Protein AF-0000000073272628 (afdb_homodimer)

Sequence (626 aa):
MAPLRPHILISNDDGVTAPGLVSLATLLHQENFCDFSVCGPSGERSAQSHSINIHHPLHAFPISVPGAEEAWAVSGTPADSVMLALYGPLLKNNKFDLVVSGINRGDNCGLHIIYSGTVGAAREAACKGVPSIALSLDNHSARSIEGFAQAARHGVVLIKAVLGLLPGSASLLEPLSGHLLNINVPEGEARGYCLAHQGRQCLLPLFTEAGPREDVDLAEALAVAGPGVVLRAFNNVGGDFRRDEEEGTDSWAVSRRWISVTPLGLLSDLPGSAAAAAARCDPRLLGELRAALTGAARAAGVECLVPDGRALMMAPLRPHILISNDDGVTAPGLVSLATLLHQENFCDFSVCGPSGERSAQSHSINIHHPLHAFPISVPGAEEAWAVSGTPADSVMLALYGPLLKNNKFDLVVSGINRGDNCGLHIIYSGTVGAAREAACKGVPSIALSLDNHSARSIEGFAQAARHGVVLIKAVLGLLPGSASLLEPLSGHLLNINVPEGEARGYCLAHQGRQCLLPLFTEAGPREDVDLAEALAVAGPGVVLRAFNNVGGDFRRDEEEGTDSWAVSRRWISVTPLGLLSDLPGSAAAAAARCDPRLLGELRAALTGAARAAGVECLVPDGRALM

Structure (mmCIF, N/CA/C/O backbone):
data_AF-0000000073272628-model_v1
#
loop_
_entity.id
_entity.type
_entity.pdbx_description
1 polymer "5'-nucleotidase SurE"
#
loop_
_atom_site.group_PDB
_atom_site.id
_atom_site.type_symbol
_atom_site.label_atom_id
_atom_site.label_alt_id
_atom_site.label_comp_id
_atom_site.label_asym_id
_atom_site.label_entity_id
_atom_site.label_seq_id
_atom_site.pdbx_PDB_ins_code
_atom_site.Cartn_x
_atom_site.Cartn_y
_atom_site.Cartn_z
_atom_site.occupancy
_atom_site.B_iso_or_equiv
_atom_site.auth_seq_id
_atom_site.auth_comp_id
_atom_site.auth_asym_id
_atom_site.auth_atom_id
_atom_site.pdbx_PDB_model_num
ATOM 1 N N . MET A 1 1 ? -10.734 -25.531 -31.719 1 35.34 1 MET A N 1
ATOM 2 C CA . MET A 1 1 ? -9.445 -25 -31.297 1 35.34 1 MET A CA 1
ATOM 3 C C . MET A 1 1 ? -9.125 -25.422 -29.859 1 35.34 1 MET A C 1
ATOM 5 O O . MET A 1 1 ? -10.008 -25.453 -29.016 1 35.34 1 MET A O 1
ATOM 9 N N . ALA A 1 2 ? -8.211 -26.203 -29.688 1 45 2 ALA A N 1
ATOM 10 C CA . ALA A 1 2 ? -7.91 -26.703 -28.344 1 45 2 ALA A CA 1
ATOM 11 C C . ALA A 1 2 ? -8.008 -25.594 -27.312 1 45 2 ALA A C 1
ATOM 13 O O . ALA A 1 2 ? -7.656 -24.438 -27.578 1 45 2 ALA A O 1
ATOM 14 N N . PRO A 1 3 ? -8.82 -25.844 -26.328 1 57.53 3 PRO A N 1
ATOM 15 C CA . PRO A 1 3 ? -8.953 -24.75 -25.359 1 57.53 3 PRO A CA 1
ATOM 16 C C . PRO A 1 3 ? -7.609 -24.172 -24.938 1 57.53 3 PRO A C 1
ATOM 18 O O . PRO A 1 3 ? -6.621 -24.906 -24.844 1 57.53 3 PRO A O 1
ATOM 21 N N . LEU A 1 4 ? -7.332 -22.891 -25.219 1 76.5 4 LEU A N 1
ATOM 22 C CA . LEU A 1 4 ? -6.051 -22.234 -24.953 1 76.5 4 LEU A CA 1
ATOM 23 C C . LEU A 1 4 ? -5.586 -22.5 -23.531 1 76.5 4 LEU A C 1
ATOM 25 O O . LEU A 1 4 ? -6.375 -22.406 -22.594 1 76.5 4 LEU A O 1
ATOM 29 N N . ARG A 1 5 ? -4.484 -23.281 -23.375 1 93.69 5 ARG A N 1
ATOM 30 C CA . ARG A 1 5 ? -3.812 -23.531 -22.094 1 93.69 5 ARG A CA 1
ATOM 31 C C . ARG A 1 5 ? -3.625 -22.25 -21.312 1 93.69 5 ARG A C 1
ATOM 33 O O . ARG A 1 5 ? -3.178 -21.234 -21.859 1 93.69 5 ARG A O 1
ATOM 40 N N . PRO A 1 6 ? -4.145 -22.234 -20.078 1 97.44 6 PRO A N 1
ATOM 41 C CA . PRO A 1 6 ? -3.939 -21.016 -19.281 1 97.44 6 PRO A CA 1
ATOM 42 C C . PRO A 1 6 ? -2.471 -20.609 -19.188 1 97.44 6 PRO A C 1
ATOM 44 O O . PRO A 1 6 ? -1.587 -21.469 -19.219 1 97.44 6 PRO A O 1
ATOM 47 N N . HIS A 1 7 ? -2.203 -19.406 -19.156 1 98.44 7 HIS A N 1
ATOM 48 C CA . HIS A 1 7 ? -0.871 -18.844 -18.969 1 98.44 7 HIS A CA 1
ATOM 49 C C . HIS A 1 7 ? -0.79 -18.031 -17.688 1 98.44 7 HIS A C 1
ATOM 51 O O . HIS A 1 7 ? -1.534 -17.078 -17.516 1 98.44 7 HIS A O 1
ATOM 57 N N . ILE A 1 8 ? 0.117 -18.391 -16.797 1 98.62 8 ILE A N 1
ATOM 58 C CA . ILE A 1 8 ? 0.222 -17.781 -15.469 1 98.62 8 ILE A CA 1
ATOM 59 C C . ILE A 1 8 ? 1.567 -17.078 -15.336 1 98.62 8 ILE A C 1
ATOM 61 O O . ILE A 1 8 ? 2.58 -17.547 -15.859 1 98.62 8 ILE A O 1
ATOM 65 N N . LEU A 1 9 ? 1.584 -15.93 -14.688 1 98.94 9 LEU A N 1
ATOM 66 C CA . LEU A 1 9 ? 2.82 -15.281 -14.273 1 98.94 9 LEU A CA 1
ATOM 67 C C . LEU A 1 9 ? 3.104 -15.539 -12.797 1 98.94 9 LEU A C 1
ATOM 69 O O . LEU A 1 9 ? 2.234 -15.336 -11.945 1 98.94 9 LEU A O 1
ATOM 73 N N . ILE A 1 10 ? 4.293 -16.016 -12.531 1 98.88 10 ILE A N 1
ATOM 74 C CA . ILE A 1 10 ? 4.719 -16.266 -11.156 1 98.88 10 ILE A CA 1
ATOM 75 C C . ILE A 1 10 ? 5.727 -15.211 -10.727 1 98.88 10 ILE A C 1
ATOM 77 O O . ILE A 1 10 ? 6.629 -14.852 -11.492 1 98.88 10 ILE A O 1
ATOM 81 N N . SER A 1 11 ? 5.57 -14.648 -9.578 1 98.69 11 SER A N 1
ATOM 82 C CA . SER A 1 11 ? 6.469 -13.695 -8.938 1 98.69 11 SER A CA 1
ATOM 83 C C . SER A 1 11 ? 6.566 -13.953 -7.438 1 98.69 11 SER A C 1
ATOM 85 O O . SER A 1 11 ? 6.184 -15.016 -6.957 1 98.69 11 SER A O 1
ATOM 87 N N . ASN A 1 12 ? 7.25 -13.148 -6.715 1 97.44 12 ASN A N 1
ATOM 88 C CA . ASN A 1 12 ? 7.406 -13.172 -5.266 1 97.44 12 ASN A CA 1
ATOM 89 C C . ASN A 1 12 ? 8.258 -12.008 -4.773 1 97.44 12 ASN A C 1
ATOM 91 O O . ASN A 1 12 ? 8.93 -11.344 -5.562 1 97.44 12 ASN A O 1
ATOM 95 N N . ASP A 1 13 ? 8.172 -11.766 -3.432 1 98.06 13 ASP A N 1
ATOM 96 C CA . ASP A 1 13 ? 9.047 -10.703 -2.939 1 98.06 13 ASP A CA 1
ATOM 97 C C . ASP A 1 13 ? 10.328 -11.281 -2.338 1 98.06 13 ASP A C 1
ATOM 99 O O . ASP A 1 13 ? 11.297 -10.555 -2.109 1 98.06 13 ASP A O 1
ATOM 103 N N . ASP A 1 14 ? 10.438 -12.625 -2.221 1 97.19 14 ASP A N 1
ATOM 104 C CA . ASP A 1 14 ? 11.633 -13.25 -1.65 1 97.19 14 ASP A CA 1
ATOM 105 C C . ASP A 1 14 ? 12.727 -13.398 -2.699 1 97.19 14 ASP A C 1
ATOM 107 O O . ASP A 1 14 ? 13.867 -13.734 -2.369 1 97.19 14 ASP A O 1
ATOM 111 N N . GLY A 1 15 ? 12.375 -13.133 -3.928 1 96.38 15 GLY A N 1
ATOM 112 C CA . GLY A 1 15 ? 13.328 -13.289 -5.02 1 96.38 15 GLY A CA 1
ATOM 113 C C . GLY A 1 15 ? 13.047 -14.492 -5.895 1 96.38 15 GLY A C 1
ATOM 114 O O . GLY A 1 15 ? 12.359 -15.43 -5.469 1 96.38 15 GLY A O 1
ATOM 115 N N . VAL A 1 16 ? 13.594 -14.555 -7.102 1 96.56 16 VAL A N 1
ATOM 116 C CA . VAL A 1 16 ? 13.266 -15.555 -8.109 1 96.56 16 VAL A CA 1
ATOM 117 C C . VAL A 1 16 ? 13.922 -16.891 -7.746 1 96.56 16 VAL A C 1
ATOM 119 O O . VAL A 1 16 ? 13.523 -17.938 -8.25 1 96.56 16 VAL A O 1
ATOM 122 N N . THR A 1 17 ? 14.938 -16.844 -6.875 1 94.94 17 THR A N 1
ATOM 123 C CA . THR A 1 17 ? 15.617 -18.078 -6.504 1 94.94 17 THR A CA 1
ATOM 124 C C . THR A 1 17 ? 15.133 -18.562 -5.145 1 94.94 17 THR A C 1
ATOM 126 O O . THR A 1 17 ? 15.656 -19.547 -4.609 1 94.94 17 THR A O 1
ATOM 129 N N . ALA A 1 18 ? 14.234 -17.875 -4.543 1 96.81 18 ALA A N 1
ATOM 130 C CA . ALA A 1 18 ? 13.75 -18.25 -3.213 1 96.81 18 ALA A CA 1
ATOM 131 C C . ALA A 1 18 ? 13.07 -19.609 -3.234 1 96.81 18 ALA A C 1
ATOM 133 O O . ALA A 1 18 ? 12.359 -19.938 -4.188 1 96.81 18 ALA A O 1
ATOM 134 N N . PRO A 1 19 ? 13.203 -20.406 -2.168 1 97.75 19 PRO A N 1
ATOM 135 C CA . PRO A 1 19 ? 12.656 -21.766 -2.141 1 97.75 19 PRO A CA 1
ATOM 136 C C . PRO A 1 19 ? 11.141 -21.797 -2.346 1 97.75 19 PRO A C 1
ATOM 138 O O . PRO A 1 19 ? 10.609 -22.75 -2.918 1 97.75 19 PRO A O 1
ATOM 141 N N . GLY A 1 20 ? 10.414 -20.781 -1.873 1 98.25 20 GLY A N 1
ATOM 142 C CA . GLY A 1 20 ? 8.977 -20.734 -2.076 1 98.25 20 GLY A CA 1
ATOM 143 C C . GLY A 1 20 ? 8.578 -20.672 -3.539 1 98.25 20 GLY A C 1
ATOM 144 O O . GLY A 1 20 ? 7.723 -21.438 -3.992 1 98.25 20 GLY A O 1
ATOM 145 N N . LEU A 1 21 ? 9.188 -19.734 -4.309 1 98.31 21 LEU A N 1
ATOM 146 C CA . LEU A 1 21 ? 8.906 -19.609 -5.734 1 98.31 21 LEU A CA 1
ATOM 147 C C . LEU A 1 21 ? 9.328 -20.859 -6.484 1 98.31 21 LEU A C 1
ATOM 149 O O . LEU A 1 21 ? 8.586 -21.359 -7.348 1 98.31 21 LEU A O 1
ATOM 153 N N . VAL A 1 22 ? 10.445 -21.422 -6.156 1 97.75 22 VAL A N 1
ATOM 154 C CA . VAL A 1 22 ? 10.961 -22.625 -6.812 1 97.75 22 VAL A CA 1
ATOM 155 C C . VAL A 1 22 ? 10.016 -23.797 -6.578 1 97.75 22 VAL A C 1
ATOM 157 O O . VAL A 1 22 ? 9.734 -24.562 -7.496 1 97.75 22 VAL A O 1
ATOM 160 N N . SER A 1 23 ? 9.547 -23.922 -5.352 1 98.31 23 SER A N 1
ATOM 161 C CA . SER A 1 23 ? 8.609 -25 -5.027 1 98.31 23 SER A CA 1
ATOM 162 C C . SER A 1 23 ? 7.344 -24.906 -5.871 1 98.31 23 SER A C 1
ATOM 164 O O . SER A 1 23 ? 6.879 -25.906 -6.41 1 98.31 23 SER A O 1
ATOM 166 N N . LEU A 1 24 ? 6.785 -23.734 -5.98 1 98.62 24 LEU A N 1
ATOM 167 C CA . LEU A 1 24 ? 5.578 -23.516 -6.773 1 98.62 24 LEU A CA 1
ATOM 168 C C . LEU A 1 24 ? 5.836 -23.828 -8.242 1 98.62 24 LEU A C 1
ATOM 170 O O . LEU A 1 24 ? 5.062 -24.531 -8.883 1 98.62 24 LEU A O 1
ATOM 174 N N . ALA A 1 25 ? 6.938 -23.297 -8.805 1 98.56 25 ALA A N 1
ATOM 175 C CA . ALA A 1 25 ? 7.293 -23.5 -10.203 1 98.56 25 ALA A CA 1
ATOM 176 C C . ALA A 1 25 ? 7.484 -24.984 -10.5 1 98.56 25 ALA A C 1
ATOM 178 O O . ALA A 1 25 ? 7.023 -25.484 -11.531 1 98.56 25 ALA A O 1
ATOM 179 N N . THR A 1 26 ? 8.188 -25.641 -9.578 1 98.31 26 THR A N 1
ATOM 180 C CA . THR A 1 26 ? 8.445 -27.062 -9.742 1 98.31 26 THR A CA 1
ATOM 181 C C . THR A 1 26 ? 7.137 -27.844 -9.82 1 98.31 26 THR A C 1
ATOM 183 O O . THR A 1 26 ? 6.961 -28.672 -10.711 1 98.31 26 THR A O 1
ATOM 186 N N . LEU A 1 27 ? 6.277 -27.547 -8.938 1 98.62 27 LEU A N 1
ATOM 187 C CA . LEU A 1 27 ? 5.023 -28.297 -8.914 1 98.62 27 LEU A CA 1
ATOM 188 C C . LEU A 1 27 ? 4.164 -27.969 -10.125 1 98.62 27 LEU A C 1
ATOM 190 O O . LEU A 1 27 ? 3.49 -28.844 -10.68 1 98.62 27 LEU A O 1
ATOM 194 N N . LEU A 1 28 ? 4.125 -26.688 -10.562 1 98.5 28 LEU A N 1
ATOM 195 C CA . LEU A 1 28 ? 3.4 -26.312 -11.773 1 98.5 28 LEU A CA 1
ATOM 196 C C . LEU A 1 28 ? 3.928 -27.078 -12.984 1 98.5 28 LEU A C 1
ATOM 198 O O . LEU A 1 28 ? 3.148 -27.547 -13.82 1 98.5 28 LEU A O 1
ATOM 202 N N . HIS A 1 29 ? 5.215 -27.172 -13.039 1 98.38 29 HIS A N 1
ATOM 203 C CA . HIS A 1 29 ? 5.848 -27.906 -14.133 1 98.38 29 HIS A CA 1
ATOM 204 C C . HIS A 1 29 ? 5.438 -29.375 -14.117 1 98.38 29 HIS A C 1
ATOM 206 O O . HIS A 1 29 ? 5.098 -29.938 -15.164 1 98.38 29 HIS A O 1
ATOM 212 N N . GLN A 1 30 ? 5.465 -29.938 -12.969 1 98.25 30 GLN A N 1
ATOM 213 C CA . GLN A 1 30 ? 5.133 -31.359 -12.812 1 98.25 30 GLN A CA 1
ATOM 214 C C . GLN A 1 30 ? 3.676 -31.625 -13.172 1 98.25 30 GLN A C 1
ATOM 216 O O . GLN A 1 30 ? 3.363 -32.625 -13.828 1 98.25 30 GLN A O 1
ATOM 221 N N . GLU A 1 31 ? 2.828 -30.781 -12.711 1 97.56 31 GLU A N 1
ATOM 222 C CA . GLU A 1 31 ? 1.397 -30.969 -12.93 1 97.56 31 GLU A CA 1
ATOM 223 C C . GLU A 1 31 ? 1.024 -30.688 -14.383 1 97.56 31 GLU A C 1
ATOM 225 O O . GLU A 1 31 ? 0.05 -31.234 -14.898 1 97.56 31 GLU A O 1
ATOM 230 N N . ASN A 1 32 ? 1.631 -29.75 -15.086 1 97.88 32 ASN A N 1
ATOM 231 C CA . ASN A 1 32 ? 1.616 -29.5 -16.531 1 97.88 32 ASN A CA 1
A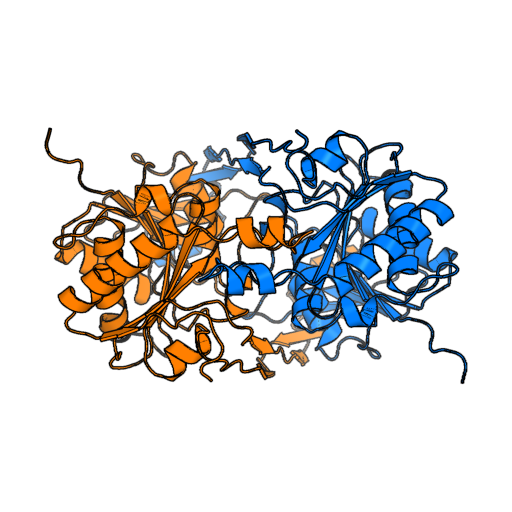TOM 232 C C . ASN A 1 32 ? 0.209 -29.203 -17.031 1 97.88 32 ASN A C 1
ATOM 234 O O . ASN A 1 32 ? -0.225 -29.734 -18.047 1 97.88 32 ASN A O 1
ATOM 238 N N . PHE A 1 33 ? -0.56 -28.422 -16.234 1 97.62 33 PHE A N 1
ATOM 239 C CA . PHE A 1 33 ? -1.917 -28.078 -16.656 1 97.62 33 PHE A CA 1
ATOM 240 C C . PHE A 1 33 ? -1.98 -26.656 -17.203 1 97.62 33 PHE A C 1
ATOM 242 O O . PHE A 1 33 ? -3.01 -26.234 -17.734 1 97.62 33 PHE A O 1
ATOM 249 N N . CYS A 1 34 ? -0.883 -25.938 -17.125 1 98.12 34 CYS A N 1
ATOM 250 C CA . CYS A 1 34 ? -0.8 -24.562 -17.594 1 98.12 34 CYS A CA 1
ATOM 251 C C . CYS A 1 34 ? 0.609 -24.234 -18.078 1 98.12 34 CYS A C 1
ATOM 253 O O . CYS A 1 34 ? 1.556 -24.969 -17.781 1 98.12 34 CYS A O 1
ATOM 255 N N . ASP A 1 35 ? 0.727 -23.219 -18.891 1 98.19 35 ASP A N 1
ATOM 256 C CA . ASP A 1 35 ? 2.016 -22.562 -19.109 1 98.19 35 ASP A CA 1
ATOM 257 C C . ASP A 1 35 ? 2.295 -21.516 -18.047 1 98.19 35 ASP A C 1
ATOM 259 O O . ASP A 1 35 ? 1.364 -20.969 -17.453 1 98.19 35 ASP A O 1
ATOM 263 N N . PHE A 1 36 ? 3.561 -21.328 -17.828 1 98.5 36 PHE A N 1
ATOM 264 C CA . PHE A 1 36 ? 3.842 -20.266 -16.875 1 98.5 36 PHE A CA 1
ATOM 265 C C . PHE A 1 36 ? 5.156 -19.578 -17.203 1 98.5 36 PHE A C 1
ATOM 267 O O . PHE A 1 36 ? 6.02 -20.156 -17.875 1 98.5 36 PHE A O 1
ATOM 274 N N . SER A 1 37 ? 5.234 -18.328 -16.891 1 98.81 37 SER A N 1
ATOM 275 C CA . SER A 1 37 ? 6.438 -17.5 -16.922 1 98.81 37 SER A CA 1
ATOM 276 C C . SER A 1 37 ? 6.785 -16.969 -15.531 1 98.81 37 SER A C 1
ATOM 278 O O . SER A 1 37 ? 5.941 -16.984 -14.633 1 98.81 37 SER A O 1
ATOM 280 N N . VAL A 1 38 ? 8.062 -16.672 -15.336 1 98.81 38 VAL A N 1
ATOM 281 C CA . VAL A 1 38 ? 8.539 -16.156 -14.055 1 98.81 38 VAL A CA 1
ATOM 282 C C . VAL A 1 38 ? 9.125 -14.758 -14.25 1 98.81 38 VAL A C 1
ATOM 284 O O . VAL A 1 38 ? 9.891 -14.523 -15.188 1 98.81 38 VAL A O 1
ATOM 287 N N . CYS A 1 39 ? 8.719 -13.828 -13.492 1 98.81 39 CYS A N 1
ATOM 288 C CA . CYS A 1 39 ? 9.305 -12.492 -13.406 1 98.81 39 CYS A CA 1
ATOM 289 C C . CYS A 1 39 ? 9.242 -11.961 -11.984 1 98.81 39 CYS A C 1
ATOM 291 O O . CYS A 1 39 ? 8.156 -11.711 -11.453 1 98.81 39 CYS A O 1
ATOM 293 N N . GLY A 1 40 ? 10.297 -11.797 -11.312 1 98.44 40 GLY A N 1
ATOM 294 C CA . GLY A 1 40 ? 10.359 -11.352 -9.93 1 98.44 40 GLY A CA 1
ATOM 295 C C . GLY A 1 40 ? 11.68 -10.688 -9.578 1 98.44 40 GLY A C 1
ATOM 296 O O . GLY A 1 40 ? 12.594 -10.641 -10.398 1 98.44 40 GLY A O 1
ATOM 297 N N . PRO A 1 41 ? 11.727 -10.172 -8.414 1 97.62 41 PRO A N 1
ATOM 298 C CA . PRO A 1 41 ? 12.969 -9.523 -8 1 97.62 41 PRO A CA 1
ATOM 299 C C . PRO A 1 41 ? 14.164 -10.469 -8.016 1 97.62 41 PRO A C 1
ATOM 301 O O . PRO A 1 41 ? 14.023 -11.656 -7.699 1 97.62 41 PRO A O 1
ATOM 304 N N . SER A 1 42 ? 15.328 -9.906 -8.297 1 95.44 42 SER A N 1
ATOM 305 C CA . SER A 1 42 ? 16.547 -10.703 -8.367 1 95.44 42 SER A CA 1
ATOM 306 C C . SER A 1 42 ? 16.984 -11.18 -6.988 1 95.44 42 SER A C 1
ATOM 308 O O . SER A 1 42 ? 17.734 -12.148 -6.871 1 95.44 42 SER A O 1
ATOM 310 N N . GLY A 1 43 ? 16.547 -10.5 -5.965 1 93.25 43 GLY A N 1
ATOM 311 C CA . GLY A 1 43 ? 16.828 -10.852 -4.578 1 93.25 43 GLY A CA 1
ATOM 312 C C . GLY A 1 43 ? 15.672 -10.555 -3.645 1 93.25 43 GLY A C 1
ATOM 313 O O . GLY A 1 43 ? 14.586 -10.18 -4.09 1 93.25 43 GLY A O 1
ATOM 314 N N . GLU A 1 44 ? 15.891 -10.812 -2.385 1 93.56 44 GLU A N 1
ATOM 315 C CA . GLU A 1 44 ? 14.852 -10.609 -1.382 1 93.56 44 GLU A CA 1
ATOM 316 C C . GLU A 1 44 ? 14.453 -9.133 -1.288 1 93.56 44 GLU A C 1
ATOM 318 O O . GLU A 1 44 ? 15.32 -8.258 -1.224 1 93.56 44 GLU A O 1
ATOM 323 N N . ARG A 1 45 ? 13.18 -8.875 -1.334 1 94.94 45 ARG A N 1
ATOM 324 C CA . ARG A 1 45 ? 12.602 -7.539 -1.224 1 94.94 45 ARG A CA 1
ATOM 325 C C . ARG A 1 45 ? 11.445 -7.523 -0.236 1 94.94 45 ARG A C 1
ATOM 327 O O . ARG A 1 45 ? 10.367 -7.004 -0.542 1 94.94 45 ARG A O 1
ATOM 334 N N . SER A 1 46 ? 11.609 -8.016 0.904 1 94.69 46 SER A N 1
ATOM 335 C CA . SER A 1 46 ? 10.539 -8.055 1.9 1 94.69 46 SER A CA 1
ATOM 336 C C . SER A 1 46 ? 10.125 -6.652 2.32 1 94.69 46 SER A C 1
ATOM 338 O O . SER A 1 46 ? 10.93 -5.719 2.262 1 94.69 46 SER A O 1
ATOM 340 N N . ALA A 1 47 ? 8.852 -6.453 2.689 1 96.62 47 ALA A N 1
ATOM 341 C CA . ALA A 1 47 ? 8.297 -5.23 3.266 1 96.62 47 ALA A CA 1
ATOM 342 C C . ALA A 1 47 ? 8.344 -4.078 2.266 1 96.62 47 ALA A C 1
ATOM 344 O O . ALA A 1 47 ? 8.484 -2.918 2.652 1 96.62 47 ALA A O 1
ATOM 345 N N . GLN A 1 48 ? 8.227 -4.43 0.938 1 98 48 GLN A N 1
ATOM 346 C CA . GLN A 1 48 ? 8.273 -3.408 -0.1 1 98 48 GLN A CA 1
ATOM 347 C C . GLN A 1 48 ? 6.879 -2.896 -0.44 1 98 48 GLN A C 1
ATOM 349 O O . GLN A 1 48 ? 6.73 -1.962 -1.229 1 98 48 GLN A O 1
ATOM 354 N N . SER A 1 49 ? 5.895 -3.473 0.177 1 98.62 49 SER A N 1
ATOM 355 C CA . SER A 1 49 ? 4.523 -3.07 -0.113 1 98.62 49 SER A CA 1
ATOM 356 C C . SER A 1 49 ? 4.281 -2.979 -1.615 1 98.62 49 SER A C 1
ATOM 358 O O . SER A 1 49 ? 4.562 -3.924 -2.354 1 98.62 49 SER A O 1
ATOM 360 N N . HIS A 1 50 ? 3.703 -1.905 -2.09 1 98.81 50 HIS A N 1
ATOM 361 C CA . HIS A 1 50 ? 3.391 -1.698 -3.498 1 98.81 50 HIS A CA 1
ATOM 362 C C . HIS A 1 50 ? 4.32 -0.661 -4.121 1 98.81 50 HIS A C 1
ATOM 364 O O . HIS A 1 50 ? 3.934 0.038 -5.062 1 98.81 50 HIS A O 1
ATOM 370 N N . SER A 1 51 ? 5.547 -0.468 -3.574 1 98.5 51 SER A N 1
ATOM 371 C CA . SER A 1 51 ? 6.473 0.538 -4.082 1 98.5 51 SER A CA 1
ATOM 372 C C . SER A 1 51 ? 6.949 0.191 -5.488 1 98.5 51 SER A C 1
ATOM 374 O O . SER A 1 51 ? 7.062 -0.985 -5.84 1 98.5 51 SER A O 1
ATOM 376 N N . ILE A 1 52 ? 7.191 1.19 -6.293 1 97.62 52 ILE A N 1
ATOM 377 C CA . ILE A 1 52 ? 7.695 1.026 -7.652 1 97.62 52 ILE A CA 1
ATOM 378 C C . ILE A 1 52 ? 8.797 2.049 -7.922 1 97.62 52 ILE A C 1
ATOM 380 O O . ILE A 1 52 ? 8.906 3.057 -7.219 1 97.62 52 ILE A O 1
ATOM 384 N N . ASN A 1 53 ? 9.602 1.73 -8.852 1 93.19 53 ASN A N 1
ATOM 385 C CA . ASN A 1 53 ? 10.664 2.631 -9.289 1 93.19 53 ASN A CA 1
ATOM 386 C C . ASN A 1 53 ? 10.219 3.49 -10.469 1 93.19 53 ASN A C 1
ATOM 388 O O . ASN A 1 53 ? 9.852 2.963 -11.523 1 93.19 53 ASN A O 1
ATOM 392 N N . ILE A 1 54 ? 10.297 4.781 -10.266 1 89.94 54 ILE A N 1
ATOM 393 C CA . ILE A 1 54 ? 9.922 5.656 -11.367 1 89.94 54 ILE A CA 1
ATOM 394 C C . ILE A 1 54 ? 11.094 6.555 -11.734 1 89.94 54 ILE A C 1
ATOM 396 O O . ILE A 1 54 ? 10.984 7.398 -12.633 1 89.94 54 ILE A O 1
ATOM 400 N N . HIS A 1 55 ? 12.297 6.371 -11.102 1 86.69 55 HIS A N 1
ATOM 401 C CA . HIS A 1 55 ? 13.391 7.32 -11.297 1 86.69 55 HIS A CA 1
ATOM 402 C C . HIS A 1 55 ? 14.547 6.68 -12.055 1 86.69 55 HIS A C 1
ATOM 404 O O . HIS A 1 55 ? 15.305 7.371 -12.742 1 86.69 55 HIS A O 1
ATOM 410 N N . HIS A 1 56 ? 14.68 5.426 -11.852 1 87.25 56 HIS A N 1
ATOM 411 C CA . HIS A 1 56 ? 15.82 4.738 -12.453 1 87.25 56 HIS A CA 1
ATOM 412 C C . HIS A 1 56 ? 15.367 3.576 -13.328 1 87.25 56 HIS A C 1
ATOM 414 O O . HIS A 1 56 ? 14.305 2.998 -13.094 1 87.25 56 HIS A O 1
ATOM 420 N N . PRO A 1 57 ? 16.156 3.27 -14.344 1 91.19 57 PRO A N 1
ATOM 421 C CA . PRO A 1 57 ? 15.812 2.107 -15.164 1 91.19 57 PRO A CA 1
ATOM 422 C C . PRO A 1 57 ? 15.773 0.81 -14.359 1 91.19 57 PRO A C 1
ATOM 424 O O . PRO A 1 57 ? 16.578 0.625 -13.438 1 91.19 57 PRO A O 1
ATOM 427 N N . LEU A 1 58 ? 14.898 -0.051 -14.695 1 92.81 58 LEU A N 1
ATOM 428 C CA . LEU A 1 58 ? 14.883 -1.413 -14.172 1 92.81 58 LEU A CA 1
ATOM 429 C C . LEU A 1 58 ? 15.766 -2.328 -15.016 1 92.81 58 LEU A C 1
ATOM 431 O O . LEU A 1 58 ? 15.617 -2.385 -16.234 1 92.81 58 LEU A O 1
ATOM 435 N N . HIS A 1 59 ? 16.625 -2.992 -14.391 1 93.19 59 HIS A N 1
ATOM 436 C CA . HIS A 1 59 ? 17.422 -3.98 -15.102 1 93.19 59 HIS A CA 1
ATOM 437 C C . HIS A 1 59 ? 16.828 -5.375 -14.969 1 93.19 59 HIS A C 1
ATOM 439 O O . HIS A 1 59 ? 16.281 -5.727 -13.922 1 93.19 59 HIS A O 1
ATOM 445 N N . ALA A 1 60 ? 16.875 -6.102 -15.992 1 94.69 60 ALA A N 1
ATOM 446 C CA . ALA A 1 60 ? 16.359 -7.469 -16.016 1 94.69 60 ALA A CA 1
ATOM 447 C C . ALA A 1 60 ? 17.312 -8.406 -16.75 1 94.69 60 ALA A C 1
ATOM 449 O O . ALA A 1 60 ? 18.016 -7.984 -17.672 1 94.69 60 ALA A O 1
ATOM 450 N N . PHE A 1 61 ? 17.391 -9.633 -16.328 1 94 61 PHE A N 1
ATOM 451 C CA . PHE A 1 61 ? 18.203 -10.641 -16.984 1 94 61 PHE A CA 1
ATOM 452 C C . PHE A 1 61 ? 17.531 -12.008 -16.922 1 94 61 PHE A C 1
ATOM 454 O O . PHE A 1 61 ? 16.781 -12.297 -15.992 1 94 61 PHE A O 1
ATOM 461 N N . PRO A 1 62 ? 17.766 -12.789 -17.922 1 94.69 62 PRO A N 1
ATOM 462 C CA . PRO A 1 62 ? 17.125 -14.109 -17.953 1 94.69 62 PRO A CA 1
ATOM 463 C C . PRO A 1 62 ? 17.719 -15.078 -16.938 1 94.69 62 PRO A C 1
ATOM 465 O O . PRO A 1 62 ? 18.906 -15.008 -16.625 1 94.69 62 PRO A O 1
ATOM 468 N N . ILE A 1 63 ? 16.844 -15.883 -16.406 1 95.06 63 ILE A N 1
ATOM 469 C CA . ILE A 1 63 ? 17.25 -16.969 -15.539 1 95.06 63 ILE A CA 1
ATOM 470 C C . ILE A 1 63 ? 16.688 -18.297 -16.062 1 95.06 63 ILE A C 1
ATOM 472 O O . ILE A 1 63 ? 15.852 -18.297 -16.969 1 95.06 63 ILE A O 1
ATOM 476 N N . SER A 1 64 ? 17.188 -19.391 -15.492 1 93.38 64 SER A N 1
ATOM 477 C CA . SER A 1 64 ? 16.703 -20.703 -15.875 1 93.38 64 SER A CA 1
ATOM 478 C C . SER A 1 64 ? 15.773 -21.281 -14.812 1 93.38 64 SER A C 1
ATOM 480 O O . SER A 1 64 ? 16.188 -21.516 -13.68 1 93.38 64 SER A O 1
ATOM 482 N N . VAL A 1 65 ? 14.547 -21.422 -15.164 1 95.44 65 VAL A N 1
ATOM 483 C CA . VAL A 1 65 ? 13.555 -22.094 -14.32 1 95.44 65 VAL A CA 1
ATOM 484 C C . VAL A 1 65 ? 12.914 -23.25 -15.102 1 95.44 65 VAL A C 1
ATOM 486 O O . VAL A 1 65 ? 12.188 -23.016 -16.062 1 95.44 65 VAL A O 1
ATOM 489 N N . PRO A 1 66 ? 13.18 -24.453 -14.641 1 95.94 66 PRO A N 1
ATOM 490 C CA . PRO A 1 66 ? 12.625 -25.594 -15.375 1 95.94 66 PRO A CA 1
ATOM 491 C C . PRO A 1 66 ? 11.109 -25.484 -15.562 1 95.94 66 PRO A C 1
ATOM 493 O O . PRO A 1 66 ? 10.383 -25.219 -14.602 1 95.94 66 PRO A O 1
ATOM 496 N N . GLY A 1 67 ? 10.695 -25.625 -16.797 1 96.88 67 GLY A N 1
ATOM 497 C CA . GLY A 1 67 ? 9.273 -25.672 -17.109 1 96.88 67 GLY A CA 1
ATOM 498 C C . GLY A 1 67 ? 8.695 -24.312 -17.469 1 96.88 67 GLY A C 1
ATOM 499 O O . GLY A 1 67 ? 7.602 -24.219 -18.016 1 96.88 67 GLY A O 1
ATOM 500 N N . ALA A 1 68 ? 9.367 -23.266 -17.156 1 98.19 68 ALA A N 1
ATOM 501 C CA . ALA A 1 68 ? 8.875 -21.922 -17.453 1 98.19 68 ALA A CA 1
ATOM 502 C C . ALA A 1 68 ? 9.023 -21.594 -18.938 1 98.19 68 ALA A C 1
ATOM 504 O O . ALA A 1 68 ? 10.039 -21.922 -19.562 1 98.19 68 ALA A O 1
ATOM 505 N N . GLU A 1 69 ? 8.039 -20.906 -19.5 1 97.81 69 GLU A N 1
ATOM 506 C CA . GLU A 1 69 ? 8.164 -20.406 -20.859 1 97.81 69 GLU A CA 1
ATOM 507 C C . GLU A 1 69 ? 9.258 -19.344 -20.969 1 97.81 69 GLU A C 1
ATOM 509 O O . GLU A 1 69 ? 10.047 -19.359 -21.922 1 97.81 69 GLU A O 1
ATOM 514 N N . GLU A 1 70 ? 9.242 -18.453 -20.078 1 97.69 70 GLU A N 1
ATOM 515 C CA . GLU A 1 70 ? 10.227 -17.391 -19.891 1 97.69 70 GLU A CA 1
ATOM 516 C C . GLU A 1 70 ? 10.422 -17.078 -18.406 1 97.69 70 GLU A C 1
ATOM 518 O O . GLU A 1 70 ? 9.469 -17.172 -17.625 1 97.69 70 GLU A O 1
ATOM 523 N N . ALA A 1 71 ? 11.625 -16.844 -18.062 1 97.88 71 ALA A N 1
ATOM 524 C CA . ALA A 1 71 ? 11.914 -16.5 -16.672 1 97.88 71 ALA A CA 1
ATOM 525 C C . ALA A 1 71 ? 12.938 -15.367 -16.594 1 97.88 71 ALA A C 1
ATOM 527 O O . ALA A 1 71 ? 14 -15.438 -17.203 1 97.88 71 ALA A O 1
ATOM 528 N N . TRP A 1 72 ? 12.578 -14.367 -15.859 1 97.62 72 TRP A N 1
ATOM 529 C CA . TRP A 1 72 ? 13.414 -13.18 -15.766 1 97.62 72 TRP A CA 1
ATOM 530 C C . TRP A 1 72 ? 13.555 -12.719 -14.312 1 97.62 72 TRP A C 1
ATOM 532 O O . TRP A 1 72 ? 12.586 -12.766 -13.555 1 97.62 72 TRP A O 1
ATOM 542 N N . ALA A 1 73 ? 14.727 -12.281 -13.953 1 97.44 73 ALA A N 1
ATOM 543 C CA . ALA A 1 73 ? 14.984 -11.562 -12.711 1 97.44 73 ALA A CA 1
ATOM 544 C C . ALA A 1 73 ? 15.055 -10.055 -12.961 1 97.44 73 ALA A C 1
ATOM 546 O O . ALA A 1 73 ? 15.602 -9.609 -13.969 1 97.44 73 ALA A O 1
ATOM 547 N N . VAL A 1 74 ? 14.477 -9.328 -12.102 1 96.31 74 VAL A N 1
ATOM 548 C CA . VAL A 1 74 ? 14.414 -7.875 -12.227 1 96.31 74 VAL A CA 1
ATOM 549 C C . VAL A 1 74 ? 15.078 -7.219 -11.016 1 96.31 74 VAL A C 1
ATOM 551 O O . VAL A 1 74 ? 14.844 -7.633 -9.883 1 96.31 74 VAL A O 1
ATOM 554 N N . SER A 1 75 ? 15.961 -6.23 -11.273 1 92.44 75 SER A N 1
ATOM 555 C CA . SER A 1 75 ? 16.469 -5.391 -10.203 1 92.44 75 SER A CA 1
ATOM 556 C C . SER A 1 75 ? 15.477 -4.309 -9.812 1 92.44 75 SER A C 1
ATOM 558 O O . SER A 1 75 ? 15.633 -3.145 -10.188 1 92.44 75 SER A O 1
ATOM 560 N N . GLY A 1 76 ? 14.453 -4.609 -9.164 1 94.94 76 GLY A N 1
ATOM 561 C CA . GLY A 1 76 ? 13.367 -3.746 -8.75 1 94.94 76 GLY A CA 1
ATOM 562 C C . GLY A 1 76 ? 12.477 -4.371 -7.688 1 94.94 76 GLY A C 1
ATOM 563 O O . GLY A 1 76 ? 12.82 -5.414 -7.121 1 94.94 76 GLY A O 1
ATOM 564 N N . THR A 1 77 ? 11.438 -3.721 -7.336 1 97.69 77 THR A N 1
ATOM 565 C CA . THR A 1 77 ? 10.492 -4.215 -6.336 1 97.69 77 THR A CA 1
ATOM 566 C C . THR A 1 77 ? 9.609 -5.309 -6.922 1 97.69 77 THR A C 1
ATOM 568 O O . THR A 1 77 ? 9.609 -5.531 -8.133 1 97.69 77 THR A O 1
ATOM 571 N N . PRO A 1 78 ? 8.906 -6.031 -6.043 1 98.69 78 PRO A N 1
ATOM 572 C CA . PRO A 1 78 ? 7.977 -7.031 -6.57 1 98.69 78 PRO A CA 1
ATOM 573 C C . PRO A 1 78 ? 6.934 -6.43 -7.512 1 98.69 78 PRO A C 1
ATOM 575 O O . PRO A 1 78 ? 6.637 -7.004 -8.562 1 98.69 78 PRO A O 1
ATOM 578 N N . ALA A 1 79 ? 6.406 -5.25 -7.18 1 98.81 79 ALA A N 1
ATOM 579 C CA . ALA A 1 79 ? 5.441 -4.578 -8.047 1 98.81 79 ALA A CA 1
ATOM 580 C C . ALA A 1 79 ? 6.082 -4.172 -9.375 1 98.81 79 ALA A C 1
ATOM 582 O O . ALA A 1 79 ? 5.461 -4.277 -10.43 1 98.81 79 ALA A O 1
ATOM 583 N N . ASP A 1 80 ? 7.348 -3.746 -9.383 1 98.19 80 ASP A N 1
ATOM 584 C CA . ASP A 1 80 ? 8.086 -3.432 -10.602 1 98.19 80 ASP A CA 1
ATOM 585 C C . ASP A 1 80 ? 8.141 -4.637 -11.531 1 98.19 80 ASP A C 1
ATOM 587 O O . ASP A 1 80 ? 7.961 -4.5 -12.742 1 98.19 80 ASP A O 1
ATOM 591 N N . SER A 1 81 ? 8.477 -5.766 -10.914 1 98.56 81 SER A N 1
ATOM 592 C CA . SER A 1 81 ? 8.656 -6.984 -11.695 1 98.56 81 SER A CA 1
ATOM 593 C C . SER A 1 81 ? 7.379 -7.355 -12.438 1 98.56 81 SER A C 1
ATOM 595 O O . SER A 1 81 ? 7.418 -7.668 -13.633 1 98.56 81 SER A O 1
ATOM 597 N N . VAL A 1 82 ? 6.254 -7.297 -11.734 1 98.88 82 VAL A N 1
ATOM 598 C CA . VAL A 1 82 ? 4.973 -7.641 -12.344 1 98.88 82 VAL A CA 1
ATOM 599 C C . VAL A 1 82 ? 4.586 -6.574 -13.367 1 98.88 82 VAL A C 1
ATOM 601 O O . VAL A 1 82 ? 4.117 -6.898 -14.461 1 98.88 82 VAL A O 1
ATOM 604 N N . MET A 1 83 ? 4.809 -5.336 -13.016 1 98.38 83 MET A N 1
ATOM 605 C CA . MET A 1 83 ? 4.5 -4.238 -13.922 1 98.38 83 MET A CA 1
ATOM 606 C C . MET A 1 83 ? 5.277 -4.375 -15.227 1 98.38 83 MET A C 1
ATOM 608 O O . MET A 1 83 ? 4.707 -4.223 -16.312 1 98.38 83 MET A O 1
ATOM 612 N N . LEU A 1 84 ? 6.539 -4.664 -15.133 1 98.06 84 LEU A N 1
ATOM 613 C CA . LEU A 1 84 ? 7.395 -4.812 -16.297 1 98.06 84 LEU A CA 1
ATOM 614 C C . LEU A 1 84 ? 6.977 -6.027 -17.125 1 98.06 84 LEU A C 1
ATOM 616 O O . LEU A 1 84 ? 6.973 -5.973 -18.359 1 98.06 84 LEU A O 1
ATOM 620 N N . ALA A 1 85 ? 6.629 -7.105 -16.453 1 98.62 85 ALA A N 1
ATOM 621 C CA . ALA A 1 85 ? 6.188 -8.312 -17.141 1 98.62 85 ALA A CA 1
ATOM 622 C C . ALA A 1 85 ? 4.918 -8.055 -17.953 1 98.62 85 ALA A C 1
ATOM 624 O O . ALA A 1 85 ? 4.785 -8.531 -19.078 1 98.62 85 ALA A O 1
ATOM 625 N N . LEU A 1 86 ? 4 -7.289 -17.391 1 97.81 86 LEU A N 1
ATOM 626 C CA . LEU A 1 86 ? 2.684 -7.09 -17.984 1 97.81 86 LEU A CA 1
ATOM 627 C C . LEU A 1 86 ? 2.738 -6.02 -19.078 1 97.81 86 LEU A C 1
ATOM 629 O O . LEU A 1 86 ? 2.006 -6.098 -20.062 1 97.81 86 LEU A O 1
ATOM 633 N N . TYR A 1 87 ? 3.629 -5.004 -18.859 1 96 87 TYR A N 1
ATOM 634 C CA . TYR A 1 87 ? 3.494 -3.822 -19.703 1 96 87 TYR A CA 1
ATOM 635 C C . TYR A 1 87 ? 4.805 -3.504 -20.406 1 96 87 TYR A C 1
ATOM 637 O O . TYR A 1 87 ? 4.867 -2.584 -21.234 1 96 87 TYR A O 1
ATOM 645 N N . GLY A 1 88 ? 5.844 -4.199 -20.109 1 95.62 88 GLY A N 1
ATOM 646 C CA . GLY A 1 88 ? 7.129 -3.971 -20.75 1 95.62 88 GLY A CA 1
ATOM 647 C C . GLY A 1 88 ? 7.398 -4.926 -21.891 1 95.62 88 GLY A C 1
ATOM 648 O O . GLY A 1 88 ? 6.73 -5.953 -22.031 1 95.62 88 GLY A O 1
ATOM 649 N N . PRO A 1 89 ? 8.344 -4.5 -22.75 1 95.88 89 PRO A N 1
ATOM 650 C CA . PRO A 1 89 ? 8.758 -5.398 -23.828 1 95.88 89 PRO A CA 1
ATOM 651 C C . PRO A 1 89 ? 9.758 -6.453 -23.375 1 95.88 89 PRO A C 1
ATOM 653 O O . PRO A 1 89 ? 10.727 -6.746 -24.094 1 95.88 89 PRO A O 1
ATOM 656 N N . LEU A 1 90 ? 9.555 -6.918 -22.203 1 96.31 90 LEU A N 1
ATOM 657 C CA . LEU A 1 90 ? 10.477 -7.902 -21.641 1 96.31 90 LEU A CA 1
ATOM 658 C C . LEU A 1 90 ? 10.141 -9.305 -22.141 1 96.31 90 LEU A C 1
ATOM 660 O O . LEU A 1 90 ? 11.016 -10.016 -22.641 1 96.31 90 LEU A O 1
ATOM 664 N N . LEU A 1 91 ? 8.922 -9.703 -21.969 1 97 91 LEU A N 1
ATOM 665 C CA . LEU A 1 91 ? 8.469 -11.031 -22.359 1 97 91 LEU A CA 1
ATOM 666 C C . LEU A 1 91 ? 7.895 -11.016 -23.766 1 97 91 LEU A C 1
ATOM 668 O O . LEU A 1 91 ? 7.246 -10.039 -24.172 1 97 91 LEU A O 1
ATOM 672 N N . LYS A 1 92 ? 8.086 -12.062 -24.5 1 95.94 92 LYS A N 1
ATOM 673 C CA . LYS A 1 92 ? 7.473 -12.211 -25.812 1 95.94 92 LYS A CA 1
ATOM 674 C C . LYS A 1 92 ? 5.957 -12.344 -25.703 1 95.94 92 LYS A C 1
ATOM 676 O O . LYS A 1 92 ? 5.219 -11.75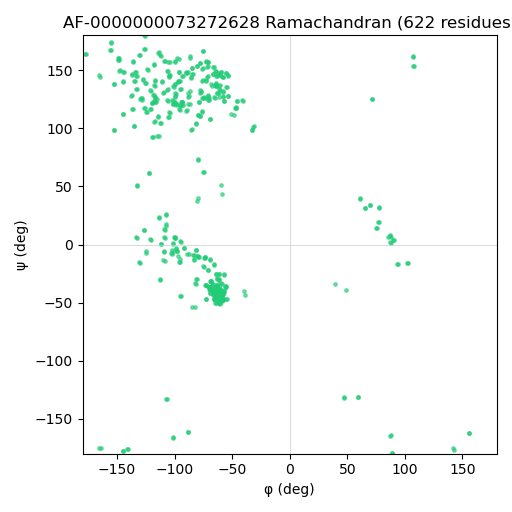8 -26.5 1 95.94 92 LYS A O 1
ATOM 681 N N . ASN A 1 93 ? 5.535 -13.086 -24.797 1 94.81 93 ASN A N 1
ATOM 682 C CA . ASN A 1 93 ? 4.129 -13.234 -24.453 1 94.81 93 ASN A CA 1
ATOM 683 C C . ASN A 1 93 ? 3.83 -12.664 -23.062 1 94.81 93 ASN A C 1
ATOM 685 O O . ASN A 1 93 ? 4.098 -13.305 -22.047 1 94.81 93 ASN A O 1
ATOM 689 N N . ASN A 1 94 ? 3.201 -11.469 -23.109 1 96 94 ASN A N 1
ATOM 690 C CA . ASN A 1 94 ? 2.969 -10.812 -21.828 1 96 94 ASN A CA 1
ATOM 691 C C . ASN A 1 94 ? 1.494 -10.852 -21.438 1 96 94 ASN A C 1
ATOM 693 O O . ASN A 1 94 ? 1.038 -10.031 -20.625 1 96 94 ASN A O 1
ATOM 697 N N . LYS A 1 95 ? 0.72 -11.742 -22.078 1 96.75 95 LYS A N 1
ATOM 698 C CA . LYS A 1 95 ? -0.68 -11.938 -21.719 1 96.75 95 LYS A CA 1
ATOM 699 C C . LYS A 1 95 ? -0.833 -13.078 -20.719 1 96.75 95 LYS A C 1
ATOM 701 O O . LYS A 1 95 ? -0.389 -14.195 -20.969 1 96.75 95 LYS A O 1
ATOM 706 N N . PHE A 1 96 ? -1.403 -12.797 -19.625 1 98.38 96 PHE A N 1
ATOM 707 C CA . PHE A 1 96 ? -1.55 -13.789 -18.562 1 98.38 96 PHE A CA 1
ATOM 708 C C . PHE A 1 96 ? -3 -13.883 -18.109 1 98.38 96 PHE A C 1
ATOM 710 O O . PHE A 1 96 ? -3.691 -12.867 -18.016 1 98.38 96 PHE A O 1
ATOM 717 N N . ASP A 1 97 ? -3.461 -15.078 -17.828 1 98.5 97 ASP A N 1
ATOM 718 C CA . ASP A 1 97 ? -4.793 -15.312 -17.266 1 98.5 97 ASP A CA 1
ATOM 719 C C . ASP A 1 97 ? -4.812 -15.062 -15.766 1 98.5 97 ASP A C 1
ATOM 721 O O . ASP A 1 97 ? -5.848 -14.695 -15.203 1 98.5 97 ASP A O 1
ATOM 725 N N . LEU A 1 98 ? -3.684 -15.297 -15.18 1 98.81 98 LEU A N 1
ATOM 726 C CA . LEU A 1 98 ? -3.564 -15.242 -13.727 1 98.81 98 LEU A CA 1
ATOM 727 C C . LEU A 1 98 ? -2.139 -14.891 -13.312 1 98.81 98 LEU A C 1
ATOM 729 O O . LEU A 1 98 ? -1.176 -15.344 -13.93 1 98.81 98 LEU A O 1
ATOM 733 N N . VAL A 1 99 ? -1.992 -14.047 -12.336 1 98.94 99 VAL A N 1
ATOM 734 C CA . VAL A 1 99 ? -0.696 -13.781 -11.719 1 98.94 99 VAL A CA 1
ATOM 735 C C . VAL A 1 99 ? -0.661 -14.367 -10.312 1 98.94 99 VAL A C 1
ATOM 737 O O . VAL A 1 99 ? -1.605 -14.195 -9.539 1 98.94 99 VAL A O 1
ATOM 740 N N . VAL A 1 100 ? 0.384 -15.102 -9.992 1 98.94 100 VAL A N 1
ATOM 741 C CA . VAL A 1 100 ? 0.56 -15.688 -8.664 1 98.94 100 VAL A CA 1
ATOM 742 C C . VAL A 1 100 ? 1.865 -15.195 -8.047 1 98.94 100 VAL A C 1
ATOM 744 O O . VAL A 1 100 ? 2.947 -15.438 -8.586 1 98.94 100 VAL A O 1
ATOM 747 N N . SER A 1 101 ? 1.764 -14.484 -6.961 1 98.94 101 SER A N 1
ATOM 748 C CA . SER A 1 101 ? 2.916 -14.023 -6.195 1 98.94 101 SER A CA 1
ATOM 749 C C . SER A 1 101 ? 3.141 -14.891 -4.961 1 98.94 101 SER A C 1
ATOM 751 O O . SER A 1 101 ? 2.285 -14.961 -4.074 1 98.94 101 SER A O 1
ATOM 753 N N . GLY A 1 102 ? 4.266 -15.523 -4.797 1 98.38 102 GLY A N 1
ATOM 754 C CA . GLY A 1 102 ? 4.582 -16.406 -3.686 1 98.38 102 GLY A CA 1
ATOM 755 C C . GLY A 1 102 ? 5.395 -17.609 -4.098 1 98.38 102 GLY A C 1
ATOM 756 O O . GLY A 1 102 ? 5.934 -17.656 -5.207 1 98.38 102 GLY A O 1
ATOM 757 N N . ILE A 1 103 ? 5.66 -18.5 -3.24 1 98.69 103 ILE A N 1
ATOM 758 C CA . ILE A 1 103 ? 5.152 -18.625 -1.878 1 98.69 103 ILE A CA 1
ATOM 759 C C . ILE A 1 103 ? 6.02 -17.812 -0.926 1 98.69 103 ILE A C 1
ATOM 761 O O . ILE A 1 103 ? 7.227 -18.031 -0.823 1 98.69 103 ILE A O 1
ATOM 765 N N . ASN A 1 104 ? 5.445 -16.859 -0.24 1 98.56 104 ASN A N 1
ATOM 766 C CA . ASN A 1 104 ? 6.152 -16.016 0.714 1 98.56 104 ASN A CA 1
ATOM 767 C C . ASN A 1 104 ? 6.508 -16.781 1.986 1 98.56 104 ASN A C 1
ATOM 769 O O . ASN A 1 104 ? 5.699 -17.547 2.5 1 98.56 104 ASN A O 1
ATOM 773 N N . ARG A 1 105 ? 7.703 -16.484 2.498 1 97.88 105 ARG A N 1
ATOM 774 C CA . ARG A 1 105 ? 8.133 -16.969 3.805 1 97.88 105 ARG A CA 1
ATOM 775 C C . ARG A 1 105 ? 7.57 -16.109 4.926 1 97.88 105 ARG A C 1
ATOM 777 O O . ARG A 1 105 ? 8.094 -15.023 5.195 1 97.88 105 ARG A O 1
ATOM 784 N N . GLY A 1 106 ? 6.539 -16.594 5.66 1 96.94 106 GLY A N 1
ATOM 785 C CA . GLY A 1 106 ? 5.82 -15.812 6.66 1 96.94 106 GLY A CA 1
ATOM 786 C C . GLY A 1 106 ? 4.434 -15.406 6.211 1 96.94 106 GLY A C 1
ATOM 787 O O . GLY A 1 106 ? 4.191 -15.211 5.016 1 96.94 106 GLY A O 1
ATOM 788 N N . ASP A 1 107 ? 3.551 -15.195 7.113 1 96.44 107 ASP A N 1
ATOM 789 C CA . ASP A 1 107 ? 2.162 -14.906 6.773 1 96.44 107 ASP A CA 1
ATOM 790 C C . ASP A 1 107 ? 1.995 -13.453 6.32 1 96.44 107 ASP A C 1
ATOM 792 O O . ASP A 1 107 ? 2.836 -12.609 6.621 1 96.44 107 ASP A O 1
ATOM 796 N N . ASN A 1 108 ? 1.004 -13.195 5.59 1 98.12 108 ASN A N 1
ATOM 797 C CA . ASN A 1 108 ? 0.509 -11.867 5.254 1 98.12 108 ASN A CA 1
ATOM 798 C C . ASN A 1 108 ? -0.946 -11.688 5.676 1 98.12 108 ASN A C 1
ATOM 800 O O . ASN A 1 108 ? -1.808 -11.398 4.844 1 98.12 108 ASN A O 1
ATOM 804 N N . CYS A 1 109 ? -1.195 -11.797 6.984 1 98.38 109 CYS A N 1
ATOM 805 C CA . CYS A 1 109 ? -2.521 -11.625 7.566 1 98.38 109 CYS A CA 1
ATOM 806 C C . CYS A 1 109 ? -2.674 -10.227 8.164 1 98.38 109 CYS A C 1
ATOM 808 O O . CYS A 1 109 ? -1.681 -9.586 8.508 1 98.38 109 CYS A O 1
ATOM 810 N N . GLY A 1 110 ? -3.912 -9.82 8.281 1 98.25 110 GLY A N 1
ATOM 811 C CA . GLY A 1 110 ? -4.207 -8.562 8.945 1 98.25 110 GLY A CA 1
ATOM 812 C C . GLY A 1 110 ? -3.547 -7.367 8.281 1 98.25 110 GLY A C 1
ATOM 813 O O . GLY A 1 110 ? -3.652 -7.195 7.062 1 98.25 110 GLY A O 1
ATOM 814 N N . LEU A 1 111 ? -2.918 -6.578 9.094 1 98.44 111 LEU A N 1
ATOM 815 C CA . LEU A 1 111 ? -2.342 -5.355 8.547 1 98.44 111 LEU A CA 1
ATOM 816 C C . LEU A 1 111 ? -0.997 -5.633 7.887 1 98.44 111 LEU A C 1
ATOM 818 O O . LEU A 1 111 ? -0.438 -4.762 7.215 1 98.44 111 LEU A O 1
ATOM 822 N N . HIS A 1 112 ? -0.465 -6.898 7.961 1 98.19 112 HIS A N 1
ATOM 823 C CA . HIS A 1 112 ? 0.732 -7.266 7.211 1 98.19 112 HIS A CA 1
ATOM 824 C C . HIS A 1 112 ? 0.509 -7.125 5.711 1 98.19 112 HIS A C 1
ATOM 826 O O . HIS A 1 112 ? 1.455 -6.883 4.957 1 98.19 112 HIS A O 1
ATOM 832 N N . ILE A 1 113 ? -0.742 -7.23 5.316 1 98.75 113 ILE A N 1
ATOM 833 C CA . ILE A 1 113 ? -1.133 -7.098 3.918 1 98.75 113 ILE A CA 1
ATOM 834 C C . ILE A 1 113 ? -0.638 -5.762 3.369 1 98.75 113 ILE A C 1
ATOM 836 O O . ILE A 1 113 ? -0.2 -5.68 2.221 1 98.75 113 ILE A O 1
ATOM 840 N N . ILE A 1 114 ? -0.656 -4.707 4.207 1 98.75 114 ILE A N 1
ATOM 841 C CA . ILE A 1 114 ? -0.296 -3.352 3.812 1 98.75 114 ILE A CA 1
ATOM 842 C C . ILE A 1 114 ? 1.199 -3.283 3.506 1 98.75 114 ILE A C 1
ATOM 844 O O . ILE A 1 114 ? 1.619 -2.578 2.586 1 98.75 114 ILE A O 1
ATOM 848 N N . TYR A 1 115 ? 2.039 -4.07 4.164 1 98.44 115 TYR A N 1
ATOM 849 C CA . TYR A 1 115 ? 3.494 -4.004 4.094 1 98.44 115 TYR A CA 1
ATOM 850 C C . TYR A 1 115 ? 4.035 -4.992 3.07 1 98.44 115 TYR A C 1
ATOM 852 O O . TYR A 1 115 ? 5.199 -4.906 2.67 1 98.44 115 TYR A O 1
ATOM 860 N N . SER A 1 116 ? 3.289 -5.922 2.629 1 98.62 116 SER A N 1
ATOM 861 C CA . SER A 1 116 ? 3.742 -7.137 1.963 1 98.62 116 SER A CA 1
ATOM 862 C C . SER A 1 116 ? 4.094 -6.871 0.502 1 98.62 116 SER A C 1
ATOM 864 O O . SER A 1 116 ? 3.234 -6.465 -0.283 1 98.62 116 SER A O 1
ATOM 866 N N . GLY A 1 117 ? 5.34 -7.184 0.161 1 98.81 117 GLY A N 1
ATOM 867 C CA . GLY A 1 117 ? 5.711 -7.172 -1.245 1 98.81 117 GLY A CA 1
ATOM 868 C C . GLY A 1 117 ? 5.02 -8.258 -2.053 1 98.81 117 GLY A C 1
ATOM 869 O O . GLY A 1 117 ? 4.719 -8.062 -3.232 1 98.81 117 GLY A O 1
ATOM 870 N N . THR A 1 118 ? 4.75 -9.461 -1.455 1 98.88 118 THR A N 1
ATOM 871 C CA . THR A 1 118 ? 4.008 -10.547 -2.092 1 98.88 118 THR A CA 1
ATOM 872 C C . THR A 1 118 ? 2.611 -10.086 -2.492 1 98.88 118 THR A C 1
ATOM 874 O O . THR A 1 118 ? 2.199 -10.258 -3.641 1 98.88 118 THR A O 1
ATOM 877 N N . VAL A 1 119 ? 1.925 -9.438 -1.564 1 98.94 119 VAL A N 1
ATOM 878 C CA . VAL A 1 119 ? 0.592 -8.914 -1.843 1 98.94 119 VAL A CA 1
ATOM 879 C C . VAL A 1 119 ? 0.688 -7.762 -2.84 1 98.94 119 VAL A C 1
ATOM 881 O O . VAL A 1 119 ? -0.172 -7.613 -3.711 1 98.94 119 VAL A O 1
ATOM 884 N N . GLY A 1 120 ? 1.755 -6.949 -2.691 1 98.88 120 GLY A N 1
ATOM 885 C CA . GLY A 1 120 ? 1.964 -5.848 -3.617 1 98.88 120 GLY A CA 1
ATOM 886 C C . GLY A 1 120 ? 2.092 -6.301 -5.059 1 98.88 120 GLY A C 1
ATOM 887 O O . GLY A 1 120 ? 1.546 -5.664 -5.965 1 98.88 120 GLY A O 1
ATOM 888 N N . ALA A 1 121 ? 2.824 -7.383 -5.301 1 98.94 121 ALA A N 1
ATOM 889 C CA . ALA A 1 121 ? 2.984 -7.926 -6.648 1 98.94 121 ALA A CA 1
ATOM 890 C C . ALA A 1 121 ? 1.645 -8.383 -7.219 1 98.94 121 ALA A C 1
ATOM 892 O O . ALA A 1 121 ? 1.3 -8.047 -8.352 1 98.94 121 ALA A O 1
ATOM 893 N N . ALA A 1 122 ? 0.907 -9.125 -6.422 1 98.94 122 ALA A N 1
ATOM 894 C CA . ALA A 1 122 ? -0.414 -9.586 -6.848 1 98.94 122 ALA A CA 1
ATOM 895 C C . ALA A 1 122 ? -1.357 -8.398 -7.062 1 98.94 122 ALA A C 1
ATOM 897 O O . ALA A 1 122 ? -2.141 -8.391 -8.016 1 98.94 122 ALA A O 1
ATOM 898 N N . ARG A 1 123 ? -1.273 -7.414 -6.188 1 98.88 123 ARG A N 1
ATOM 899 C CA . ARG A 1 123 ? -2.125 -6.234 -6.281 1 98.88 123 ARG A CA 1
ATOM 900 C C . ARG A 1 123 ? -1.834 -5.449 -7.555 1 98.88 123 ARG A C 1
ATOM 902 O O . ARG A 1 123 ? -2.744 -4.879 -8.164 1 98.88 123 ARG A O 1
ATOM 909 N N . GLU A 1 124 ? -0.551 -5.414 -7.93 1 98.81 124 GLU A N 1
ATOM 910 C CA . GLU A 1 124 ? -0.21 -4.723 -9.172 1 98.81 124 GLU A CA 1
ATOM 911 C C . GLU A 1 124 ? -0.931 -5.344 -10.359 1 98.81 124 GLU A C 1
ATOM 913 O O . GLU A 1 124 ? -1.434 -4.625 -11.234 1 98.81 124 GLU A O 1
ATOM 918 N N . ALA A 1 125 ? -0.998 -6.656 -10.398 1 98.81 125 ALA A N 1
ATOM 919 C CA . ALA A 1 125 ? -1.734 -7.34 -11.461 1 98.81 125 ALA A CA 1
ATOM 920 C C . ALA A 1 125 ? -3.219 -6.992 -11.406 1 98.81 125 ALA A C 1
ATOM 922 O O . ALA A 1 125 ? -3.822 -6.676 -12.438 1 98.81 125 ALA A O 1
ATOM 923 N N . ALA A 1 126 ? -3.779 -6.992 -10.242 1 98.62 126 ALA A N 1
ATOM 924 C CA . ALA A 1 126 ? -5.191 -6.664 -10.078 1 98.62 126 ALA A CA 1
ATOM 925 C C . ALA A 1 126 ? -5.484 -5.242 -10.555 1 98.62 126 ALA A C 1
ATOM 927 O O . ALA A 1 126 ? -6.523 -4.988 -11.164 1 98.62 126 ALA A O 1
ATOM 928 N N . CYS A 1 127 ? -4.578 -4.324 -10.242 1 98.25 127 CYS A N 1
ATOM 929 C CA . CYS A 1 127 ? -4.719 -2.941 -10.688 1 98.25 127 CYS A CA 1
ATOM 930 C C . CYS A 1 127 ? -4.824 -2.865 -12.203 1 98.25 127 CYS A C 1
ATOM 932 O O . CYS A 1 127 ? -5.383 -1.91 -12.742 1 98.25 127 CYS A O 1
ATOM 934 N N . LYS A 1 128 ? -4.254 -3.883 -12.859 1 97.44 128 LYS A N 1
ATOM 935 C CA . LYS A 1 128 ? -4.246 -3.896 -14.32 1 97.44 128 LYS A CA 1
ATOM 936 C C . LYS A 1 128 ? -5.34 -4.809 -14.867 1 97.44 128 LYS A C 1
ATOM 938 O O . LYS A 1 128 ? -5.367 -5.105 -16.062 1 97.44 128 LYS A O 1
ATOM 943 N N . GLY A 1 129 ? -6.172 -5.32 -14.008 1 97 129 GLY A N 1
ATOM 944 C CA . GLY A 1 129 ? -7.324 -6.105 -14.422 1 97 129 GLY A CA 1
ATOM 945 C C . GLY A 1 129 ? -7.027 -7.586 -14.539 1 97 129 GLY A C 1
ATOM 946 O O . GLY A 1 129 ? -7.867 -8.359 -15.008 1 97 129 GLY A O 1
ATOM 947 N N . VAL A 1 130 ? -5.848 -8.008 -14.203 1 98.44 130 VAL A N 1
ATOM 948 C CA . VAL A 1 130 ? -5.508 -9.43 -14.219 1 98.44 130 VAL A CA 1
ATOM 949 C C . VAL A 1 130 ? -5.754 -10.039 -12.844 1 98.44 130 VAL A C 1
ATOM 951 O O . VAL A 1 130 ? -5.168 -9.602 -11.852 1 98.44 130 VAL A O 1
ATOM 954 N N . PRO A 1 131 ? -6.656 -11.062 -12.758 1 98.62 131 PRO A N 1
ATOM 955 C CA . PRO A 1 131 ? -6.824 -11.727 -11.453 1 98.62 131 PRO A CA 1
ATOM 956 C C . PRO A 1 131 ? -5.512 -12.258 -10.891 1 98.62 131 PRO A C 1
ATOM 958 O O . PRO A 1 131 ? -4.637 -12.68 -11.648 1 98.62 131 PRO A O 1
ATOM 961 N N . SER A 1 132 ? -5.426 -12.234 -9.57 1 98.88 132 SER A N 1
ATOM 962 C CA . SER A 1 132 ? -4.129 -12.602 -9.016 1 98.88 132 SER A CA 1
ATOM 963 C C . SER A 1 132 ? -4.281 -13.273 -7.652 1 98.88 132 SER A C 1
ATOM 965 O O . SER A 1 132 ? -5.359 -13.242 -7.059 1 98.88 132 SER A O 1
ATOM 967 N N . ILE A 1 133 ? -3.246 -14.008 -7.234 1 98.94 133 ILE A N 1
ATOM 968 C CA . ILE A 1 133 ? -3.156 -14.711 -5.961 1 98.94 133 ILE A CA 1
ATOM 969 C C . ILE A 1 133 ? -1.858 -14.336 -5.25 1 98.94 133 ILE A C 1
ATOM 971 O O . ILE A 1 133 ? -0.792 -14.305 -5.871 1 98.94 133 ILE A O 1
ATOM 975 N N . ALA A 1 134 ? -1.949 -13.906 -4.074 1 98.94 134 ALA A N 1
ATOM 976 C CA . ALA A 1 134 ? -0.806 -13.852 -3.168 1 98.94 134 ALA A CA 1
ATOM 977 C C . ALA A 1 134 ? -0.787 -15.055 -2.229 1 98.94 134 ALA A C 1
ATOM 979 O O . ALA A 1 134 ? -1.745 -15.281 -1.488 1 98.94 134 ALA A O 1
ATOM 980 N N . LEU A 1 135 ? 0.253 -15.82 -2.271 1 98.94 135 LEU A N 1
ATOM 981 C CA . LEU A 1 135 ? 0.359 -17.078 -1.545 1 98.94 135 LEU A CA 1
ATOM 982 C C . LEU A 1 135 ? 1.485 -17.031 -0.519 1 98.94 135 LEU A C 1
ATOM 984 O O . LEU A 1 135 ? 2.629 -16.719 -0.861 1 98.94 135 LEU A O 1
ATOM 988 N N . SER A 1 136 ? 1.174 -17.328 0.776 1 98.88 136 SER A N 1
ATOM 989 C CA . SER A 1 136 ? 2.145 -17.25 1.862 1 98.88 136 SER A CA 1
ATOM 990 C C . SER A 1 136 ? 2.094 -18.5 2.74 1 98.88 136 SER A C 1
ATOM 992 O O . SER A 1 136 ? 1.029 -19.094 2.92 1 98.88 136 SER A O 1
ATOM 994 N N . LEU A 1 137 ? 3.244 -18.891 3.232 1 98.75 137 LEU A N 1
ATOM 995 C CA . LEU A 1 137 ? 3.377 -19.922 4.258 1 98.75 137 LEU A CA 1
ATOM 996 C C . LEU A 1 137 ? 3.633 -19.297 5.625 1 98.75 137 LEU A C 1
ATOM 998 O O . LEU A 1 137 ? 4.574 -18.516 5.793 1 98.75 137 LEU A O 1
ATOM 1002 N N . ASP A 1 138 ? 2.781 -19.625 6.598 1 97.62 138 ASP A N 1
ATOM 1003 C CA . ASP A 1 138 ? 2.945 -19.094 7.953 1 97.62 138 ASP A CA 1
ATOM 1004 C C . ASP A 1 138 ? 4.09 -19.812 8.68 1 97.62 138 ASP A C 1
ATOM 1006 O O . ASP A 1 138 ? 3.865 -20.484 9.68 1 97.62 138 ASP A O 1
ATOM 1010 N N . ASN A 1 139 ? 5.238 -19.656 8.141 1 94.88 139 ASN A N 1
ATOM 1011 C CA . ASN A 1 139 ? 6.48 -20.188 8.703 1 94.88 139 ASN A CA 1
ATOM 1012 C C . ASN A 1 139 ? 7.684 -19.344 8.289 1 94.88 139 ASN A C 1
ATOM 1014 O O . ASN A 1 139 ? 8.305 -19.594 7.258 1 94.88 139 ASN A O 1
ATOM 1018 N N . HIS A 1 140 ? 8.164 -18.438 9.117 1 92 140 HIS A N 1
ATOM 1019 C CA . HIS A 1 140 ? 9.25 -17.516 8.82 1 92 140 HIS A CA 1
ATOM 1020 C C . HIS A 1 140 ? 10.602 -18.234 8.82 1 92 140 HIS A C 1
ATOM 1022 O O . HIS A 1 140 ? 11.594 -17.688 8.328 1 92 140 HIS A O 1
ATOM 1028 N N . SER A 1 141 ? 10.625 -19.453 9.305 1 91.81 141 SER A N 1
ATOM 1029 C CA . SER A 1 141 ? 11.898 -20.156 9.438 1 91.81 141 SER A CA 1
ATOM 1030 C C . SER A 1 141 ? 12.117 -21.125 8.266 1 91.81 141 SER A C 1
ATOM 1032 O O . SER A 1 141 ? 13.172 -21.75 8.164 1 91.81 141 SER A O 1
ATOM 1034 N N . ALA A 1 142 ? 11.164 -21.219 7.395 1 91.19 142 ALA A N 1
ATOM 1035 C CA . ALA A 1 142 ? 11.297 -22.125 6.262 1 91.19 142 ALA A CA 1
ATOM 1036 C C . ALA A 1 142 ? 12.422 -21.688 5.332 1 91.19 142 ALA A C 1
ATOM 1038 O O . ALA A 1 142 ? 12.445 -20.547 4.863 1 91.19 142 ALA A O 1
ATOM 1039 N N . ARG A 1 143 ? 13.359 -22.641 5.055 1 91 143 ARG A N 1
ATOM 1040 C CA . ARG A 1 143 ? 14.523 -22.25 4.254 1 91 143 ARG A CA 1
ATOM 1041 C C . ARG A 1 143 ? 14.734 -23.234 3.104 1 91 143 ARG A C 1
ATOM 1043 O O . ARG A 1 143 ? 15.477 -22.938 2.162 1 91 143 ARG A O 1
ATOM 1050 N N . SER A 1 144 ? 14.102 -24.391 3.188 1 93 144 SER A N 1
ATOM 1051 C CA . SER A 1 144 ? 14.273 -25.406 2.158 1 93 144 SER A CA 1
ATOM 1052 C C . SER A 1 144 ? 13.016 -25.547 1.308 1 93 144 SER A C 1
ATOM 1054 O O . SER A 1 144 ? 11.922 -25.188 1.745 1 93 144 SER A O 1
ATOM 1056 N N . ILE A 1 145 ? 13.227 -26.047 0.195 1 93.56 145 ILE A N 1
ATOM 1057 C CA . ILE A 1 145 ? 12.117 -26.297 -0.723 1 93.56 145 ILE A CA 1
ATOM 1058 C C . ILE A 1 145 ? 11.078 -27.188 -0.049 1 93.56 145 ILE A C 1
ATOM 1060 O O . ILE A 1 145 ? 9.875 -26.984 -0.227 1 93.56 145 ILE A O 1
ATOM 1064 N N . GLU A 1 146 ? 11.508 -28.141 0.774 1 93.25 146 GLU A N 1
ATOM 1065 C CA . GLU A 1 146 ? 10.633 -29.078 1.455 1 93.25 146 GLU A CA 1
ATOM 1066 C C . GLU A 1 146 ? 9.688 -28.359 2.42 1 93.25 146 GLU A C 1
ATOM 1068 O O . GLU A 1 146 ? 8.547 -28.781 2.609 1 93.25 146 GLU A O 1
ATOM 1073 N N . GLY A 1 147 ? 10.203 -27.297 2.885 1 94 147 GLY A N 1
ATOM 1074 C CA . GLY A 1 147 ? 9.406 -26.531 3.834 1 94 147 GLY A CA 1
ATOM 1075 C C . GLY A 1 147 ? 8.195 -25.875 3.197 1 94 147 GLY A C 1
ATOM 1076 O O . GLY A 1 147 ? 7.27 -25.453 3.896 1 94 147 GLY A O 1
ATOM 1077 N N . PHE A 1 148 ? 8.188 -25.859 1.831 1 97.75 148 PHE A N 1
ATOM 1078 C CA . PHE A 1 148 ? 7.125 -25.141 1.125 1 97.75 148 PHE A CA 1
ATOM 1079 C C . PHE A 1 148 ? 6.219 -26.125 0.391 1 97.75 148 PHE A C 1
ATOM 1081 O O . PHE A 1 148 ? 5.266 -25.719 -0.276 1 97.75 148 PHE A O 1
ATOM 1088 N N . ALA A 1 149 ? 6.461 -27.406 0.471 1 96.25 149 ALA A N 1
ATOM 1089 C CA . ALA A 1 149 ? 5.777 -28.422 -0.329 1 96.25 149 ALA A CA 1
ATOM 1090 C C . ALA A 1 149 ? 4.273 -28.391 -0.091 1 96.25 149 ALA A C 1
ATOM 1092 O O . ALA A 1 149 ? 3.484 -28.422 -1.04 1 96.25 149 ALA A O 1
ATOM 1093 N N . GLN A 1 150 ? 3.91 -28.328 1.148 1 96.44 150 GLN A N 1
ATOM 1094 C CA . GLN A 1 150 ? 2.49 -28.328 1.485 1 96.44 150 GLN A CA 1
ATOM 1095 C C . GLN A 1 150 ? 1.805 -27.078 0.937 1 96.44 150 GLN A C 1
ATOM 1097 O O . GLN A 1 150 ? 0.711 -27.156 0.374 1 96.44 150 GLN A O 1
ATOM 1102 N N . ALA A 1 151 ? 2.441 -25.938 1.156 1 98.31 151 ALA A N 1
ATOM 1103 C CA . ALA A 1 151 ? 1.888 -24.688 0.648 1 98.31 151 ALA A CA 1
ATOM 1104 C C . ALA A 1 151 ? 1.774 -24.719 -0.873 1 98.31 151 ALA A C 1
ATOM 1106 O O . ALA A 1 151 ? 0.793 -24.219 -1.438 1 98.31 151 ALA A O 1
ATOM 1107 N N . ALA A 1 152 ? 2.756 -25.312 -1.563 1 98.62 152 ALA A N 1
ATOM 1108 C CA . ALA A 1 152 ? 2.723 -25.422 -3.02 1 98.62 152 ALA A CA 1
ATOM 1109 C C . ALA A 1 152 ? 1.556 -26.297 -3.469 1 98.62 152 ALA A C 1
ATOM 1111 O O . ALA A 1 152 ? 0.844 -25.969 -4.418 1 98.62 152 ALA A O 1
ATOM 1112 N N . ARG A 1 153 ? 1.348 -27.375 -2.791 1 98.31 153 ARG A N 1
ATOM 1113 C CA . ARG A 1 153 ? 0.271 -28.297 -3.141 1 98.31 153 ARG A CA 1
ATOM 1114 C C . ARG A 1 153 ? -1.088 -27.609 -3.049 1 98.31 153 ARG A C 1
ATOM 1116 O O . ARG A 1 153 ? -1.892 -27.688 -3.98 1 98.31 153 ARG A O 1
ATOM 1123 N N . HIS A 1 154 ? -1.338 -26.984 -1.937 1 98.62 154 HIS A N 1
ATOM 1124 C CA . HIS A 1 154 ? -2.611 -26.297 -1.773 1 98.62 154 HIS A CA 1
ATOM 1125 C C . HIS A 1 154 ? -2.721 -25.109 -2.725 1 98.62 154 HIS A C 1
ATOM 1127 O O . HIS A 1 154 ? -3.809 -24.797 -3.217 1 98.62 154 HIS A O 1
ATOM 1133 N N . GLY A 1 155 ? -1.596 -24.391 -2.932 1 98.75 155 GLY A N 1
ATOM 1134 C CA . GLY A 1 155 ? -1.583 -23.328 -3.914 1 98.75 155 GLY A CA 1
ATOM 1135 C C . GLY A 1 155 ? -2.02 -23.781 -5.297 1 98.75 155 GLY A C 1
ATOM 1136 O O . GLY A 1 155 ? -2.844 -23.125 -5.938 1 98.75 155 GLY A O 1
ATOM 1137 N N . VAL A 1 156 ? -1.479 -24.875 -5.723 1 98.81 156 VAL A N 1
ATOM 1138 C CA . VAL A 1 156 ? -1.78 -25.391 -7.055 1 98.81 156 VAL A CA 1
ATOM 1139 C C . VAL A 1 156 ? -3.252 -25.797 -7.133 1 98.81 156 VAL A C 1
ATOM 1141 O O . VAL A 1 156 ? -3.914 -25.547 -8.141 1 98.81 156 VAL A O 1
ATOM 1144 N N . VAL A 1 157 ? -3.799 -26.406 -6.082 1 98.69 157 VAL A N 1
ATOM 1145 C CA . VAL A 1 157 ? -5.215 -26.75 -6.047 1 98.69 157 VAL A CA 1
ATOM 1146 C C . VAL A 1 157 ? -6.066 -25.5 -6.203 1 98.69 157 VAL A C 1
ATOM 1148 O O . VAL A 1 157 ? -7.027 -25.484 -6.977 1 98.69 157 VAL A O 1
ATOM 1151 N N . LEU A 1 158 ? -5.73 -24.469 -5.527 1 98.75 158 LEU A N 1
ATOM 1152 C CA . LEU A 1 158 ? -6.496 -23.234 -5.574 1 98.75 158 LEU A CA 1
ATOM 1153 C C . LEU A 1 158 ? -6.34 -22.547 -6.926 1 98.75 158 LEU A C 1
ATOM 1155 O O . LEU A 1 158 ? -7.289 -21.938 -7.43 1 98.75 158 LEU A O 1
ATOM 1159 N N . ILE A 1 159 ? -5.121 -22.625 -7.52 1 98.88 159 ILE A N 1
ATOM 1160 C CA . ILE A 1 159 ? -4.91 -22.109 -8.867 1 98.88 159 ILE A CA 1
ATOM 1161 C C . ILE A 1 159 ? -5.836 -22.812 -9.844 1 98.88 159 ILE A C 1
ATOM 1163 O O . ILE A 1 159 ? -6.508 -22.172 -10.656 1 98.88 159 ILE A O 1
ATOM 1167 N N . LYS A 1 160 ? -5.902 -24.125 -9.742 1 98.69 160 LYS A N 1
ATOM 1168 C CA . LYS A 1 160 ? -6.797 -24.891 -10.602 1 98.69 160 LYS A CA 1
ATOM 1169 C C . LYS A 1 160 ? -8.25 -24.484 -10.383 1 98.69 160 LYS A C 1
ATOM 1171 O O . LYS A 1 160 ? -9.023 -24.391 -11.344 1 98.69 160 LYS A O 1
ATOM 1176 N N . ALA A 1 161 ? -8.594 -24.25 -9.148 1 98.5 161 ALA A N 1
ATOM 1177 C CA . ALA A 1 161 ? -9.953 -23.812 -8.844 1 98.5 161 ALA A CA 1
ATOM 1178 C C . ALA A 1 161 ? -10.258 -22.469 -9.508 1 98.5 161 ALA A C 1
ATOM 1180 O O . ALA A 1 161 ? -11.32 -22.297 -10.125 1 98.5 161 ALA A O 1
ATOM 1181 N N . VAL A 1 162 ? -9.375 -21.516 -9.43 1 98.56 162 VAL A N 1
ATOM 1182 C CA . VAL A 1 162 ? -9.555 -20.188 -10 1 98.56 162 VAL A CA 1
ATOM 1183 C C . VAL A 1 162 ? -9.648 -20.281 -11.516 1 98.56 162 VAL A C 1
ATOM 1185 O O . VAL A 1 162 ? -10.453 -19.578 -12.141 1 98.56 162 VAL A O 1
ATOM 1188 N N . LEU A 1 163 ? -8.883 -21.219 -12.055 1 98.25 163 LEU A N 1
ATOM 1189 C CA . LEU A 1 163 ? -8.844 -21.375 -13.5 1 98.25 163 LEU A CA 1
ATOM 1190 C C . LEU A 1 163 ? -10.055 -22.172 -14 1 98.25 163 LEU A C 1
ATOM 1192 O O . LEU A 1 163 ? -10.305 -22.219 -15.203 1 98.25 163 LEU A O 1
ATOM 1196 N N . GLY A 1 164 ? -10.82 -22.75 -13.109 1 97.31 164 GLY A N 1
ATOM 1197 C CA . GLY A 1 164 ? -11.969 -23.547 -13.492 1 97.31 164 GLY A CA 1
ATOM 1198 C C . GLY A 1 164 ? -11.586 -24.938 -13.992 1 97.31 164 GLY A C 1
ATOM 1199 O O . GLY A 1 164 ? -12.242 -25.484 -14.883 1 97.31 164 GLY A O 1
ATOM 1200 N N . LEU A 1 165 ? -10.5 -25.469 -13.438 1 97.19 165 LEU A N 1
ATOM 1201 C CA . LEU A 1 165 ? -9.984 -26.734 -13.969 1 97.19 165 LEU A CA 1
ATOM 1202 C C . LEU A 1 165 ? -10.359 -27.891 -13.062 1 97.19 165 LEU A C 1
ATOM 1204 O O . LEU A 1 165 ? -10.062 -29.047 -13.375 1 97.19 165 LEU A O 1
ATOM 1208 N N . LEU A 1 166 ? -10.922 -27.641 -11.914 1 96.62 166 LEU A N 1
ATOM 1209 C CA . LEU A 1 166 ? -11.406 -28.719 -11.055 1 96.62 166 LEU A CA 1
ATOM 1210 C C . LEU A 1 166 ? -12.766 -29.219 -11.523 1 96.62 166 LEU A C 1
ATOM 1212 O O . LEU A 1 166 ? -13.539 -28.469 -12.133 1 96.62 166 LEU A O 1
ATOM 1216 N N . PRO A 1 167 ? -13.102 -30.391 -11.266 1 92.5 167 PRO A N 1
ATOM 1217 C CA . PRO A 1 167 ? -14.391 -30.922 -11.719 1 92.5 167 PRO A CA 1
ATOM 1218 C C . PRO A 1 167 ? -15.578 -30.109 -11.195 1 92.5 167 PRO A C 1
ATOM 1220 O O . PRO A 1 167 ? -15.648 -29.812 -10.008 1 92.5 167 PRO A O 1
ATOM 1223 N N . GLY A 1 168 ? -16.469 -29.688 -12.109 1 88.88 168 GLY A N 1
ATOM 1224 C CA . GLY A 1 168 ? -17.688 -29 -11.758 1 88.88 168 GLY A CA 1
ATOM 1225 C C . GLY A 1 168 ? -17.469 -27.547 -11.344 1 88.88 168 GLY A C 1
ATOM 1226 O O . GLY A 1 168 ? -18.359 -26.922 -10.766 1 88.88 168 GLY A O 1
ATOM 1227 N N . SER A 1 169 ? -16.297 -27.109 -11.664 1 89.12 169 SER A N 1
ATOM 1228 C CA . SER A 1 169 ? -15.984 -25.75 -11.227 1 89.12 169 SER A CA 1
ATOM 1229 C C . SER A 1 169 ? -16.047 -24.766 -12.383 1 89.12 169 SER A C 1
ATOM 1231 O O . SER A 1 169 ? -15.773 -25.141 -13.531 1 89.12 169 SER A O 1
ATOM 1233 N N . ALA A 1 170 ? -16.484 -23.578 -12.125 1 94.19 170 ALA A N 1
ATOM 1234 C CA . ALA A 1 170 ? -16.453 -22.484 -13.078 1 94.19 170 ALA A CA 1
ATOM 1235 C C . ALA A 1 170 ? -15.211 -21.609 -12.859 1 94.19 170 ALA A C 1
ATOM 1237 O O . ALA A 1 170 ? -14.727 -21.484 -11.734 1 94.19 170 ALA A O 1
ATOM 1238 N N . SER A 1 171 ? -14.734 -21.047 -14 1 97.12 171 SER A N 1
ATOM 1239 C CA . SER A 1 171 ? -13.586 -20.141 -13.906 1 97.12 171 SER A CA 1
ATOM 1240 C C . SER A 1 171 ? -13.922 -18.891 -13.102 1 97.12 171 SER A C 1
ATOM 1242 O O . SER A 1 171 ? -15.008 -18.328 -13.258 1 97.12 171 SER A O 1
ATOM 1244 N N . LEU A 1 172 ? -13.031 -18.5 -12.305 1 97.69 172 LEU A N 1
ATOM 1245 C CA . LEU A 1 172 ? -13.203 -17.297 -11.516 1 97.69 172 LEU A CA 1
ATOM 1246 C C . LEU A 1 172 ? -12.461 -16.125 -12.148 1 97.69 172 LEU A C 1
ATOM 1248 O O . LEU A 1 172 ? -12.414 -15.031 -11.578 1 97.69 172 LEU A O 1
ATOM 1252 N N . LEU A 1 173 ? -11.883 -16.266 -13.297 1 97.69 173 LEU A N 1
ATOM 1253 C CA . LEU A 1 173 ? -11.023 -15.25 -13.891 1 97.69 173 LEU A CA 1
ATOM 1254 C C . LEU A 1 173 ? -11.797 -13.961 -14.125 1 97.69 173 LEU A C 1
ATOM 1256 O O . LEU A 1 173 ? -11.312 -12.875 -13.789 1 97.69 173 LEU A O 1
ATOM 1260 N N . GLU A 1 174 ? -13.008 -14.055 -14.625 1 96.38 174 GLU A N 1
ATOM 1261 C CA . GLU A 1 174 ? -13.797 -12.852 -14.891 1 96.38 174 GLU A CA 1
ATOM 1262 C C . GLU A 1 174 ? -14.289 -12.227 -13.594 1 96.38 174 GLU A C 1
ATOM 1264 O O . GLU A 1 174 ? -14.08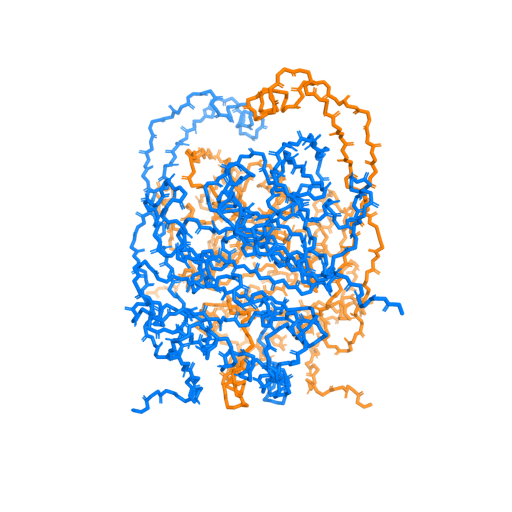6 -11.031 -13.352 1 96.38 174 GLU A O 1
ATOM 1269 N N . PRO A 1 175 ? -14.828 -13 -12.68 1 96.06 175 PRO A N 1
ATOM 1270 C CA . PRO A 1 175 ? -15.32 -12.422 -11.422 1 96.06 175 PRO A CA 1
ATOM 1271 C C . PRO A 1 175 ? -14.195 -11.812 -10.586 1 96.06 175 PRO A C 1
ATOM 1273 O O . PRO A 1 175 ? -14.438 -10.875 -9.82 1 96.06 175 PRO A O 1
ATOM 1276 N N . LEU A 1 176 ? -13 -12.273 -10.758 1 97.44 176 LEU A N 1
ATOM 1277 C CA . LEU A 1 176 ? -11.898 -11.828 -9.906 1 97.44 176 LEU A CA 1
ATOM 1278 C C . LEU A 1 176 ? -11.133 -10.688 -10.562 1 97.44 176 LEU A C 1
ATOM 1280 O O . LEU A 1 176 ? -10.133 -10.211 -10.016 1 97.44 176 LEU A O 1
ATOM 1284 N N . SER A 1 177 ? -11.633 -10.258 -11.758 1 96.44 177 SER A N 1
ATOM 1285 C CA . SER A 1 177 ? -10.977 -9.109 -12.375 1 96.44 177 SER A CA 1
ATOM 1286 C C . SER A 1 177 ? -10.969 -7.902 -11.453 1 96.44 177 SER A C 1
ATOM 1288 O O . SER A 1 177 ? -12.016 -7.508 -10.93 1 96.44 177 SER A O 1
ATOM 1290 N N . GLY A 1 178 ? -9.766 -7.363 -11.156 1 95.44 178 GLY A N 1
ATOM 1291 C CA . GLY A 1 178 ? -9.641 -6.215 -10.273 1 95.44 178 GLY A CA 1
ATOM 1292 C C . GLY A 1 178 ? -9.539 -6.602 -8.805 1 95.44 178 GLY A C 1
ATOM 1293 O O . GLY A 1 178 ? -9.594 -5.738 -7.93 1 95.44 178 GLY A O 1
ATOM 1294 N N . HIS A 1 179 ? -9.422 -7.934 -8.555 1 97.62 179 HIS A N 1
ATOM 1295 C CA . HIS A 1 179 ? -9.289 -8.453 -7.195 1 97.62 179 HIS A CA 1
ATOM 1296 C C . HIS A 1 179 ? -8.109 -9.414 -7.09 1 97.62 179 HIS A C 1
ATOM 1298 O O . HIS A 1 179 ? -7.555 -9.844 -8.102 1 97.62 179 HIS A O 1
ATOM 1304 N N . LEU A 1 180 ? -7.703 -9.648 -5.926 1 98.62 180 LEU A N 1
ATOM 1305 C CA . LEU A 1 180 ? -6.723 -10.688 -5.648 1 98.62 180 LEU A CA 1
ATOM 1306 C C . LEU A 1 180 ? -7.156 -11.547 -4.465 1 98.62 180 LEU A C 1
ATOM 1308 O O . LEU A 1 180 ? -7.898 -11.078 -3.598 1 98.62 180 LEU A O 1
ATOM 1312 N N . LEU A 1 181 ? -6.773 -12.805 -4.5 1 98.88 181 LEU A N 1
ATOM 1313 C CA . LEU A 1 181 ? -6.938 -13.695 -3.354 1 98.88 181 LEU A CA 1
ATOM 1314 C C . LEU A 1 181 ? -5.66 -13.758 -2.525 1 98.88 181 LEU A C 1
ATOM 1316 O O . LEU A 1 181 ? -4.598 -14.125 -3.039 1 98.88 181 LEU A O 1
ATOM 1320 N N . ASN A 1 182 ? -5.742 -13.312 -1.329 1 98.94 182 ASN A N 1
ATOM 1321 C CA . ASN A 1 182 ? -4.648 -13.469 -0.376 1 98.94 182 ASN A CA 1
ATOM 1322 C C . ASN A 1 182 ? -4.77 -14.766 0.41 1 98.94 182 ASN A C 1
ATOM 1324 O O . ASN A 1 182 ? -5.711 -14.945 1.187 1 98.94 182 ASN A O 1
ATOM 1328 N N . ILE A 1 183 ? -3.809 -15.648 0.207 1 98.94 183 ILE A N 1
ATOM 1329 C CA . ILE A 1 183 ? -3.885 -17 0.758 1 98.94 183 ILE A CA 1
ATOM 1330 C C . ILE A 1 183 ? -2.738 -17.219 1.743 1 98.94 183 ILE A C 1
ATOM 1332 O O . ILE A 1 183 ? -1.575 -16.969 1.416 1 98.94 183 ILE A O 1
ATOM 1336 N N . ASN A 1 184 ? -3.049 -17.641 2.93 1 98.88 184 ASN A N 1
ATOM 1337 C CA . ASN A 1 184 ? -2.064 -18.016 3.939 1 98.88 184 ASN A CA 1
ATOM 1338 C C . ASN A 1 184 ? -2.215 -19.469 4.363 1 98.88 184 ASN A C 1
ATOM 1340 O O . ASN A 1 184 ? -3.287 -19.891 4.809 1 98.88 184 ASN A O 1
ATOM 1344 N N . VAL A 1 185 ? -1.183 -20.219 4.199 1 98.88 185 VAL A N 1
ATOM 1345 C CA . VAL A 1 185 ? -1.139 -21.641 4.559 1 98.88 185 VAL A CA 1
ATOM 1346 C C . VAL A 1 185 ? -0.434 -21.812 5.902 1 98.88 185 VAL A C 1
ATOM 1348 O O . VAL A 1 185 ? 0.701 -21.359 6.074 1 98.88 185 VAL A O 1
ATOM 1351 N N . PRO A 1 186 ? -1.119 -22.406 6.871 1 98.19 186 PRO A N 1
ATOM 1352 C CA . PRO A 1 186 ? -0.443 -22.641 8.148 1 98.19 186 PRO A CA 1
ATOM 1353 C C . PRO A 1 186 ? 0.7 -23.641 8.039 1 98.19 186 PRO A C 1
ATOM 1355 O O . PRO A 1 186 ? 0.699 -24.484 7.133 1 98.19 186 PRO A O 1
ATOM 1358 N N . GLU A 1 187 ? 1.636 -23.469 8.922 1 94.38 187 GLU A N 1
ATOM 1359 C CA . GLU A 1 187 ? 2.684 -24.469 9.008 1 94.38 187 GLU A CA 1
ATOM 1360 C C . GLU A 1 187 ? 2.115 -25.828 9.445 1 94.38 187 GLU A C 1
ATOM 1362 O O . GLU A 1 187 ? 1.251 -25.875 10.328 1 94.38 187 GLU A O 1
ATOM 1367 N N . GLY A 1 188 ? 2.504 -26.859 8.852 1 92 188 GLY A N 1
ATOM 1368 C CA . GLY A 1 188 ? 2.023 -28.188 9.195 1 92 188 GLY A CA 1
ATOM 1369 C C . GLY A 1 188 ? 0.759 -28.578 8.445 1 92 188 GLY A C 1
ATOM 1370 O O . GLY A 1 188 ? 0.424 -27.969 7.426 1 92 188 GLY A O 1
ATOM 1371 N N . GLU A 1 189 ? 0.084 -29.578 8.891 1 94.44 189 GLU A N 1
ATOM 1372 C CA . GLU A 1 189 ? -1.111 -30.078 8.219 1 94.44 189 GLU A CA 1
ATOM 1373 C C . GLU A 1 189 ? -2.279 -29.109 8.375 1 94.44 189 GLU A C 1
ATOM 1375 O O . GLU A 1 189 ? -2.611 -28.703 9.492 1 94.44 189 GLU A O 1
ATOM 1380 N N . ALA A 1 190 ? -2.873 -28.75 7.301 1 97.12 190 ALA A N 1
ATOM 1381 C CA . ALA A 1 190 ? -4.008 -27.828 7.312 1 97.12 190 ALA A CA 1
ATOM 1382 C C . ALA A 1 190 ? -5.324 -28.594 7.48 1 97.12 190 ALA A C 1
ATOM 1384 O O . ALA A 1 190 ? -5.48 -29.688 6.957 1 97.12 190 ALA A O 1
ATOM 1385 N N . ARG A 1 191 ? -6.305 -28 8.117 1 97.25 191 ARG A N 1
ATOM 1386 C CA . ARG A 1 191 ? -7.652 -28.547 8.273 1 97.25 191 ARG A CA 1
ATOM 1387 C C . ARG A 1 191 ? -8.422 -28.469 6.957 1 97.25 191 ARG A C 1
ATOM 1389 O O . ARG A 1 191 ? -9.242 -29.344 6.66 1 97.25 191 ARG A O 1
ATOM 1396 N N . GLY A 1 192 ? -8.172 -27.453 6.25 1 98.38 192 GLY A N 1
ATOM 1397 C CA . GLY A 1 192 ? -8.891 -27.141 5.031 1 98.38 192 GLY A CA 1
ATOM 1398 C C . GLY A 1 192 ? -8.852 -25.672 4.68 1 98.38 192 GLY A C 1
ATOM 1399 O O . GLY A 1 192 ? -7.934 -24.953 5.086 1 98.38 192 GLY A O 1
ATOM 1400 N N . TYR A 1 193 ? -9.789 -25.328 3.803 1 98.5 193 TYR A N 1
ATOM 1401 C CA . TYR A 1 193 ? -9.844 -23.938 3.328 1 98.5 193 TYR A CA 1
ATOM 1402 C C . TYR A 1 193 ? -10.883 -23.141 4.109 1 98.5 193 TYR A C 1
ATOM 1404 O O . TYR A 1 193 ? -11.938 -23.672 4.473 1 98.5 193 TYR A O 1
ATOM 1412 N N . CYS A 1 194 ? -10.547 -21.938 4.398 1 97.88 194 CYS A N 1
ATOM 1413 C CA . CYS A 1 194 ? -11.461 -21 5.055 1 97.88 194 CYS A CA 1
ATOM 1414 C C . CYS A 1 194 ? -11.578 -19.703 4.262 1 97.88 194 CYS A C 1
ATOM 1416 O O . CYS A 1 194 ? -10.578 -19.031 4.016 1 97.88 194 CYS A O 1
ATOM 1418 N N . LEU A 1 195 ? -12.828 -19.422 3.773 1 97.44 195 LEU A N 1
ATOM 1419 C CA . LEU A 1 195 ? -13.07 -18.094 3.238 1 97.44 195 LEU A CA 1
ATOM 1420 C C . LEU A 1 195 ? -13.07 -17.047 4.355 1 97.44 195 LEU A C 1
ATOM 1422 O O . LEU A 1 195 ? -14.008 -16.984 5.152 1 97.44 195 LEU A O 1
ATOM 1426 N N . ALA A 1 196 ? -12.008 -16.234 4.391 1 96.94 196 ALA A N 1
ATOM 1427 C CA . ALA A 1 196 ? -11.773 -15.352 5.527 1 96.94 196 ALA A CA 1
ATOM 1428 C C . ALA A 1 196 ? -11.906 -13.891 5.121 1 96.94 196 ALA A C 1
ATOM 1430 O O . ALA A 1 196 ? -12.094 -13.578 3.943 1 96.94 196 ALA A O 1
ATOM 1431 N N . HIS A 1 197 ? -12 -13.031 6.133 1 96.38 197 HIS A N 1
ATOM 1432 C CA . HIS A 1 197 ? -11.875 -11.594 5.918 1 96.38 197 HIS A CA 1
ATOM 1433 C C . HIS A 1 197 ? -10.602 -11.055 6.566 1 96.38 197 HIS A C 1
ATOM 1435 O O . HIS A 1 197 ? -9.969 -11.734 7.375 1 96.38 197 HIS A O 1
ATOM 1441 N N . GLN A 1 198 ? -10.195 -9.93 6.195 1 97.56 198 GLN A N 1
ATOM 1442 C CA . GLN A 1 198 ? -8.953 -9.328 6.68 1 97.56 198 GLN A CA 1
ATOM 1443 C C . GLN A 1 198 ? -9.086 -8.898 8.141 1 97.56 198 GLN A C 1
ATOM 1445 O O . GLN A 1 198 ? -10.023 -8.18 8.5 1 97.56 198 GLN A O 1
ATOM 1450 N N . GLY A 1 199 ? -8.172 -9.359 8.992 1 96.94 199 GLY A N 1
ATOM 1451 C CA . GLY A 1 199 ? -8.094 -8.891 10.367 1 96.94 199 GLY A CA 1
ATOM 1452 C C . GLY A 1 199 ? -7.215 -7.664 10.531 1 96.94 199 GLY A C 1
ATOM 1453 O O . GLY A 1 199 ? -6.977 -6.934 9.57 1 96.94 199 GLY A O 1
ATOM 1454 N N . ARG A 1 200 ? -6.789 -7.434 11.852 1 96.62 200 ARG A N 1
ATOM 1455 C CA . ARG A 1 200 ? -5.996 -6.246 12.148 1 96.62 200 ARG A CA 1
ATOM 1456 C C . ARG A 1 200 ? -4.707 -6.617 12.867 1 96.62 200 ARG A C 1
ATOM 1458 O O . ARG A 1 200 ? -4.047 -5.754 13.453 1 96.62 200 ARG A O 1
ATOM 1465 N N . GLN A 1 201 ? -4.422 -7.906 12.852 1 96.62 201 GLN A N 1
ATOM 1466 C CA . GLN A 1 201 ? -3.16 -8.312 13.469 1 96.62 201 GLN A CA 1
ATOM 1467 C C . GLN A 1 201 ? -1.977 -7.609 12.805 1 96.62 201 GLN A C 1
ATOM 1469 O O . GLN A 1 201 ? -2.004 -7.336 11.602 1 96.62 201 GLN A O 1
ATOM 1474 N N . CYS A 1 202 ? -1.002 -7.285 13.625 1 95.75 202 CYS A N 1
ATOM 1475 C CA . CYS A 1 202 ? 0.174 -6.625 13.07 1 95.75 202 CYS A CA 1
ATOM 1476 C C . CYS A 1 202 ? 1.332 -6.645 14.062 1 95.75 202 CYS A C 1
ATOM 1478 O O . CYS A 1 202 ? 1.119 -6.562 15.273 1 95.75 202 CYS A O 1
ATOM 1480 N N . LEU A 1 203 ? 2.516 -6.758 13.539 1 94.56 203 LEU A N 1
ATOM 1481 C CA . LEU A 1 203 ? 3.721 -6.551 14.336 1 94.56 203 LEU A CA 1
ATOM 1482 C C . LEU A 1 203 ? 3.965 -5.062 14.578 1 94.56 203 LEU A C 1
ATOM 1484 O O . LEU A 1 203 ? 3.949 -4.27 13.633 1 94.56 203 LEU A O 1
ATOM 1488 N N . LEU A 1 204 ? 4.117 -4.68 15.805 1 95.06 204 LEU A N 1
ATOM 1489 C CA . LEU A 1 204 ? 4.473 -3.305 16.141 1 95.06 204 LEU A CA 1
ATOM 1490 C C . LEU A 1 204 ? 5.984 -3.115 16.109 1 95.06 204 LEU A C 1
ATOM 1492 O O . LEU A 1 204 ? 6.734 -4 16.531 1 95.06 204 LEU A O 1
ATOM 1496 N N . PRO A 1 205 ? 6.434 -1.949 15.656 1 95.06 205 PRO A N 1
ATOM 1497 C CA . PRO A 1 205 ? 7.883 -1.738 15.578 1 95.06 205 PRO A CA 1
ATOM 1498 C C . PRO A 1 205 ? 8.516 -1.481 16.953 1 95.06 205 PRO A C 1
ATOM 1500 O O . PRO A 1 205 ? 7.832 -1.049 17.875 1 95.06 205 PRO A O 1
ATOM 1503 N N . LEU A 1 206 ? 9.719 -1.837 17.047 1 95.38 206 LEU A N 1
ATOM 1504 C CA . LEU A 1 206 ? 10.625 -1.461 18.125 1 95.38 206 LEU A CA 1
ATOM 1505 C C . LEU A 1 206 ? 11.992 -1.08 17.594 1 95.38 206 LEU A C 1
ATOM 1507 O O . LEU A 1 206 ? 12.664 -1.896 16.953 1 95.38 206 LEU A O 1
ATOM 1511 N N . PHE A 1 207 ? 12.32 0.154 17.812 1 96.06 207 PHE A N 1
ATOM 1512 C CA . PHE A 1 207 ? 13.609 0.625 17.328 1 96.06 207 PHE A CA 1
ATOM 1513 C C . PHE A 1 207 ? 14.633 0.684 18.453 1 96.06 207 PHE A C 1
ATOM 1515 O O . PHE A 1 207 ? 14.312 1.114 19.562 1 96.06 207 PHE A O 1
ATOM 1522 N N . THR A 1 208 ? 15.812 0.222 18.141 1 95 208 THR A N 1
ATOM 1523 C CA . THR A 1 208 ? 16.953 0.384 19.031 1 95 208 THR A CA 1
ATOM 1524 C C . THR A 1 208 ? 18.047 1.209 18.375 1 95 208 THR A C 1
ATOM 1526 O O . THR A 1 208 ? 18.297 1.077 17.172 1 95 208 THR A O 1
ATOM 1529 N N . GLU A 1 209 ? 18.609 2.092 19.125 1 93.75 209 GLU A N 1
ATOM 1530 C CA . GLU A 1 209 ? 19.688 2.904 18.562 1 93.75 209 GLU A CA 1
ATOM 1531 C C . GLU A 1 209 ? 20.969 2.096 18.422 1 93.75 209 GLU A C 1
ATOM 1533 O O . GLU A 1 209 ? 21.344 1.352 19.328 1 93.75 209 GL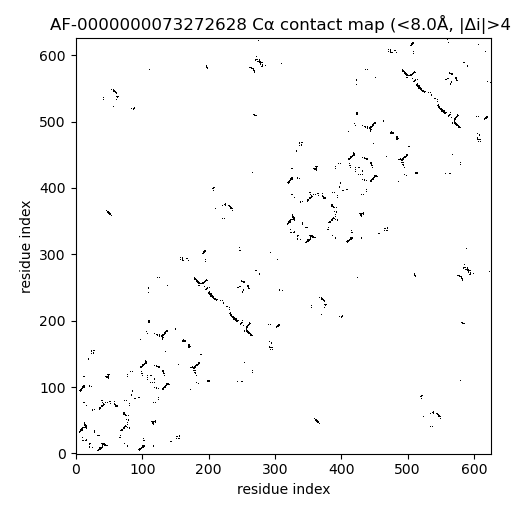U A O 1
ATOM 1538 N N . ALA A 1 210 ? 21.391 2.186 17.234 1 86.19 210 ALA A N 1
ATOM 1539 C CA . ALA A 1 210 ? 22.656 1.531 16.953 1 86.19 210 ALA A CA 1
ATOM 1540 C C . ALA A 1 210 ? 23.781 2.555 16.797 1 86.19 210 ALA A C 1
ATOM 1542 O O . ALA A 1 210 ? 23.531 3.762 16.766 1 86.19 210 ALA A O 1
ATOM 1543 N N . GLY A 1 211 ? 25.109 2.217 16.984 1 73 211 GLY A N 1
ATOM 1544 C CA . GLY A 1 211 ? 26.219 3.135 16.75 1 73 211 GLY A CA 1
ATOM 1545 C C . GLY A 1 211 ? 26.297 3.609 15.305 1 73 211 GLY A C 1
ATOM 1546 O O . GLY A 1 211 ? 25.844 2.916 14.398 1 73 211 GLY A O 1
ATOM 1547 N N . PRO A 1 212 ? 26.484 4.984 15.203 1 61.91 212 PRO A N 1
ATOM 1548 C CA . PRO A 1 212 ? 26.531 5.508 13.836 1 61.91 212 PRO A CA 1
ATOM 1549 C C . PRO A 1 212 ? 27.438 4.695 12.922 1 61.91 212 PRO A C 1
ATOM 1551 O O . PRO A 1 212 ? 28.469 4.176 13.375 1 61.91 212 PRO A O 1
ATOM 1554 N N . ARG A 1 213 ? 26.891 4.176 11.969 1 61.47 213 ARG A N 1
ATOM 1555 C CA . ARG A 1 213 ? 27.797 3.654 10.945 1 61.47 213 ARG A CA 1
ATOM 1556 C C . ARG A 1 213 ? 28.188 4.742 9.945 1 61.47 213 ARG A C 1
ATOM 1558 O O . ARG A 1 213 ? 27.312 5.402 9.375 1 61.47 213 ARG A O 1
ATOM 1565 N N . GLU A 1 214 ? 29.359 5.363 10.109 1 57.38 214 GLU A N 1
ATOM 1566 C CA . GLU A 1 214 ? 29.922 6.57 9.5 1 57.38 214 GLU A CA 1
ATOM 1567 C C . GLU A 1 214 ? 29.578 6.648 8.023 1 57.38 214 GLU A C 1
ATOM 1569 O O . GLU A 1 214 ? 29.344 7.738 7.488 1 57.38 214 GLU A O 1
ATOM 1574 N N . ASP A 1 215 ? 29.594 5.613 7.289 1 58.19 215 ASP A N 1
ATOM 1575 C CA . ASP A 1 215 ? 29.734 5.844 5.852 1 58.19 215 ASP A CA 1
ATOM 1576 C C . ASP A 1 215 ? 28.375 5.82 5.156 1 58.19 215 ASP A C 1
ATOM 1578 O O . ASP A 1 215 ? 28.234 6.344 4.047 1 58.19 215 ASP A O 1
ATOM 1582 N N . VAL A 1 216 ? 27.406 5.41 5.879 1 64.06 216 VAL A N 1
ATOM 1583 C CA . VAL A 1 216 ? 26.203 5.262 5.062 1 64.06 216 VAL A CA 1
ATOM 1584 C C . VAL A 1 216 ? 25.344 6.523 5.172 1 64.06 216 VAL A C 1
ATOM 1586 O O . VAL A 1 216 ? 25.141 7.047 6.266 1 64.06 216 VAL A O 1
ATOM 1589 N N . ASP A 1 217 ? 25.047 7.25 4.156 1 72.88 217 ASP A N 1
ATOM 1590 C CA . ASP A 1 217 ? 24.109 8.344 3.979 1 72.88 217 ASP A CA 1
ATOM 1591 C C . ASP A 1 217 ? 24.719 9.68 4.395 1 72.88 217 ASP A C 1
ATOM 1593 O O . ASP A 1 217 ? 24.016 10.68 4.535 1 72.88 217 ASP A O 1
ATOM 1597 N N . LEU A 1 218 ? 26.094 9.703 4.734 1 75.56 218 LEU A N 1
ATOM 1598 C CA . LEU A 1 218 ? 26.766 10.93 5.145 1 75.56 218 LEU A CA 1
ATOM 1599 C C . LEU A 1 218 ? 26.641 12.008 4.07 1 75.56 218 LEU A C 1
ATOM 1601 O O . LEU A 1 218 ? 26.422 13.18 4.379 1 75.56 218 LEU A O 1
ATOM 1605 N N . ALA A 1 219 ? 26.781 11.57 2.838 1 78.88 219 ALA A N 1
ATOM 1606 C CA . ALA A 1 219 ? 26.703 12.531 1.742 1 78.88 219 ALA A CA 1
ATOM 1607 C C . ALA A 1 219 ? 25.344 13.219 1.72 1 78.88 219 ALA A C 1
ATOM 1609 O O . ALA A 1 219 ? 25.25 14.438 1.55 1 78.88 219 ALA A O 1
ATOM 1610 N N . GLU A 1 220 ? 24.391 12.469 1.876 1 80.25 220 GLU A N 1
ATOM 1611 C CA . GLU A 1 220 ? 23.031 13.016 1.904 1 80.25 220 GLU A CA 1
ATOM 1612 C C . GLU A 1 220 ? 22.828 13.93 3.113 1 80.25 220 GLU A C 1
ATOM 1614 O O . GLU A 1 220 ? 22.25 15 2.998 1 80.25 220 GLU A O 1
ATOM 1619 N N . ALA A 1 221 ? 23.328 13.523 4.195 1 83.44 221 ALA A N 1
ATOM 1620 C CA . ALA A 1 221 ? 23.219 14.312 5.418 1 83.44 221 ALA A CA 1
ATOM 1621 C C . ALA A 1 221 ? 23.938 15.648 5.277 1 83.44 221 ALA A C 1
ATOM 1623 O O . ALA A 1 221 ? 23.422 16.688 5.695 1 83.44 221 ALA A O 1
ATOM 1624 N N . LEU A 1 222 ? 25.094 15.562 4.688 1 82.31 222 LEU A N 1
ATOM 1625 C CA . LEU A 1 222 ? 25.875 16.781 4.48 1 82.31 222 LEU A CA 1
ATOM 1626 C C . LEU A 1 222 ? 25.156 17.734 3.545 1 82.31 222 LEU A C 1
ATOM 1628 O O . LEU A 1 222 ? 25.188 18.953 3.754 1 82.31 222 LEU A O 1
ATOM 1632 N N . ALA A 1 223 ? 24.531 17.141 2.592 1 84.31 223 ALA A N 1
ATOM 1633 C CA . ALA A 1 223 ? 23.828 17.953 1.605 1 84.31 223 ALA A CA 1
ATOM 1634 C C . ALA A 1 223 ? 22.625 18.656 2.229 1 84.31 223 ALA A C 1
ATOM 1636 O O . ALA A 1 223 ? 22.297 19.797 1.877 1 84.31 223 ALA A O 1
ATOM 1637 N N . VAL A 1 224 ? 22.047 18.047 3.162 1 85 224 VAL A N 1
ATOM 1638 C CA . VAL A 1 224 ? 20.797 18.547 3.711 1 85 224 VAL A CA 1
ATOM 1639 C C . VAL A 1 224 ? 21.062 19.406 4.941 1 85 224 VAL A C 1
ATOM 1641 O O . VAL A 1 224 ? 20.484 20.484 5.082 1 85 224 VAL A O 1
ATOM 1644 N N . ALA A 1 225 ? 21.938 18.953 5.82 1 86.38 225 ALA A N 1
ATOM 1645 C CA . ALA A 1 225 ? 22.094 19.578 7.129 1 86.38 225 ALA A CA 1
ATOM 1646 C C . ALA A 1 225 ? 23.406 20.344 7.215 1 86.38 225 ALA A C 1
ATOM 1648 O O . ALA A 1 225 ? 23.594 21.172 8.109 1 86.38 225 ALA A O 1
ATOM 1649 N N . GLY A 1 226 ? 24.266 20.125 6.316 1 84.69 226 GLY A N 1
ATOM 1650 C CA . GLY A 1 226 ? 25.531 20.844 6.309 1 84.69 226 GLY A CA 1
ATOM 1651 C C . GLY A 1 226 ? 26.609 20.156 7.125 1 84.69 226 GLY A C 1
ATOM 1652 O O . GLY A 1 226 ? 26.406 19.062 7.652 1 84.69 226 GLY A O 1
ATOM 1653 N N . PRO A 1 227 ? 27.781 20.797 7.152 1 84.94 227 PRO A N 1
ATOM 1654 C CA . PRO A 1 227 ? 28.922 20.234 7.879 1 84.94 227 PRO A CA 1
ATOM 1655 C C . PRO A 1 227 ? 28.656 20.109 9.383 1 84.94 227 PRO A C 1
ATOM 1657 O O . PRO A 1 227 ? 27.938 20.938 9.953 1 84.94 227 PRO A O 1
ATOM 1660 N N . GLY A 1 228 ? 29.219 19.125 10.023 1 85 228 GLY A N 1
ATOM 1661 C CA . GLY A 1 228 ? 29.078 18.938 11.461 1 85 228 GLY A CA 1
ATOM 1662 C C . GLY A 1 228 ? 27.844 18.141 11.836 1 85 228 GLY A C 1
ATOM 1663 O O . GLY A 1 228 ? 27.562 17.953 13.023 1 85 228 GLY A O 1
ATOM 1664 N N . VAL A 1 229 ? 27.156 17.734 10.805 1 86.25 229 VAL A N 1
ATOM 1665 C CA . VAL A 1 229 ? 25.938 16.969 11.062 1 86.25 229 VAL A CA 1
ATOM 1666 C C . VAL A 1 229 ? 26.297 15.688 11.812 1 86.25 229 VAL A C 1
ATOM 1668 O O . VAL A 1 229 ? 27.312 15.062 11.539 1 86.25 229 VAL A O 1
ATOM 1671 N N . VAL A 1 230 ? 25.516 15.375 12.805 1 85.62 230 VAL A N 1
ATOM 1672 C CA . VAL A 1 230 ? 25.672 14.133 13.562 1 85.62 230 VAL A CA 1
ATOM 1673 C C . VAL A 1 230 ? 24.562 13.148 13.172 1 85.62 230 VAL A C 1
ATOM 1675 O O . VAL A 1 230 ? 23.375 13.469 13.273 1 85.62 230 VAL A O 1
ATOM 1678 N N . LEU A 1 231 ? 25.031 12.031 12.758 1 90.5 231 LEU A N 1
ATOM 1679 C CA . LEU A 1 231 ? 24.094 10.992 12.344 1 90.5 231 LEU A CA 1
ATOM 1680 C C . LEU A 1 231 ? 23.812 10.031 13.492 1 90.5 231 LEU A C 1
ATOM 1682 O O . LEU A 1 231 ? 24.719 9.664 14.242 1 90.5 231 LEU A O 1
ATOM 1686 N N . ARG A 1 232 ? 22.578 9.758 13.648 1 92.5 232 ARG A N 1
ATOM 1687 C CA . ARG A 1 232 ? 22.141 8.664 14.508 1 92.5 232 ARG A CA 1
ATOM 1688 C C . ARG A 1 232 ? 21.641 7.48 13.68 1 92.5 232 ARG A C 1
ATOM 1690 O O . ARG A 1 232 ? 21.188 7.656 12.547 1 92.5 232 ARG A O 1
ATOM 1697 N N . ALA A 1 233 ? 21.781 6.234 14.148 1 93.88 233 ALA A N 1
ATOM 1698 C CA . ALA A 1 233 ? 21.344 5.035 13.445 1 93.88 233 ALA A CA 1
ATOM 1699 C C . ALA A 1 233 ? 20.406 4.191 14.32 1 93.88 233 ALA A C 1
ATOM 1701 O O . ALA A 1 233 ? 20.656 4.043 15.523 1 93.88 233 ALA A O 1
ATOM 1702 N N . PHE A 1 234 ? 19.359 3.66 13.703 1 94.94 234 PHE A N 1
ATOM 1703 C CA . PHE A 1 234 ? 18.359 2.9 14.438 1 94.94 234 PHE A CA 1
ATOM 1704 C C . PHE A 1 234 ? 18.031 1.595 13.719 1 94.94 234 PHE A C 1
ATOM 1706 O O . PHE A 1 234 ? 17.844 1.581 12.5 1 94.94 234 PHE A O 1
ATOM 1713 N N . ASN A 1 235 ? 17.984 0.466 14.469 1 93.75 235 ASN A N 1
ATOM 1714 C CA . ASN A 1 235 ? 17.531 -0.825 13.953 1 93.75 235 ASN A CA 1
ATOM 1715 C C . ASN A 1 235 ? 16.078 -1.105 14.32 1 93.75 235 ASN A C 1
ATOM 1717 O O . ASN A 1 235 ? 15.672 -0.89 15.469 1 93.75 235 ASN A O 1
ATOM 1721 N N . ASN A 1 236 ? 15.328 -1.465 13.344 1 93.88 236 ASN A N 1
ATOM 1722 C CA . ASN A 1 236 ? 14.008 -2.021 13.641 1 93.88 236 ASN A CA 1
ATOM 1723 C C . ASN A 1 236 ? 14.102 -3.49 14.047 1 93.88 236 ASN A C 1
ATOM 1725 O O . ASN A 1 236 ? 14.32 -4.359 13.203 1 93.88 236 ASN A O 1
ATOM 1729 N N . VAL A 1 237 ? 13.836 -3.803 15.266 1 92.06 237 VAL A N 1
ATOM 1730 C CA . VAL A 1 237 ? 14.055 -5.156 15.758 1 92.06 237 VAL A CA 1
ATOM 1731 C C . VAL A 1 237 ? 12.719 -5.855 15.977 1 92.06 237 VAL A C 1
ATOM 1733 O O . VAL A 1 237 ? 12.672 -7.004 16.422 1 92.06 237 VAL A O 1
ATOM 1736 N N . GLY A 1 238 ? 11.625 -5.246 15.609 1 91.31 238 GLY A N 1
ATOM 1737 C CA . GLY A 1 238 ? 10.312 -5.844 15.82 1 91.31 238 GLY A CA 1
ATOM 1738 C C . GLY A 1 238 ? 9.891 -5.859 17.281 1 91.31 238 GLY A C 1
ATOM 1739 O O . GLY A 1 238 ? 10.648 -6.301 18.141 1 91.31 238 GLY A O 1
ATOM 1740 N N . GLY A 1 239 ? 8.719 -5.289 17.516 1 93.69 239 GLY A N 1
ATOM 1741 C CA . GLY A 1 239 ? 8.227 -5.211 18.875 1 93.69 239 GLY A CA 1
ATOM 1742 C C . GLY A 1 239 ? 7.09 -6.172 19.156 1 93.69 239 GLY A C 1
ATOM 1743 O O . GLY A 1 239 ? 7.168 -7.355 18.828 1 93.69 239 GLY A O 1
ATOM 1744 N N . ASP A 1 240 ? 6.098 -5.598 19.781 1 93.75 240 ASP A N 1
ATOM 1745 C CA . ASP A 1 240 ? 4.949 -6.398 20.203 1 93.75 240 ASP A CA 1
ATOM 1746 C C . ASP A 1 240 ? 4.098 -6.805 19 1 93.75 240 ASP A C 1
ATOM 1748 O O . ASP A 1 240 ? 4.148 -6.16 17.953 1 93.75 240 ASP A O 1
ATOM 1752 N N . PHE A 1 241 ? 3.441 -7.922 19.219 1 94.62 241 PHE A N 1
ATOM 1753 C CA . PHE A 1 241 ? 2.518 -8.43 18.219 1 94.62 241 PHE A CA 1
ATOM 1754 C C . PHE A 1 241 ? 1.072 -8.188 18.641 1 94.62 241 PHE A C 1
ATOM 1756 O O . PHE A 1 241 ? 0.616 -8.727 19.641 1 94.62 241 PHE A O 1
ATOM 1763 N N . ARG A 1 242 ? 0.421 -7.25 17.922 1 94.81 242 ARG A N 1
ATOM 1764 C CA . ARG A 1 242 ? -1.007 -7.039 18.141 1 94.81 242 ARG A CA 1
ATOM 1765 C C . ARG A 1 242 ? -1.826 -8.148 17.484 1 94.81 242 ARG A C 1
ATOM 1767 O O . ARG A 1 242 ? -1.894 -8.242 16.266 1 94.81 242 ARG A O 1
ATOM 1774 N N . ARG A 1 243 ? -2.492 -8.922 18.234 1 94.94 243 ARG A N 1
ATOM 1775 C CA . ARG A 1 243 ? -3.283 -10.039 17.734 1 94.94 243 ARG A CA 1
ATOM 1776 C C . ARG A 1 243 ? -4.711 -9.609 17.422 1 94.94 243 ARG A C 1
ATOM 1778 O O . ARG A 1 243 ? -5.203 -8.625 17.984 1 94.94 243 ARG A O 1
ATOM 1785 N N . ASP A 1 244 ? -5.316 -10.188 16.484 1 94.31 244 ASP A N 1
ATOM 1786 C CA . ASP A 1 244 ? -6.734 -10.125 16.156 1 94.31 244 ASP A CA 1
ATOM 1787 C C . ASP A 1 244 ? -7.297 -11.508 15.852 1 94.31 244 ASP A C 1
ATOM 1789 O O . ASP A 1 244 ? -7.121 -12.031 14.75 1 94.31 244 ASP A O 1
ATOM 1793 N N . GLU A 1 245 ? -7.961 -12.039 16.781 1 88.88 245 GLU A N 1
ATOM 1794 C CA . GLU A 1 245 ? -8.445 -13.406 16.625 1 88.88 245 GLU A CA 1
ATOM 1795 C C . GLU A 1 245 ? -9.969 -13.438 16.547 1 88.88 245 GLU A C 1
ATOM 1797 O O . GLU A 1 245 ? -10.594 -14.422 16.953 1 88.88 245 GLU A O 1
ATOM 1802 N N . GLU A 1 246 ? -10.461 -12.328 16.156 1 93.31 246 GLU A N 1
ATOM 1803 C CA . GLU A 1 246 ? -11.891 -12.375 15.875 1 93.31 246 GLU A CA 1
ATOM 1804 C C . GLU A 1 246 ? -12.211 -13.461 14.852 1 93.31 246 GLU A C 1
ATOM 1806 O O . GLU A 1 246 ? -11.516 -13.602 13.852 1 93.31 246 GLU A O 1
ATOM 1811 N N . GLU A 1 247 ? -13.25 -14.227 15.117 1 94.44 247 GLU A N 1
ATOM 1812 C CA . GLU A 1 247 ? -13.602 -15.352 14.25 1 94.44 247 GLU A CA 1
ATOM 1813 C C . GLU A 1 247 ? -13.852 -14.883 12.82 1 94.44 247 GLU A C 1
ATOM 1815 O O . GLU A 1 247 ? -14.555 -13.891 12.602 1 94.44 247 GLU A O 1
ATOM 1820 N N . GLY A 1 248 ? -13.25 -15.555 11.875 1 94.88 248 GLY A N 1
ATOM 1821 C CA . GLY A 1 248 ? -13.469 -15.25 10.469 1 94.88 248 GLY A CA 1
ATOM 1822 C C . GLY A 1 248 ? -12.336 -14.461 9.844 1 94.88 248 GLY A C 1
ATOM 1823 O O . GLY A 1 248 ? -12.234 -14.375 8.617 1 94.88 248 GLY A O 1
ATOM 1824 N N . THR A 1 249 ? -11.492 -13.875 10.727 1 96.81 249 THR A N 1
ATOM 1825 C CA . THR A 1 249 ? -10.344 -13.164 10.188 1 96.81 249 THR A CA 1
ATOM 1826 C C . THR A 1 249 ? -9.305 -14.133 9.648 1 96.81 249 THR A C 1
ATOM 1828 O O . THR A 1 249 ? -9.312 -15.32 10 1 96.81 249 THR A O 1
ATOM 1831 N N . ASP A 1 250 ? -8.516 -13.688 8.797 1 97.94 250 ASP A N 1
ATOM 1832 C CA . ASP A 1 250 ? -7.438 -14.492 8.234 1 97.94 250 ASP A CA 1
ATOM 1833 C C . ASP A 1 250 ? -6.504 -14.992 9.328 1 97.94 250 ASP A C 1
ATOM 1835 O O . ASP A 1 250 ? -6.125 -16.172 9.336 1 97.94 250 ASP A O 1
ATOM 1839 N N . SER A 1 251 ? -6.16 -14.117 10.305 1 97.25 251 SER A N 1
ATOM 1840 C CA . SER A 1 251 ? -5.273 -14.523 11.391 1 97.25 251 SER A CA 1
ATOM 1841 C C . SER A 1 251 ? -5.93 -15.594 12.258 1 97.25 251 SER A C 1
ATOM 1843 O O . SER A 1 251 ? -5.266 -16.531 12.703 1 97.25 251 SER A O 1
ATOM 1845 N N . TRP A 1 252 ? -7.215 -15.398 12.523 1 97.31 252 TRP A N 1
ATOM 1846 C CA . TRP A 1 252 ? -7.973 -16.391 13.266 1 97.31 252 TRP A CA 1
ATOM 1847 C C . TRP A 1 252 ? -7.934 -17.75 12.555 1 97.31 252 TRP A C 1
ATOM 1849 O O . TRP A 1 252 ? -7.68 -18.781 13.188 1 97.31 252 TRP A O 1
ATOM 1859 N N . ALA A 1 253 ? -8.188 -17.797 11.227 1 97.94 253 ALA A N 1
ATOM 1860 C CA . ALA A 1 253 ? -8.211 -19.016 10.43 1 97.94 253 ALA A CA 1
ATOM 1861 C C . ALA A 1 253 ? -6.859 -19.719 10.477 1 97.94 253 ALA A C 1
ATOM 1863 O O . ALA A 1 253 ? -6.781 -20.906 10.805 1 97.94 253 ALA A O 1
ATOM 1864 N N . VAL A 1 254 ? -5.812 -19.016 10.242 1 97.81 254 VAL A N 1
ATOM 1865 C CA . VAL A 1 254 ? -4.477 -19.594 10.156 1 97.81 254 VAL A CA 1
ATOM 1866 C C . VAL A 1 254 ? -4.062 -20.141 11.523 1 97.81 254 VAL A C 1
ATOM 1868 O O . VAL A 1 254 ? -3.471 -21.219 11.609 1 97.81 254 VAL A O 1
ATOM 1871 N N . SER A 1 255 ? -4.426 -19.406 12.633 1 96.44 255 SER A N 1
ATOM 1872 C CA . SER A 1 255 ? -4.074 -19.844 13.977 1 96.44 255 SER A CA 1
ATOM 1873 C C . SER A 1 255 ? -4.789 -21.141 14.344 1 96.44 255 SER A C 1
ATOM 1875 O O . SER A 1 255 ? -4.367 -21.859 15.258 1 96.44 255 SER A O 1
ATOM 1877 N N . ARG A 1 256 ? -5.824 -21.453 13.594 1 96.44 256 ARG A N 1
ATOM 1878 C CA . ARG A 1 256 ? -6.59 -22.672 13.844 1 96.44 256 ARG A CA 1
ATOM 1879 C C . ARG A 1 256 ? -6.344 -23.719 12.75 1 96.44 256 ARG A C 1
ATOM 1881 O O . ARG A 1 256 ? -7.152 -24.625 12.555 1 96.44 256 ARG A O 1
ATOM 1888 N N . ARG A 1 257 ? -5.312 -23.469 11.93 1 97.75 257 ARG A N 1
ATOM 1889 C CA . ARG A 1 257 ? -4.762 -24.406 10.953 1 97.75 257 ARG A CA 1
ATOM 1890 C C . ARG A 1 257 ? -5.645 -24.484 9.719 1 97.75 257 ARG A C 1
ATOM 1892 O O . ARG A 1 257 ? -5.656 -25.516 9.023 1 97.75 257 ARG A O 1
ATOM 1899 N N . TRP A 1 258 ? -6.449 -23.5 9.562 1 98.25 258 TRP A N 1
ATOM 1900 C CA . TRP A 1 258 ? -7.125 -23.359 8.273 1 98.25 258 TRP A CA 1
ATOM 1901 C C . TRP A 1 258 ? -6.242 -22.609 7.281 1 98.25 258 TRP A C 1
ATOM 1903 O O . TRP A 1 258 ? -5.488 -21.703 7.668 1 98.25 258 TRP A O 1
ATOM 1913 N N . ILE A 1 259 ? -6.34 -22.938 6.035 1 98.81 259 ILE A N 1
ATOM 1914 C CA . ILE A 1 259 ? -5.812 -22.094 4.969 1 98.81 259 ILE A CA 1
ATOM 1915 C C . ILE A 1 259 ? -6.762 -20.922 4.719 1 98.81 259 ILE A C 1
ATOM 1917 O O . ILE A 1 259 ? -7.898 -21.125 4.285 1 98.81 259 ILE A O 1
ATOM 1921 N N . SER A 1 260 ? -6.32 -19.766 5.07 1 98.69 260 SER A N 1
ATOM 1922 C CA . SER A 1 260 ? -7.18 -18.594 4.867 1 98.69 260 SER A CA 1
ATOM 1923 C C . SER A 1 260 ? -7.18 -18.156 3.408 1 98.69 260 SER A C 1
ATOM 1925 O O . SER A 1 260 ? -6.129 -18.094 2.771 1 98.69 260 SER A O 1
ATOM 1927 N N . VAL A 1 261 ? -8.305 -17.938 2.809 1 98.75 261 VAL A N 1
ATOM 1928 C CA . VAL A 1 261 ? -8.508 -17.328 1.492 1 98.75 261 VAL A CA 1
ATOM 1929 C C . VAL A 1 261 ? -9.297 -16.031 1.634 1 98.75 261 VAL A C 1
ATOM 1931 O O . VAL A 1 261 ? -10.5 -16.047 1.885 1 98.75 261 VAL A O 1
ATOM 1934 N N . THR A 1 262 ? -8.617 -14.93 1.483 1 98.31 262 THR A N 1
ATOM 1935 C CA . THR A 1 262 ? -9.219 -13.617 1.704 1 98.31 262 THR A CA 1
ATOM 1936 C C . THR A 1 262 ? -9.289 -12.828 0.399 1 98.31 262 THR A C 1
ATOM 1938 O O . THR A 1 262 ? -8.258 -12.398 -0.128 1 98.31 262 THR A O 1
ATOM 1941 N N . PRO A 1 263 ? -10.492 -12.617 -0.141 1 98.19 263 PRO A N 1
ATOM 1942 C CA . PRO A 1 263 ? -10.586 -11.742 -1.313 1 98.19 263 PRO A CA 1
ATOM 1943 C C . PRO A 1 263 ? -10.336 -10.273 -0.979 1 98.19 263 PRO A C 1
ATOM 1945 O O . PRO A 1 263 ? -10.953 -9.734 -0.06 1 98.19 263 PRO A O 1
ATOM 1948 N N . LEU A 1 264 ? -9.406 -9.719 -1.655 1 98.31 264 LEU A N 1
ATOM 1949 C CA . LEU A 1 264 ? -9.055 -8.32 -1.478 1 98.31 264 LEU A CA 1
ATOM 1950 C C . LEU A 1 264 ? -9.445 -7.5 -2.707 1 98.31 264 LEU A C 1
ATOM 1952 O O . LEU A 1 264 ? -9.336 -7.984 -3.836 1 98.31 264 LEU A O 1
ATOM 1956 N N . GLY A 1 265 ? -9.953 -6.316 -2.475 1 97.12 265 GLY A N 1
ATOM 1957 C CA . GLY A 1 265 ? -10.156 -5.344 -3.537 1 97.12 265 GLY A CA 1
ATOM 1958 C C . GLY A 1 265 ? -9.086 -4.266 -3.572 1 97.12 265 GLY A C 1
ATOM 1959 O O . GLY A 1 265 ? -8.016 -4.426 -2.979 1 97.12 265 GLY A O 1
ATOM 1960 N N . LEU A 1 266 ? -9.367 -3.211 -4.309 1 97.75 266 LEU A N 1
ATOM 1961 C CA . LEU A 1 266 ? -8.367 -2.172 -4.535 1 97.75 266 LEU A CA 1
ATOM 1962 C C . LEU A 1 266 ? -8.734 -0.894 -3.789 1 97.75 266 LEU A C 1
ATOM 1964 O O . LEU A 1 266 ? -7.961 0.066 -3.773 1 97.75 266 LEU A O 1
ATOM 1968 N N . LEU A 1 267 ? -9.898 -0.88 -3.195 1 96.56 267 LEU A N 1
ATOM 1969 C CA . LEU A 1 267 ? -10.383 0.318 -2.52 1 96.56 267 LEU A CA 1
ATOM 1970 C C . LEU A 1 267 ? -10.258 0.177 -1.006 1 96.56 267 LEU A C 1
ATOM 1972 O O . LEU A 1 267 ? -10.391 -0.923 -0.466 1 96.56 267 LEU A O 1
ATOM 1976 N N . SER A 1 268 ? -9.984 1.283 -0.358 1 96.94 268 SER A N 1
ATOM 1977 C CA . SER A 1 268 ? -9.844 1.25 1.094 1 96.94 268 SER A CA 1
ATOM 1978 C C . SER A 1 268 ? -10.625 2.385 1.75 1 96.94 268 SER A C 1
ATOM 1980 O O . SER A 1 268 ? -10.5 2.615 2.955 1 96.94 268 SER A O 1
ATOM 1982 N N . ASP A 1 269 ? -11.414 3.158 0.99 1 97.06 269 ASP A N 1
ATOM 1983 C CA . ASP A 1 269 ? -12.188 4.258 1.552 1 97.06 269 ASP A CA 1
ATOM 1984 C C . ASP A 1 269 ? -13.344 3.738 2.402 1 97.06 269 ASP A C 1
ATOM 1986 O O . ASP A 1 269 ? -13.805 2.609 2.215 1 97.06 269 ASP A O 1
ATOM 1990 N N . LEU A 1 270 ? -13.781 4.582 3.283 1 95.38 270 LEU A N 1
ATOM 1991 C CA . LEU A 1 270 ? -15.016 4.332 4.02 1 95.38 270 LEU A CA 1
ATOM 1992 C C . LEU A 1 270 ? -16.234 4.641 3.16 1 95.38 270 LEU A C 1
ATOM 1994 O O . LEU A 1 270 ? -16.297 5.695 2.518 1 95.38 270 LEU A O 1
ATOM 1998 N N . PRO A 1 271 ? -17.188 3.705 3.168 1 93.12 271 PRO A N 1
ATOM 1999 C CA . PRO A 1 271 ? -18.406 4.023 2.422 1 93.12 271 PRO A CA 1
ATOM 2000 C C . PRO A 1 271 ? -19.172 5.203 3.02 1 93.12 271 PRO A C 1
ATOM 2002 O O . PRO A 1 271 ? -19.281 5.312 4.242 1 93.12 271 PRO A O 1
ATOM 2005 N N . GLY A 1 272 ? -19.641 6.082 2.166 1 91.06 272 GLY A N 1
ATOM 2006 C CA . GLY A 1 272 ? -20.25 7.332 2.594 1 91.06 272 GLY A CA 1
ATOM 2007 C C . GLY A 1 272 ? -21.688 7.176 3.051 1 91.06 272 GLY A C 1
ATOM 2008 O O . GLY A 1 272 ? -22.281 8.125 3.561 1 91.06 272 GLY A O 1
ATOM 2009 N N . SER A 1 273 ? -22.25 5.988 2.799 1 88.94 273 SER A N 1
ATOM 2010 C CA . SER A 1 273 ? -23.625 5.672 3.197 1 88.94 273 SER A CA 1
ATOM 2011 C C . SER A 1 273 ? -23.812 4.168 3.348 1 88.94 273 SER A C 1
ATOM 2013 O O . SER A 1 273 ? -22.969 3.381 2.918 1 88.94 273 SER A O 1
ATOM 2015 N N . ALA A 1 274 ? -24.891 3.822 3.936 1 86.44 274 ALA A N 1
ATOM 2016 C CA . ALA A 1 274 ? -25.234 2.408 4.059 1 86.44 274 ALA A CA 1
ATOM 2017 C C . ALA A 1 274 ? -25.391 1.759 2.688 1 86.44 274 ALA A C 1
ATOM 2019 O O . ALA A 1 274 ? -24.984 0.609 2.486 1 86.44 274 ALA A O 1
ATOM 2020 N N . ALA A 1 275 ? -25.984 2.512 1.837 1 88.25 275 ALA A N 1
ATOM 2021 C CA . ALA A 1 275 ? -26.172 2.004 0.481 1 88.25 275 ALA A CA 1
ATOM 2022 C C . ALA A 1 275 ? -24.844 1.801 -0.223 1 88.25 275 ALA A C 1
ATOM 2024 O O . ALA A 1 275 ? -24.625 0.785 -0.89 1 88.25 275 ALA A O 1
ATOM 2025 N N . ALA A 1 276 ? -23.953 2.742 -0.057 1 90.62 276 ALA A N 1
ATOM 2026 C CA . ALA A 1 276 ? -22.609 2.619 -0.632 1 90.62 276 ALA A CA 1
ATOM 2027 C C . ALA A 1 276 ? -21.859 1.439 -0.024 1 90.62 276 ALA A C 1
ATOM 2029 O O . ALA A 1 276 ? -21.125 0.739 -0.722 1 90.62 276 ALA A O 1
ATOM 2030 N N . ALA A 1 277 ? -22.094 1.224 1.26 1 91.38 277 ALA A N 1
ATOM 2031 C CA . ALA A 1 277 ? -21.469 0.084 1.937 1 91.38 277 ALA A CA 1
ATOM 2032 C C . ALA A 1 277 ? -22 -1.234 1.371 1 91.38 277 ALA A C 1
ATOM 2034 O O . ALA A 1 277 ? -21.219 -2.125 1.037 1 91.38 277 ALA A O 1
ATOM 2035 N N . ALA A 1 278 ? -23.25 -1.32 1.233 1 88.88 278 ALA A N 1
ATOM 2036 C CA . ALA A 1 278 ? -23.875 -2.533 0.711 1 88.88 278 ALA A CA 1
ATOM 2037 C C . ALA A 1 278 ? -23.391 -2.832 -0.706 1 88.88 278 ALA A C 1
ATOM 2039 O O . ALA A 1 278 ? -23.25 -3.996 -1.089 1 88.88 278 ALA A O 1
ATOM 2040 N N . ALA A 1 279 ? -23.078 -1.802 -1.393 1 89.12 279 ALA A N 1
ATOM 2041 C CA . ALA A 1 279 ? -22.672 -1.941 -2.787 1 89.12 279 ALA A CA 1
ATOM 2042 C C . ALA A 1 279 ? -21.266 -2.533 -2.885 1 89.12 279 ALA A C 1
ATOM 2044 O O . ALA A 1 279 ? -20.844 -2.988 -3.953 1 89.12 279 ALA A O 1
ATOM 2045 N N . ARG A 1 280 ? -20.562 -2.619 -1.786 1 91.44 280 ARG A N 1
ATOM 2046 C CA . ARG A 1 280 ? -19.219 -3.18 -1.772 1 91.44 280 ARG A CA 1
ATOM 2047 C C . ARG A 1 280 ? -19.25 -4.703 -1.694 1 91.44 280 ARG A C 1
ATOM 2049 O O . ARG A 1 280 ? -18.234 -5.367 -1.892 1 91.44 280 ARG A O 1
ATOM 2056 N N . CYS A 1 281 ? -20.406 -5.211 -1.401 1 91.25 281 CYS A N 1
ATOM 2057 C CA . CYS A 1 281 ? -20.594 -6.656 -1.397 1 91.25 281 CYS A CA 1
ATOM 2058 C C . CYS A 1 281 ? -21 -7.156 -2.781 1 91.25 281 CYS A C 1
ATOM 2060 O O . CYS A 1 281 ? -21.828 -6.551 -3.451 1 91.25 281 CYS A O 1
ATOM 2062 N N . ASP A 1 282 ? -20.328 -8.203 -3.305 1 91.06 282 ASP A N 1
ATOM 2063 C CA . ASP A 1 282 ? -20.656 -8.875 -4.559 1 91.06 282 ASP A CA 1
ATOM 2064 C C . ASP A 1 282 ? -21.125 -10.305 -4.312 1 91.06 282 ASP A C 1
ATOM 2066 O O . ASP A 1 282 ? -20.312 -11.234 -4.312 1 91.06 282 ASP A O 1
ATOM 2070 N N . PRO A 1 283 ? -22.391 -10.43 -4.207 1 90.62 283 PRO A N 1
ATOM 2071 C CA . PRO A 1 283 ? -22.906 -11.758 -3.859 1 90.62 283 PRO A CA 1
ATOM 2072 C C . PRO A 1 283 ? -22.562 -12.82 -4.902 1 90.62 283 PRO A C 1
ATOM 2074 O O . PRO A 1 283 ? -22.375 -13.984 -4.562 1 90.62 283 PRO A O 1
ATOM 2077 N N . ARG A 1 284 ? -22.562 -12.414 -6.082 1 92.25 284 ARG A N 1
ATOM 2078 C CA . ARG A 1 284 ? -22.219 -13.367 -7.137 1 92.25 284 ARG A CA 1
ATOM 2079 C C . ARG A 1 284 ? -20.781 -13.844 -6.996 1 92.25 284 ARG A C 1
ATOM 2081 O O . ARG A 1 284 ? -20.516 -15.047 -7.02 1 92.25 284 ARG A O 1
ATOM 2088 N N . LEU A 1 285 ? -19.875 -12.914 -6.863 1 93.44 285 LEU A N 1
ATOM 2089 C CA . LEU A 1 285 ? -18.469 -13.273 -6.676 1 93.44 285 LEU A CA 1
ATOM 2090 C C . LEU A 1 285 ? -18.297 -14.148 -5.441 1 93.44 285 LEU A C 1
ATOM 2092 O O . LEU A 1 285 ? -17.578 -15.148 -5.48 1 93.44 285 LEU A O 1
ATOM 2096 N N . LEU A 1 286 ? -18.984 -13.812 -4.387 1 92.69 286 LEU A N 1
ATOM 2097 C CA . LEU A 1 286 ? -18.859 -14.57 -3.146 1 92.69 286 LEU A CA 1
ATOM 2098 C C . LEU A 1 286 ? -19.391 -15.984 -3.316 1 92.69 286 LEU A C 1
ATOM 2100 O O . LEU A 1 286 ? -18.812 -16.953 -2.812 1 92.69 286 LEU A O 1
ATOM 2104 N N . GLY A 1 287 ? -20.5 -16.062 -4.004 1 93.19 287 GLY A N 1
ATOM 2105 C CA . GLY A 1 287 ? -21.062 -17.375 -4.285 1 93.19 287 GLY A CA 1
ATOM 2106 C C . GLY A 1 287 ? -20.141 -18.25 -5.117 1 93.19 287 GLY A C 1
ATOM 2107 O O . GLY A 1 287 ? -19.953 -19.438 -4.82 1 93.19 287 GLY A O 1
ATOM 2108 N N . GLU A 1 288 ? -19.562 -17.672 -6.078 1 95.31 288 GLU A N 1
ATOM 2109 C CA . GLU A 1 288 ? -18.641 -18.406 -6.949 1 95.31 288 GLU A CA 1
ATOM 2110 C C . GLU A 1 288 ? -17.375 -18.797 -6.207 1 95.31 288 GLU A C 1
ATOM 2112 O O . GLU A 1 288 ? -16.828 -19.875 -6.43 1 95.31 288 GLU A O 1
ATOM 2117 N N . LEU A 1 289 ? -16.906 -17.938 -5.332 1 95.44 289 LEU A N 1
ATOM 2118 C CA . LEU A 1 289 ? -15.734 -18.25 -4.52 1 95.44 289 LEU A CA 1
ATOM 2119 C C . LEU A 1 289 ? -16 -19.406 -3.582 1 95.44 289 LEU A C 1
ATOM 2121 O O . LEU A 1 289 ? -15.172 -20.312 -3.436 1 95.44 289 LEU A O 1
ATOM 2125 N N . ARG A 1 290 ? -17.156 -19.406 -2.994 1 94.5 290 ARG A N 1
ATOM 2126 C CA . ARG A 1 290 ? -17.547 -20.5 -2.102 1 94.5 290 ARG A CA 1
ATOM 2127 C C . ARG A 1 290 ? -17.594 -21.828 -2.848 1 94.5 290 ARG A C 1
ATOM 2129 O O . ARG A 1 290 ? -17.109 -22.844 -2.346 1 94.5 290 ARG A O 1
ATOM 2136 N N . ALA A 1 291 ? -18.172 -21.766 -3.994 1 95.56 291 ALA A N 1
ATOM 2137 C CA . ALA A 1 291 ? -18.25 -22.969 -4.812 1 95.56 291 ALA A CA 1
ATOM 2138 C C . ALA A 1 291 ? -16.859 -23.469 -5.191 1 95.56 291 ALA A C 1
ATOM 2140 O O . ALA A 1 291 ? -16.578 -24.672 -5.109 1 95.56 291 ALA A O 1
ATOM 2141 N N . ALA A 1 292 ? -16.031 -22.562 -5.59 1 96.94 292 ALA A N 1
ATOM 2142 C CA . ALA A 1 292 ? -14.68 -22.922 -5.988 1 96.94 292 ALA A CA 1
ATOM 2143 C C . ALA A 1 292 ? -13.906 -23.516 -4.816 1 96.94 292 ALA A C 1
ATOM 2145 O O . ALA A 1 292 ? -13.172 -24.5 -4.988 1 96.94 292 ALA A O 1
ATOM 2146 N N . LEU A 1 293 ? -14.055 -22.984 -3.623 1 96.88 293 LEU A N 1
ATOM 2147 C CA . LEU A 1 293 ? -13.336 -23.469 -2.451 1 96.88 293 LEU A CA 1
ATOM 2148 C C . LEU A 1 293 ? -13.859 -24.844 -2.027 1 96.88 293 LEU A C 1
ATOM 2150 O O . LEU A 1 293 ? -13.086 -25.688 -1.577 1 96.88 293 LEU A O 1
ATOM 2154 N N . THR A 1 294 ? -15.141 -25 -2.141 1 96 294 THR A N 1
ATOM 2155 C CA . THR A 1 294 ? -15.711 -26.312 -1.856 1 96 294 THR A CA 1
ATOM 2156 C C . THR A 1 294 ? -15.148 -27.375 -2.803 1 96 294 THR A C 1
ATOM 2158 O O . THR A 1 294 ? -14.797 -28.469 -2.373 1 96 294 THR A O 1
ATOM 2161 N N . GLY A 1 295 ? -15.125 -26.984 -4.086 1 96.88 295 GLY A N 1
ATOM 2162 C CA . GLY A 1 295 ? -14.516 -27.875 -5.055 1 96.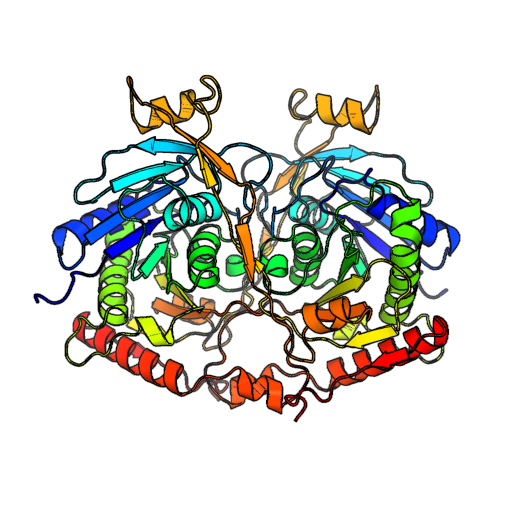88 295 GLY A CA 1
ATOM 2163 C C . GLY A 1 295 ? -13.062 -28.172 -4.758 1 96.88 295 GLY A C 1
ATOM 2164 O O . GLY A 1 295 ? -12.617 -29.312 -4.883 1 96.88 295 GLY A O 1
ATOM 2165 N N . ALA A 1 296 ? -12.297 -27.188 -4.387 1 97.94 296 ALA A N 1
ATOM 2166 C CA . ALA A 1 296 ? -10.891 -27.344 -4.027 1 97.94 296 ALA A CA 1
ATOM 2167 C C . ALA A 1 296 ? -10.734 -28.281 -2.826 1 97.94 296 ALA A C 1
ATOM 2169 O O . ALA A 1 296 ? -9.844 -29.125 -2.799 1 97.94 296 ALA A O 1
ATOM 2170 N N . ALA A 1 297 ? -11.617 -28.078 -1.85 1 97.62 297 ALA A N 1
ATOM 2171 C CA . ALA A 1 297 ? -11.57 -28.906 -0.649 1 97.62 297 ALA A CA 1
ATOM 2172 C C . ALA A 1 297 ? -11.812 -30.375 -0.989 1 97.62 297 ALA A C 1
ATOM 2174 O O . ALA A 1 297 ? -11.125 -31.266 -0.473 1 97.62 297 ALA A O 1
ATOM 2175 N N . ARG A 1 298 ? -12.727 -30.609 -1.831 1 97 298 ARG A N 1
ATOM 2176 C CA . ARG A 1 298 ? -13.008 -31.969 -2.273 1 97 298 ARG A CA 1
ATOM 2177 C C . ARG A 1 298 ? -11.805 -32.562 -2.988 1 97 298 ARG A C 1
ATOM 2179 O O . ARG A 1 298 ? -11.422 -33.719 -2.715 1 97 298 ARG A O 1
ATOM 2186 N N . ALA A 1 299 ? -11.266 -31.797 -3.852 1 97.06 299 ALA A N 1
ATOM 2187 C CA . ALA A 1 299 ? -10.125 -32.25 -4.629 1 97.06 299 ALA A CA 1
ATOM 2188 C C . ALA A 1 299 ? -8.938 -32.562 -3.725 1 97.06 299 ALA A C 1
ATOM 2190 O O . ALA A 1 299 ? -8.18 -33.5 -3.977 1 97.06 299 ALA A O 1
ATOM 2191 N N . ALA A 1 300 ? -8.75 -31.734 -2.693 1 96.94 300 ALA A N 1
ATOM 2192 C CA . ALA A 1 300 ? -7.594 -31.875 -1.811 1 96.94 300 ALA A CA 1
ATOM 2193 C C . ALA A 1 300 ? -7.887 -32.844 -0.666 1 96.94 300 ALA A C 1
ATOM 2195 O O . ALA A 1 300 ? -6.988 -33.188 0.095 1 96.94 300 ALA A O 1
ATOM 2196 N N . GLY A 1 301 ? -9.133 -33.281 -0.508 1 96.56 301 GLY A N 1
ATOM 2197 C CA . GLY A 1 301 ? -9.531 -34.156 0.567 1 96.56 301 GLY A CA 1
ATOM 2198 C C . GLY A 1 301 ? -9.508 -33.5 1.933 1 96.56 301 GLY A C 1
ATOM 2199 O O . GLY A 1 301 ? -9.102 -34.125 2.92 1 96.56 301 GLY A O 1
ATOM 2200 N N . VAL A 1 302 ? -9.836 -32.219 1.963 1 97.44 302 VAL A N 1
ATOM 2201 C CA . VAL A 1 302 ? -9.836 -31.469 3.223 1 97.44 302 VAL A CA 1
ATOM 2202 C C . VAL A 1 302 ? -11.188 -30.797 3.426 1 97.44 302 VAL A C 1
ATOM 2204 O O . VAL A 1 302 ? -12.094 -30.953 2.605 1 97.44 302 VAL A O 1
ATOM 2207 N N . GLU A 1 303 ? -11.352 -30.062 4.555 1 97.06 303 GLU A N 1
ATOM 2208 C CA . GLU A 1 303 ? -12.602 -29.391 4.891 1 97.06 303 GLU A CA 1
ATOM 2209 C C . GLU A 1 303 ? -12.68 -28 4.262 1 97.06 303 GLU A C 1
ATOM 2211 O O . GLU A 1 303 ? -11.672 -27.484 3.775 1 97.06 303 GLU A O 1
ATOM 2216 N N . CYS A 1 304 ? -13.875 -27.484 4.168 1 96.38 304 CYS A N 1
ATOM 2217 C CA . CYS A 1 304 ? -14.125 -26.109 3.729 1 96.38 304 CYS A CA 1
ATOM 2218 C C . CYS A 1 304 ? -15.016 -25.375 4.715 1 96.38 304 CYS A C 1
ATOM 2220 O O . CYS A 1 304 ? -16.078 -25.875 5.094 1 96.38 304 CYS A O 1
ATOM 2222 N N . LEU A 1 305 ? -14.539 -24.266 5.18 1 93.75 305 LEU A N 1
ATOM 2223 C CA . LEU A 1 305 ? -15.273 -23.438 6.137 1 93.75 305 LEU A CA 1
ATOM 2224 C C . LEU A 1 305 ? -15.578 -22.062 5.555 1 93.75 305 LEU A C 1
ATOM 2226 O O . LEU A 1 305 ? -14.672 -21.359 5.102 1 93.75 305 LEU A O 1
ATOM 2230 N N . VAL A 1 306 ? -16.875 -21.719 5.543 1 84.06 306 VAL A N 1
ATOM 2231 C CA . VAL A 1 306 ? -17.312 -20.375 5.164 1 84.06 306 VAL A CA 1
ATOM 2232 C C . VAL A 1 306 ? -18.062 -19.734 6.324 1 84.06 306 VAL A C 1
ATOM 2234 O O . VAL A 1 306 ? -19.25 -19.953 6.504 1 84.06 306 VAL A O 1
ATOM 2237 N N . PRO A 1 307 ? -17.266 -18.984 7.133 1 73.56 307 PRO A N 1
ATOM 2238 C CA . PRO A 1 307 ? -17.953 -18.422 8.297 1 73.56 307 PRO A CA 1
ATOM 2239 C C . PRO A 1 307 ? -19.094 -17.484 7.91 1 73.56 307 PRO A C 1
ATOM 2241 O O . PRO A 1 307 ? -19.047 -16.844 6.859 1 73.56 307 PRO A O 1
ATOM 2244 N N . ASP A 1 308 ? -20.297 -17.672 8.492 1 61.38 308 ASP A N 1
ATOM 2245 C CA . ASP A 1 308 ? -21.484 -16.859 8.25 1 61.38 308 ASP A CA 1
ATOM 2246 C C . ASP A 1 308 ? -21.234 -15.398 8.625 1 61.38 308 ASP A C 1
ATOM 2248 O O . ASP A 1 308 ? -22.125 -14.555 8.5 1 61.38 308 ASP A O 1
ATOM 2252 N N . GLY A 1 309 ? -20.156 -14.805 8.117 1 52.44 309 GLY A N 1
ATOM 2253 C CA . GLY A 1 309 ? -19.891 -13.383 8.258 1 52.44 309 GLY A CA 1
ATOM 2254 C C . GLY A 1 309 ? -20.266 -12.844 9.625 1 52.44 309 GLY A C 1
ATOM 2255 O O . GLY A 1 309 ? -20.047 -11.664 9.914 1 52.44 309 GLY A O 1
ATOM 2256 N N . ARG A 1 310 ? -21.422 -13.289 10.5 1 39.12 310 ARG A N 1
ATOM 2257 C CA . ARG A 1 310 ? -21.797 -12.812 11.82 1 39.12 310 ARG A CA 1
ATOM 2258 C C . ARG A 1 310 ? -20.766 -13.195 12.867 1 39.12 310 ARG A C 1
ATOM 2260 O O . ARG A 1 310 ? -20 -14.148 12.672 1 39.12 310 ARG A O 1
ATOM 2267 N N . ALA A 1 311 ? -20.328 -12.211 13.875 1 34.53 311 ALA A N 1
ATOM 2268 C CA . ALA A 1 311 ? -19.688 -12.547 15.141 1 34.53 311 ALA A CA 1
ATOM 2269 C C . ALA A 1 311 ? -20.172 -13.898 15.656 1 34.53 311 ALA A C 1
ATOM 2271 O O . ALA A 1 311 ? -21.391 -14.164 15.68 1 34.53 311 ALA A O 1
ATOM 2272 N N . LEU A 1 312 ? -19.344 -14.906 15.477 1 28.2 312 LEU A N 1
ATOM 2273 C CA . LEU A 1 312 ? -19.812 -16.078 16.219 1 28.2 312 LEU A CA 1
ATOM 2274 C C . LEU A 1 312 ? -20.516 -15.656 17.5 1 28.2 312 LEU A C 1
ATOM 2276 O O . LEU A 1 312 ? -19.953 -14.922 18.312 1 28.2 312 LEU A O 1
ATOM 2280 N N . MET A 1 313 ? -21.828 -15.609 17.5 1 21.5 313 MET A N 1
ATOM 2281 C CA . MET A 1 313 ? -22.359 -15.57 18.859 1 21.5 313 MET A CA 1
ATOM 2282 C C . MET A 1 313 ? -21.75 -16.688 19.703 1 21.5 313 MET A C 1
ATOM 2284 O O . MET A 1 313 ? -21.578 -17.812 19.234 1 21.5 313 MET A O 1
ATOM 2288 N N . MET B 1 1 ? -6.012 23.25 34.062 1 35.41 1 MET B N 1
ATOM 2289 C CA . MET B 1 1 ? -4.805 22.953 33.312 1 35.41 1 MET B CA 1
ATOM 2290 C C . MET B 1 1 ? -4.961 23.406 31.859 1 35.41 1 MET B C 1
ATOM 2292 O O . MET B 1 1 ? -6.035 23.266 31.281 1 35.41 1 MET B O 1
ATOM 2296 N N . ALA B 1 2 ? -4.293 24.344 31.469 1 44.81 2 ALA B N 1
ATOM 2297 C CA . ALA B 1 2 ? -4.457 24.875 30.109 1 44.81 2 ALA B CA 1
ATOM 2298 C C . ALA B 1 2 ? -4.629 23.75 29.109 1 44.81 2 ALA B C 1
ATOM 2300 O O . ALA B 1 2 ? -4.004 22.688 29.234 1 44.81 2 ALA B O 1
ATOM 2301 N N . PRO B 1 3 ? -5.707 23.812 28.391 1 57.25 3 PRO B N 1
ATOM 2302 C CA . PRO B 1 3 ? -5.898 22.703 27.469 1 57.25 3 PRO B CA 1
ATOM 2303 C C . PRO B 1 3 ? -4.637 22.375 26.672 1 57.25 3 PRO B C 1
ATOM 2305 O O . PRO B 1 3 ? -3.879 23.266 26.297 1 57.25 3 PRO B O 1
ATOM 2308 N N . LEU B 1 4 ? -4.066 21.172 26.812 1 76.19 4 LEU B N 1
ATOM 2309 C CA . LEU B 1 4 ? -2.809 20.766 26.203 1 76.19 4 LEU B CA 1
ATOM 2310 C C . LEU B 1 4 ? -2.811 21.062 24.703 1 76.19 4 LEU B C 1
ATOM 2312 O O . LEU B 1 4 ? -3.795 20.797 24.016 1 76.19 4 LEU B O 1
ATOM 2316 N N . ARG B 1 5 ? -1.95 22.031 24.266 1 93.69 5 ARG B N 1
ATOM 2317 C CA . ARG B 1 5 ? -1.709 22.375 22.875 1 93.69 5 ARG B CA 1
ATOM 2318 C C . ARG B 1 5 ? -1.513 21.125 22.031 1 93.69 5 ARG B C 1
ATOM 2320 O O . ARG B 1 5 ? -0.755 20.234 22.406 1 93.69 5 ARG B O 1
ATOM 2327 N N . PRO B 1 6 ? -2.342 20.984 20.984 1 97.44 6 PRO B N 1
ATOM 2328 C CA . PRO B 1 6 ? -2.145 19.812 20.141 1 97.44 6 PRO B CA 1
ATOM 2329 C C . PRO B 1 6 ? -0.71 19.688 19.625 1 97.44 6 PRO B C 1
ATOM 2331 O O . PRO B 1 6 ? -0.027 20.688 19.438 1 97.44 6 PRO B O 1
ATOM 2334 N N . HIS B 1 7 ? -0.246 18.547 19.5 1 98.44 7 HIS B N 1
ATOM 2335 C CA . HIS B 1 7 ? 1.063 18.234 18.938 1 98.44 7 HIS B CA 1
ATOM 2336 C C . HIS B 1 7 ? 0.934 17.422 17.656 1 98.44 7 HIS B C 1
ATOM 2338 O O . HIS B 1 7 ? 0.363 16.328 17.672 1 98.44 7 HIS B O 1
ATOM 2344 N N . ILE B 1 8 ? 1.478 17.906 16.562 1 98.62 8 ILE B N 1
ATOM 2345 C CA . ILE B 1 8 ? 1.316 17.312 15.25 1 98.62 8 ILE B CA 1
ATOM 2346 C C . ILE B 1 8 ? 2.676 16.859 14.719 1 98.62 8 ILE B C 1
ATOM 2348 O O . ILE B 1 8 ? 3.691 17.516 14.953 1 98.62 8 ILE B O 1
ATOM 2352 N N . LEU B 1 9 ? 2.719 15.711 14.062 1 98.94 9 LEU B N 1
ATOM 2353 C CA . LEU B 1 9 ? 3.887 15.289 13.305 1 98.94 9 LEU B CA 1
ATOM 2354 C C . LEU B 1 9 ? 3.691 15.562 11.812 1 98.94 9 LEU B C 1
ATOM 2356 O O . LEU B 1 9 ? 2.672 15.18 11.234 1 98.94 9 LEU B O 1
ATOM 2360 N N . ILE B 1 10 ? 4.648 16.25 11.242 1 98.88 10 ILE B N 1
ATOM 2361 C CA . ILE B 1 10 ? 4.617 16.531 9.812 1 98.88 10 ILE B CA 1
ATOM 2362 C C . ILE B 1 10 ? 5.641 15.664 9.086 1 98.88 10 ILE B C 1
ATOM 2364 O O . ILE B 1 10 ? 6.773 15.508 9.555 1 98.88 10 ILE B O 1
ATOM 2368 N N . SER B 1 11 ? 5.273 15.062 8.008 1 98.75 11 SER B N 1
ATOM 2369 C CA . SER B 1 11 ? 6.121 14.281 7.117 1 98.75 11 SER B CA 1
ATOM 2370 C C . SER B 1 11 ? 5.746 14.508 5.656 1 98.75 11 SER B C 1
ATOM 2372 O O . SER B 1 11 ? 5.051 15.469 5.332 1 98.75 11 SER B O 1
ATOM 2374 N N . ASN B 1 12 ? 6.348 13.836 4.754 1 97.56 12 ASN B N 1
ATOM 2375 C CA . ASN B 1 12 ? 6.082 13.852 3.32 1 97.56 12 ASN B CA 1
ATOM 2376 C C . ASN B 1 12 ? 6.961 12.852 2.576 1 97.56 12 ASN B C 1
ATOM 2378 O O . ASN B 1 12 ? 7.953 12.367 3.121 1 97.56 12 ASN B O 1
ATOM 2382 N N . ASP B 1 13 ? 6.547 12.555 1.307 1 98.06 13 ASP B N 1
ATOM 2383 C CA . ASP B 1 13 ? 7.426 11.664 0.56 1 98.06 13 ASP B CA 1
ATOM 2384 C C . ASP B 1 13 ? 8.352 12.453 -0.364 1 98.06 13 ASP B C 1
ATOM 2386 O O . ASP B 1 13 ? 9.328 11.906 -0.885 1 98.06 13 ASP B O 1
ATOM 2390 N N . ASP B 1 14 ? 8.188 13.797 -0.464 1 97.25 14 ASP B N 1
ATOM 2391 C CA . ASP B 1 14 ? 9.031 14.617 -1.328 1 97.25 14 ASP B CA 1
ATOM 2392 C C . ASP B 1 14 ? 10.336 14.992 -0.625 1 97.25 14 ASP B C 1
ATOM 2394 O O . ASP B 1 14 ? 11.25 15.531 -1.25 1 97.25 14 ASP B O 1
ATOM 2398 N N . GLY B 1 15 ? 10.391 14.695 0.647 1 96.31 15 GLY B N 1
ATOM 2399 C CA . GLY B 1 15 ? 11.562 15.047 1.43 1 96.31 15 GLY B CA 1
ATOM 2400 C C . GLY B 1 15 ? 11.32 16.203 2.387 1 96.31 15 GLY B C 1
ATOM 2401 O O . GLY B 1 15 ? 10.383 16.984 2.203 1 96.31 15 GLY B O 1
ATOM 2402 N N . VAL B 1 16 ? 12.164 16.375 3.396 1 96.5 16 VAL B N 1
ATOM 2403 C CA . VAL B 1 16 ? 11.961 17.328 4.488 1 96.5 16 VAL B CA 1
ATOM 2404 C C . VAL B 1 16 ? 12.234 18.75 3.998 1 96.5 16 VAL B C 1
ATOM 2406 O O . VAL B 1 16 ? 11.805 19.719 4.621 1 96.5 16 VAL B O 1
ATOM 2409 N N . THR B 1 17 ? 12.961 18.875 2.873 1 94.94 17 THR B N 1
ATOM 2410 C CA . THR B 1 17 ? 13.266 20.203 2.367 1 94.94 17 THR B CA 1
ATOM 2411 C C . THR B 1 17 ? 12.344 20.562 1.206 1 94.94 17 THR B C 1
ATOM 2413 O O . THR B 1 17 ? 12.508 21.609 0.574 1 94.94 17 THR B O 1
ATOM 2416 N N . ALA B 1 18 ? 11.453 19.719 0.856 1 96.88 18 ALA B N 1
ATOM 2417 C CA . ALA B 1 18 ? 10.57 19.953 -0.278 1 96.88 18 ALA B CA 1
ATOM 2418 C C . ALA B 1 18 ? 9.68 21.156 -0.035 1 96.88 18 ALA B C 1
ATOM 2420 O O . ALA B 1 18 ? 9.211 21.391 1.086 1 96.88 18 ALA B O 1
ATOM 2421 N N . PRO B 1 19 ? 9.359 21.938 -1.067 1 97.75 19 PRO B N 1
ATOM 2422 C CA . PRO B 1 19 ? 8.578 23.172 -0.91 1 97.75 19 PRO B CA 1
ATOM 2423 C C . PRO B 1 19 ? 7.207 22.922 -0.286 1 97.75 19 PRO B C 1
ATOM 2425 O O . PRO B 1 19 ? 6.688 23.766 0.436 1 97.75 19 PRO B O 1
ATOM 2428 N N . GLY B 1 20 ? 6.578 21.781 -0.563 1 98.25 20 GLY B N 1
ATOM 2429 C CA . GLY B 1 20 ? 5.289 21.484 0.033 1 98.25 20 GLY B CA 1
ATOM 2430 C C . GLY B 1 20 ? 5.336 21.375 1.546 1 98.25 20 GLY B C 1
ATOM 2431 O O . GLY B 1 20 ? 4.516 21.984 2.24 1 98.25 20 GLY B O 1
ATOM 2432 N N . LEU B 1 21 ? 6.301 20.594 2.082 1 98.31 21 LEU B N 1
ATOM 2433 C CA . LEU B 1 21 ? 6.457 20.453 3.525 1 98.31 21 LEU B CA 1
ATOM 2434 C C . LEU B 1 21 ? 6.828 21.781 4.168 1 98.31 21 LEU B C 1
ATOM 2436 O O . LEU B 1 21 ? 6.289 22.156 5.211 1 98.31 21 LEU B O 1
ATOM 2440 N N . VAL B 1 22 ? 7.68 22.531 3.547 1 97.75 22 VAL B N 1
ATOM 2441 C CA . VAL B 1 22 ? 8.133 23.828 4.066 1 97.75 22 VAL B CA 1
ATOM 2442 C C . VAL B 1 22 ? 6.957 24.797 4.137 1 97.75 22 VAL B C 1
ATOM 2444 O O . VAL B 1 22 ? 6.809 25.531 5.117 1 97.75 22 VAL B O 1
ATOM 2447 N N . SER B 1 23 ? 6.152 24.797 3.096 1 98.31 23 SER B N 1
ATOM 2448 C CA . SER B 1 23 ? 4.984 25.672 3.074 1 98.31 23 SER B CA 1
ATOM 2449 C C . SER B 1 23 ? 4.043 25.359 4.238 1 98.31 23 SER B C 1
ATOM 2451 O O . SER B 1 23 ? 3.566 26.266 4.91 1 98.31 23 SER B O 1
ATOM 2453 N N . LEU B 1 24 ? 3.762 24.109 4.465 1 98.69 24 LEU B N 1
ATOM 2454 C CA . LEU B 1 24 ? 2.885 23.703 5.559 1 98.69 24 LEU B CA 1
ATOM 2455 C C . LEU B 1 24 ? 3.484 24.078 6.906 1 98.69 24 LEU B C 1
ATOM 2457 O O . LEU B 1 24 ? 2.799 24.656 7.758 1 98.69 24 LEU B O 1
ATOM 2461 N N . ALA B 1 25 ? 4.773 23.781 7.117 1 98.56 25 ALA B N 1
ATOM 2462 C CA . ALA B 1 25 ? 5.461 24.094 8.367 1 98.56 25 ALA B CA 1
ATOM 2463 C C . ALA B 1 25 ? 5.453 25.594 8.641 1 98.56 25 ALA B C 1
ATOM 2465 O O . ALA B 1 25 ? 5.215 26.031 9.766 1 98.56 25 ALA B O 1
ATOM 2466 N N . THR B 1 26 ? 5.738 26.328 7.578 1 98.38 26 THR B N 1
ATOM 2467 C CA . THR B 1 26 ? 5.766 27.781 7.699 1 98.38 26 THR B CA 1
ATOM 2468 C C . THR B 1 26 ? 4.41 28.312 8.164 1 98.38 26 THR B C 1
ATOM 2470 O O . THR B 1 26 ? 4.34 29.125 9.086 1 98.38 26 THR B O 1
ATOM 2473 N N . LEU B 1 27 ? 3.408 27.844 7.551 1 98.62 27 LEU B N 1
ATOM 2474 C CA . LEU B 1 27 ? 2.08 28.344 7.887 1 98.62 27 LEU B CA 1
ATOM 2475 C C . LEU B 1 27 ? 1.67 27.891 9.289 1 98.62 27 LEU B C 1
ATOM 2477 O O . LEU B 1 27 ? 1.03 28.641 10.023 1 98.62 27 LEU B O 1
ATOM 2481 N N . LEU B 1 28 ? 1.995 26.641 9.68 1 98.5 28 LEU B N 1
ATOM 2482 C CA . LEU B 1 28 ? 1.717 26.172 11.031 1 98.5 28 LEU B CA 1
ATOM 2483 C C . LEU B 1 28 ? 2.408 27.062 12.062 1 98.5 28 LEU B C 1
ATOM 2485 O O . LEU B 1 28 ? 1.823 27.391 13.094 1 98.5 28 LEU B O 1
ATOM 2489 N N . HIS B 1 29 ? 3.619 27.391 11.758 1 98.38 29 HIS B N 1
ATOM 2490 C CA . HIS B 1 29 ? 4.383 28.266 12.648 1 98.38 29 HIS B CA 1
ATOM 2491 C C . HIS B 1 29 ? 3.723 29.625 12.789 1 98.38 29 HIS B C 1
ATOM 2493 O O . HIS B 1 29 ? 3.594 30.141 13.898 1 98.38 29 HIS B O 1
ATOM 2499 N N . GLN B 1 30 ? 3.322 30.156 11.703 1 98.25 30 GLN B N 1
ATOM 2500 C CA . GLN B 1 30 ? 2.707 31.469 11.68 1 98.25 30 GLN B CA 1
ATOM 2501 C C . GLN B 1 30 ? 1.384 31.484 12.438 1 98.25 30 GLN B C 1
ATOM 2503 O O . GLN B 1 30 ? 1.089 32.406 13.18 1 98.25 30 GLN B O 1
ATOM 2508 N N . GLU B 1 31 ? 0.617 30.484 12.203 1 97.56 31 GLU B N 1
ATOM 2509 C CA . GLU B 1 31 ? -0.704 30.406 12.82 1 97.56 31 GLU B CA 1
ATOM 2510 C C . GLU B 1 31 ? -0.6 30.094 14.312 1 97.56 31 GLU B C 1
ATOM 2512 O O . GLU B 1 31 ? -1.475 30.484 15.094 1 97.56 31 GLU B O 1
ATOM 2517 N N . ASN B 1 32 ? 0.347 29.297 14.781 1 97.88 32 ASN B N 1
ATOM 2518 C CA . ASN B 1 32 ? 0.778 29.094 16.156 1 97.88 32 ASN B CA 1
ATOM 2519 C C . ASN B 1 32 ? -0.351 28.547 17.031 1 97.88 32 ASN B C 1
ATOM 2521 O O . ASN B 1 32 ? -0.574 29.031 18.141 1 97.88 32 ASN B O 1
ATOM 2525 N N . PHE B 1 33 ? -1.163 27.625 16.469 1 97.62 33 PHE B N 1
ATOM 2526 C CA . PHE B 1 33 ? -2.264 27.062 17.234 1 97.62 33 PHE B CA 1
ATOM 2527 C C . PHE B 1 33 ? -1.91 25.672 17.75 1 97.62 33 PHE B C 1
ATOM 2529 O O . PHE B 1 33 ? -2.656 25.078 18.531 1 97.62 33 PHE B O 1
ATOM 2536 N N . CYS B 1 34 ? -0.771 25.141 17.344 1 98.12 34 CYS B N 1
ATOM 2537 C CA . CYS B 1 34 ? -0.306 23.812 17.734 1 98.12 34 CYS B CA 1
ATOM 2538 C C . CYS B 1 34 ? 1.217 23.766 17.797 1 98.12 34 CYS B C 1
ATOM 2540 O O . CYS B 1 34 ? 1.891 24.656 17.281 1 98.12 34 CYS B O 1
ATOM 2542 N N . ASP B 1 35 ? 1.732 22.812 18.531 1 98.19 35 ASP B N 1
ATOM 2543 C CA . ASP B 1 35 ? 3.131 22.422 18.359 1 98.19 35 ASP B CA 1
ATOM 2544 C C . ASP B 1 35 ? 3.291 21.406 17.234 1 98.19 35 ASP B C 1
ATOM 2546 O O . ASP B 1 35 ? 2.352 20.672 16.922 1 98.19 35 ASP B O 1
ATOM 2550 N N . PHE B 1 36 ? 4.445 21.453 16.656 1 98.5 36 PHE B N 1
ATOM 2551 C CA . PHE B 1 36 ? 4.645 20.422 15.641 1 98.5 36 PHE B CA 1
ATOM 2552 C C . PHE B 1 36 ? 6.105 20 15.578 1 98.5 36 PHE B C 1
ATOM 2554 O O . PHE B 1 36 ? 6.996 20.75 15.984 1 98.5 36 PHE B O 1
ATOM 2561 N N . SER B 1 37 ? 6.328 18.797 15.219 1 98.88 37 SER B N 1
ATOM 2562 C CA . SER B 1 37 ? 7.625 18.203 14.883 1 98.88 37 SER B CA 1
ATOM 2563 C C . SER B 1 37 ? 7.66 17.719 13.445 1 98.88 37 SER B C 1
ATOM 2565 O O . SER B 1 37 ? 6.613 17.562 12.812 1 98.88 37 SER B O 1
ATOM 2567 N N . VAL B 1 38 ? 8.875 17.656 12.906 1 98.81 38 VAL B N 1
ATOM 2568 C CA . VAL B 1 38 ? 9.062 17.203 11.531 1 98.81 38 VAL B CA 1
ATOM 2569 C C . VAL B 1 38 ? 9.93 15.945 11.516 1 98.81 38 VAL B C 1
ATOM 2571 O O . VAL B 1 38 ? 10.953 15.875 12.203 1 98.81 38 VAL B O 1
ATOM 2574 N N . CYS B 1 39 ? 9.5 14.938 10.875 1 98.81 39 CYS B N 1
ATOM 2575 C CA . CYS B 1 39 ? 10.273 13.727 10.594 1 98.81 39 CYS B CA 1
ATOM 2576 C C . CYS B 1 39 ? 9.914 13.156 9.227 1 98.81 39 CYS B C 1
ATOM 2578 O O . CYS B 1 39 ? 8.789 12.703 9.016 1 98.81 39 CYS B O 1
ATOM 2580 N N . GLY B 1 40 ? 10.75 13.172 8.289 1 98.5 40 GLY B N 1
ATOM 2581 C CA . GLY B 1 40 ? 10.508 12.703 6.93 1 98.5 40 GLY B CA 1
ATOM 2582 C C . GLY B 1 40 ? 11.773 12.289 6.207 1 98.5 40 GLY B C 1
ATOM 2583 O O . GLY B 1 40 ? 12.875 12.438 6.738 1 98.5 40 GLY B O 1
ATOM 2584 N N . PRO B 1 41 ? 11.586 11.766 5.055 1 97.69 41 PRO B N 1
ATOM 2585 C CA . PRO B 1 41 ? 12.758 11.344 4.293 1 97.69 41 PRO B CA 1
ATOM 2586 C C . PRO B 1 41 ? 13.719 12.5 4 1 97.69 41 PRO B C 1
ATOM 2588 O O . PRO B 1 41 ? 13.281 13.625 3.764 1 97.69 41 PRO B O 1
ATOM 2591 N N . SER B 1 42 ? 14.992 12.164 3.932 1 95.38 42 SER B N 1
ATOM 2592 C CA . SER B 1 42 ? 16.016 13.172 3.686 1 95.38 42 SER B CA 1
ATOM 2593 C C . SER B 1 42 ? 15.953 13.688 2.25 1 95.38 42 SER B C 1
ATOM 2595 O O . SER B 1 42 ? 16.453 14.773 1.95 1 95.38 42 SER B O 1
ATOM 2597 N N . GLY B 1 43 ? 15.383 12.922 1.371 1 93.25 43 GLY B N 1
ATOM 2598 C CA . GLY B 1 43 ? 15.195 13.273 -0.027 1 93.25 43 GLY B CA 1
ATOM 2599 C C . GLY B 1 43 ? 13.898 12.75 -0.612 1 93.25 43 GLY B C 1
ATOM 2600 O O . GLY B 1 43 ? 13.07 12.195 0.107 1 93.25 43 GLY B O 1
ATOM 2601 N N . GLU B 1 44 ? 13.711 13.008 -1.872 1 93.5 44 GLU B N 1
ATOM 2602 C CA . GLU B 1 44 ? 12.484 12.586 -2.551 1 93.5 44 GLU B CA 1
ATOM 2603 C C . GLU B 1 44 ? 12.359 11.07 -2.572 1 93.5 44 GLU B C 1
ATOM 2605 O O . GLU B 1 44 ? 13.32 10.367 -2.893 1 93.5 44 GLU B O 1
ATOM 2610 N N . ARG B 1 45 ? 11.219 10.586 -2.182 1 94.94 45 ARG B N 1
ATOM 2611 C CA . ARG B 1 45 ? 10.898 9.164 -2.164 1 94.94 45 ARG B CA 1
ATOM 2612 C C . ARG B 1 45 ? 9.531 8.906 -2.787 1 94.94 45 ARG B C 1
ATOM 2614 O O . ARG B 1 45 ? 8.695 8.203 -2.201 1 94.94 45 ARG B O 1
ATOM 2621 N N . SER B 1 46 ? 9.281 9.383 -3.92 1 94.69 46 SER B N 1
ATOM 2622 C CA . SER B 1 46 ? 7.996 9.195 -4.578 1 94.69 46 SER B CA 1
ATOM 2623 C C . SER B 1 46 ? 7.746 7.727 -4.902 1 94.69 46 SER B C 1
ATOM 2625 O O . SER B 1 46 ? 8.688 6.957 -5.09 1 94.69 46 SER B O 1
ATOM 2627 N N . ALA B 1 47 ? 6.484 7.289 -4.902 1 96.62 47 ALA B N 1
ATOM 2628 C CA . ALA B 1 47 ? 6.023 5.973 -5.332 1 96.62 47 ALA B CA 1
ATOM 2629 C C . ALA B 1 47 ? 6.555 4.879 -4.414 1 96.62 47 ALA B C 1
ATOM 2631 O O . ALA B 1 47 ? 6.785 3.748 -4.852 1 96.62 47 ALA B O 1
ATOM 2632 N N . GLN B 1 48 ? 6.746 5.246 -3.1 1 98.06 48 GLN B N 1
ATOM 2633 C CA . GLN B 1 48 ? 7.27 4.277 -2.143 1 98.06 48 GLN B CA 1
ATOM 2634 C C . GLN B 1 48 ? 6.137 3.529 -1.44 1 98.06 48 GLN B C 1
ATOM 2636 O O . GLN B 1 48 ? 6.387 2.605 -0.665 1 98.06 48 GLN B O 1
ATOM 2641 N N . SER B 1 49 ? 4.938 3.889 -1.733 1 98.69 49 SER B N 1
ATOM 2642 C CA . SER B 1 49 ? 3.799 3.25 -1.085 1 98.69 49 SER B CA 1
ATOM 2643 C C . SER B 1 49 ? 4.004 3.152 0.423 1 98.69 49 SER B C 1
ATOM 2645 O O . SER B 1 49 ? 4.305 4.148 1.08 1 98.69 49 SER B O 1
ATOM 2647 N N . HIS B 1 50 ? 3.779 2.016 1.005 1 98.81 50 HIS B N 1
ATOM 2648 C CA . HIS B 1 50 ? 3.918 1.789 2.439 1 98.81 50 HIS B CA 1
ATOM 2649 C C . HIS B 1 50 ? 5.152 0.95 2.748 1 98.81 50 HIS B C 1
ATOM 2651 O O . HIS B 1 50 ? 5.176 0.208 3.732 1 98.81 50 HIS B O 1
ATOM 2657 N N . SER B 1 51 ? 6.191 0.978 1.876 1 98.5 51 SER B N 1
ATOM 2658 C CA . SER B 1 51 ? 7.391 0.17 2.074 1 98.5 51 SER B CA 1
ATOM 2659 C C . SER B 1 51 ? 8.172 0.631 3.299 1 98.5 51 SER B C 1
ATOM 2661 O O . SER B 1 51 ? 8.164 1.815 3.641 1 98.5 51 SER B O 1
ATOM 2663 N N . ILE B 1 52 ? 8.812 -0.293 3.979 1 97.62 52 ILE B N 1
ATOM 2664 C CA . ILE B 1 52 ? 9.641 -0.007 5.148 1 97.62 52 ILE B CA 1
ATOM 2665 C C . ILE B 1 52 ? 10.938 -0.803 5.066 1 97.62 52 ILE B C 1
ATOM 2667 O O . ILE B 1 52 ? 11.023 -1.79 4.332 1 97.62 52 ILE B O 1
ATOM 2671 N N . ASN B 1 53 ? 11.898 -0.319 5.754 1 93.19 53 ASN B N 1
ATOM 2672 C CA . ASN B 1 53 ? 13.18 -1.002 5.848 1 93.19 53 ASN B CA 1
ATOM 2673 C C . ASN B 1 53 ? 13.25 -1.896 7.082 1 93.19 53 ASN B C 1
ATOM 2675 O O . ASN B 1 53 ? 13.102 -1.42 8.211 1 93.19 53 ASN B O 1
ATOM 2679 N N . ILE B 1 54 ? 13.5 -3.156 6.824 1 89.94 54 ILE B N 1
ATOM 2680 C CA . ILE B 1 54 ? 13.617 -4.062 7.961 1 89.94 54 ILE B CA 1
ATOM 2681 C C . ILE B 1 54 ? 14.992 -4.719 7.969 1 89.94 54 ILE B C 1
ATOM 2683 O O . ILE B 1 54 ? 15.289 -5.543 8.836 1 89.94 54 ILE B O 1
ATOM 2687 N N . HIS B 1 55 ? 15.914 -4.336 7.023 1 86.75 55 HIS B N 1
ATOM 2688 C CA . HIS B 1 55 ? 17.172 -5.062 6.891 1 86.75 55 HIS B CA 1
ATOM 2689 C C . HIS B 1 55 ? 18.359 -4.191 7.301 1 86.75 55 HIS B C 1
ATOM 2691 O O . HIS B 1 55 ? 19.391 -4.707 7.723 1 86.75 55 HIS B O 1
ATOM 2697 N N . HIS B 1 56 ? 18.188 -2.939 7.102 1 87.31 56 HIS B N 1
ATOM 2698 C CA . HIS B 1 56 ? 19.297 -2.033 7.367 1 87.31 56 HIS B CA 1
ATOM 2699 C C . HIS B 1 56 ? 18.906 -0.952 8.367 1 87.31 56 HIS B C 1
ATOM 2701 O O . HIS B 1 56 ? 17.734 -0.588 8.461 1 87.31 56 HIS B O 1
ATOM 2707 N N . PRO B 1 57 ? 19.875 -0.477 9.125 1 91.19 57 PRO B N 1
ATOM 2708 C CA . PRO B 1 57 ? 19.562 0.62 10.039 1 91.19 57 PRO B CA 1
ATOM 2709 C C . PRO B 1 57 ? 19.062 1.87 9.32 1 91.19 57 PRO B C 1
ATOM 2711 O O . PRO B 1 57 ? 19.531 2.172 8.211 1 91.19 57 PRO B O 1
ATOM 2714 N N . LEU B 1 58 ? 18.188 2.566 9.922 1 92.94 58 LEU B N 1
ATOM 2715 C CA . LEU B 1 58 ? 17.781 3.891 9.469 1 92.94 58 LEU B CA 1
ATOM 2716 C C . LEU B 1 58 ? 18.672 4.973 10.055 1 92.94 58 LEU B C 1
ATOM 2718 O O . LEU B 1 58 ? 18.875 5.023 11.273 1 92.94 58 LEU B O 1
ATOM 2722 N N . HIS B 1 59 ? 19.188 5.773 9.234 1 93.25 59 HIS B N 1
ATOM 2723 C CA . HIS B 1 59 ? 19.969 6.91 9.719 1 93.25 59 HIS B CA 1
ATOM 2724 C C . HIS B 1 59 ? 19.109 8.164 9.805 1 93.25 59 HIS B C 1
ATOM 2726 O O . HIS B 1 59 ? 18.234 8.383 8.969 1 93.25 59 HIS B O 1
ATOM 2732 N N . ALA B 1 60 ? 19.312 8.906 10.797 1 94.81 60 ALA B N 1
ATOM 2733 C CA . ALA B 1 60 ? 18.578 10.156 11.016 1 94.81 60 ALA B CA 1
ATOM 2734 C C . ALA B 1 60 ? 19.516 11.266 11.477 1 94.81 60 ALA B C 1
ATOM 2736 O O . ALA B 1 60 ? 20.5 11.008 12.156 1 94.81 60 ALA B O 1
ATOM 2737 N N . PHE B 1 61 ? 19.234 12.477 11.07 1 94 61 PHE B N 1
ATOM 2738 C CA . PHE B 1 61 ? 20 13.641 11.5 1 94 61 PHE B CA 1
ATOM 2739 C C . PHE B 1 61 ? 19.094 14.852 11.664 1 94 61 PHE B C 1
ATOM 2741 O O . PHE B 1 61 ? 18.078 14.977 10.992 1 94 61 PHE B O 1
ATOM 2748 N N . PRO B 1 62 ? 19.438 15.688 12.578 1 94.69 62 PRO B N 1
ATOM 2749 C CA . PRO B 1 62 ? 18.609 16.875 12.828 1 94.69 62 PRO B CA 1
ATOM 2750 C C . PRO B 1 62 ? 18.703 17.906 11.711 1 94.69 62 PRO B C 1
ATOM 2752 O O . PRO B 1 62 ? 19.766 18.047 11.086 1 94.69 62 PRO B O 1
ATOM 2755 N N . ILE B 1 63 ? 17.609 18.531 11.477 1 94.94 63 ILE B N 1
ATOM 2756 C CA . ILE B 1 63 ? 17.547 19.656 10.555 1 94.94 63 ILE B CA 1
ATOM 2757 C C . ILE B 1 63 ? 16.922 20.859 11.25 1 94.94 63 ILE B C 1
ATOM 2759 O O . ILE B 1 63 ? 16.375 20.734 12.352 1 94.94 63 ILE B O 1
ATOM 2763 N N . SER B 1 64 ? 17.031 22 10.586 1 93.38 64 SER B N 1
ATOM 2764 C CA . SER B 1 64 ? 16.438 23.219 11.133 1 93.38 64 SER B CA 1
ATOM 2765 C C . SER B 1 64 ? 15.156 23.578 10.383 1 93.38 64 SER B C 1
ATOM 2767 O O . SER B 1 64 ? 15.188 23.859 9.188 1 93.38 64 SER B O 1
ATOM 2769 N N . VAL B 1 65 ? 14.07 23.516 11.062 1 95.44 65 VAL B N 1
ATOM 2770 C CA . VAL B 1 65 ? 12.781 23.969 10.547 1 95.44 65 VAL B CA 1
ATOM 2771 C C . VAL B 1 65 ? 12.18 25 11.5 1 95.44 65 VAL B C 1
ATOM 2773 O O . VAL B 1 65 ? 11.812 24.672 12.633 1 95.44 65 VAL B O 1
ATOM 2776 N N . PRO B 1 66 ? 12.078 26.219 11.016 1 96 66 PRO B N 1
ATOM 2777 C CA . PRO B 1 66 ? 11.539 27.25 11.906 1 96 66 PRO B CA 1
ATOM 2778 C C . PRO B 1 66 ? 10.188 26.875 12.5 1 96 66 PRO B C 1
ATOM 2780 O O . PRO B 1 66 ? 9.289 26.453 11.773 1 96 66 PRO B O 1
ATOM 2783 N N . GLY B 1 67 ? 10.109 26.969 13.812 1 96.88 67 GLY B N 1
ATOM 2784 C CA . GLY B 1 67 ? 8.852 26.766 14.5 1 96.88 67 GLY B CA 1
ATOM 2785 C C . GLY B 1 67 ? 8.656 25.328 14.977 1 96.88 67 GLY B C 1
ATOM 2786 O O . GLY B 1 67 ? 7.801 25.062 15.812 1 96.88 67 GLY B O 1
ATOM 2787 N N . ALA B 1 68 ? 9.406 24.406 14.469 1 98.19 68 ALA B N 1
ATOM 2788 C CA . ALA B 1 68 ? 9.266 23.016 14.852 1 98.19 68 ALA B CA 1
ATOM 2789 C C . ALA B 1 68 ? 9.883 22.75 16.219 1 98.19 68 ALA B C 1
ATOM 2791 O O . ALA B 1 68 ? 10.953 23.297 16.547 1 98.19 68 ALA B O 1
ATOM 2792 N N . GLU B 1 69 ? 9.242 21.922 17.016 1 97.81 69 GLU B N 1
ATOM 2793 C CA . GLU B 1 69 ? 9.828 21.484 18.281 1 97.81 69 GLU B CA 1
ATOM 2794 C C . GLU B 1 69 ? 11.078 20.641 18.047 1 97.81 69 GLU B C 1
ATOM 2796 O O . GLU B 1 69 ? 12.086 20.828 18.734 1 97.81 69 GLU B O 1
ATOM 2801 N N . GLU B 1 70 ? 10.977 19.734 17.172 1 97.75 70 GLU B N 1
ATOM 2802 C CA . GLU B 1 70 ? 12.047 18.875 16.688 1 97.75 70 GLU B CA 1
ATOM 2803 C C . GLU B 1 70 ? 11.867 18.562 15.195 1 97.75 70 GLU B C 1
ATOM 2805 O O . GLU B 1 70 ? 10.742 18.453 14.711 1 97.75 70 GLU B O 1
ATOM 2810 N N . ALA B 1 71 ? 12.961 18.562 14.531 1 97.88 71 ALA B N 1
ATOM 2811 C CA . ALA B 1 71 ? 12.914 18.234 13.109 1 97.88 71 ALA B CA 1
ATOM 2812 C C . ALA B 1 71 ? 14.055 17.297 12.711 1 97.88 71 ALA B C 1
ATOM 2814 O O . ALA B 1 71 ? 15.219 17.578 13.008 1 97.88 71 ALA B O 1
ATOM 2815 N N . TRP B 1 72 ? 13.703 16.25 12.078 1 97.69 72 TRP B N 1
ATOM 2816 C CA . TRP B 1 72 ? 14.68 15.219 11.727 1 97.69 72 TRP B CA 1
ATOM 2817 C C . TRP B 1 72 ? 14.484 14.758 10.281 1 97.69 72 TRP B C 1
ATOM 2819 O O . TRP B 1 72 ? 13.352 14.602 9.82 1 97.69 72 TRP B O 1
ATOM 2829 N N . ALA B 1 73 ? 15.578 14.531 9.609 1 97.44 73 ALA B N 1
ATOM 2830 C CA . ALA B 1 73 ? 15.609 13.836 8.32 1 97.44 73 ALA B CA 1
ATOM 2831 C C . ALA B 1 73 ? 16.016 12.375 8.5 1 97.44 73 ALA B C 1
ATOM 2833 O O . ALA B 1 73 ? 16.891 12.062 9.305 1 97.44 73 ALA B O 1
ATOM 2834 N N . VAL B 1 74 ? 15.367 11.531 7.809 1 96.31 74 VAL B N 1
ATOM 2835 C CA . VAL B 1 74 ? 15.617 10.102 7.906 1 96.31 74 VAL B CA 1
ATOM 2836 C C . VAL B 1 74 ? 16.016 9.547 6.539 1 96.31 74 VAL B C 1
ATOM 2838 O O . VAL B 1 74 ? 15.406 9.883 5.523 1 96.31 74 VAL B O 1
ATOM 2841 N N . SER B 1 75 ? 17.109 8.734 6.523 1 92.38 75 SER B N 1
ATOM 2842 C CA . SER B 1 75 ? 17.438 7.984 5.32 1 92.38 75 SER B CA 1
ATOM 2843 C C . SER B 1 75 ? 16.578 6.73 5.188 1 92.38 75 SER B C 1
ATOM 2845 O O . SER B 1 75 ? 17.047 5.621 5.477 1 92.38 75 SER B O 1
ATOM 2847 N N . GLY B 1 76 ? 15.383 6.824 4.875 1 94.94 76 GLY B N 1
ATOM 2848 C CA . GLY B 1 76 ? 14.398 5.762 4.75 1 94.94 76 GLY B CA 1
ATOM 2849 C C . GLY B 1 76 ? 13.156 6.191 3.992 1 94.94 76 GLY B C 1
ATOM 2850 O O . GLY B 1 76 ? 13.133 7.262 3.387 1 94.94 76 GLY B O 1
ATOM 2851 N N . THR B 1 77 ? 12.203 5.34 3.928 1 97.69 77 THR B N 1
ATOM 2852 C CA . THR B 1 77 ? 10.945 5.621 3.244 1 97.69 77 THR B CA 1
ATOM 2853 C C . THR B 1 77 ? 10.07 6.555 4.082 1 97.69 77 THR B C 1
ATOM 2855 O O . THR B 1 77 ? 10.367 6.801 5.254 1 97.69 77 THR B O 1
ATOM 2858 N N . PRO B 1 78 ? 9.031 7.113 3.453 1 98.69 78 PRO B N 1
ATOM 2859 C CA . PRO B 1 78 ? 8.117 7.938 4.246 1 98.69 78 PRO B CA 1
ATOM 2860 C C . PRO B 1 78 ? 7.504 7.176 5.422 1 98.69 78 PRO B C 1
ATOM 2862 O O . PRO B 1 78 ? 7.41 7.711 6.527 1 98.69 78 PRO B O 1
ATOM 2865 N N . ALA B 1 79 ? 7.133 5.906 5.219 1 98.81 79 ALA B N 1
ATOM 2866 C CA . ALA B 1 79 ? 6.586 5.094 6.305 1 98.81 79 ALA B CA 1
ATOM 2867 C C . ALA B 1 79 ? 7.637 4.844 7.383 1 98.81 79 ALA B C 1
ATOM 2869 O O . ALA B 1 79 ? 7.328 4.859 8.578 1 98.81 79 ALA B O 1
ATOM 2870 N N . ASP B 1 80 ? 8.906 4.656 7.027 1 98.19 80 ASP B N 1
ATOM 2871 C CA . ASP B 1 80 ? 10 4.516 7.984 1 98.19 80 ASP B CA 1
ATOM 2872 C C . ASP B 1 80 ? 10.094 5.738 8.898 1 98.19 80 ASP B C 1
ATOM 2874 O O . ASP B 1 80 ? 10.281 5.602 10.109 1 98.19 80 ASP B O 1
ATOM 2878 N N . SER B 1 81 ? 10.023 6.891 8.234 1 98.56 81 SER B N 1
ATOM 2879 C CA . SER B 1 81 ? 10.195 8.141 8.969 1 98.56 81 SER B CA 1
ATOM 2880 C C . SER B 1 81 ? 9.133 8.297 10.047 1 98.56 81 SER B C 1
ATOM 2882 O O . SER B 1 81 ? 9.445 8.648 11.188 1 98.56 81 SER B O 1
ATOM 2884 N N . VAL B 1 82 ? 7.887 8.016 9.688 1 98.88 82 VAL B N 1
ATOM 2885 C CA . VAL B 1 82 ? 6.785 8.141 10.633 1 98.88 82 VAL B CA 1
ATOM 2886 C C . VAL B 1 82 ? 6.902 7.047 11.703 1 98.88 82 VAL B C 1
ATOM 2888 O O . VAL B 1 82 ? 6.707 7.309 12.891 1 98.88 82 VAL B O 1
ATOM 2891 N N . MET B 1 83 ? 7.234 5.863 11.273 1 98.38 83 MET B N 1
ATOM 2892 C CA . MET B 1 83 ? 7.398 4.75 12.203 1 98.38 83 MET B CA 1
ATOM 2893 C C . MET B 1 83 ? 8.469 5.059 13.242 1 98.38 83 MET B C 1
ATOM 2895 O O . MET B 1 83 ? 8.266 4.836 14.438 1 98.38 83 MET B O 1
ATOM 2899 N N . LEU B 1 84 ? 9.578 5.57 12.797 1 98.06 84 LEU B N 1
ATOM 2900 C CA . LEU B 1 84 ? 10.688 5.91 13.688 1 98.06 84 LEU B CA 1
ATOM 2901 C C . LEU B 1 84 ? 10.297 7.047 14.625 1 98.06 84 LEU B C 1
ATOM 2903 O O . LEU B 1 84 ? 10.641 7.023 15.812 1 98.06 84 LEU B O 1
ATOM 2907 N N . ALA B 1 85 ? 9.586 8.023 14.109 1 98.69 85 ALA B N 1
ATOM 2908 C CA . ALA B 1 85 ? 9.141 9.148 14.93 1 98.69 85 ALA B CA 1
ATOM 2909 C C . ALA B 1 85 ? 8.211 8.68 16.047 1 98.69 85 ALA B C 1
ATOM 2911 O O . ALA B 1 85 ? 8.312 9.156 17.188 1 98.69 85 ALA B O 1
ATOM 2912 N N . LEU B 1 86 ? 7.34 7.742 15.75 1 97.88 86 LEU B N 1
ATOM 2913 C CA . LEU B 1 86 ? 6.305 7.316 16.688 1 97.88 86 LEU B CA 1
ATOM 2914 C C . LEU B 1 86 ? 6.855 6.305 17.688 1 97.88 86 LEU B C 1
ATOM 2916 O O . LEU B 1 86 ? 6.426 6.27 18.844 1 97.88 86 LEU B O 1
ATOM 2920 N N . TYR B 1 87 ? 7.828 5.465 17.203 1 96.06 87 TYR B N 1
ATOM 2921 C CA . TYR B 1 87 ? 8.156 4.301 18.016 1 96.06 87 TYR B CA 1
ATOM 2922 C C . TYR B 1 87 ? 9.648 4.25 18.328 1 96.06 87 TYR B C 1
ATOM 2924 O O . TYR B 1 87 ? 10.102 3.393 19.078 1 96.06 87 TYR B O 1
ATOM 2932 N N . GLY B 1 88 ? 10.422 5.105 17.75 1 95.75 88 GLY B N 1
ATOM 2933 C CA . GLY B 1 88 ? 11.852 5.133 18 1 95.75 88 GLY B CA 1
ATOM 2934 C C . GLY B 1 88 ? 12.25 6.148 19.047 1 95.75 88 GLY B C 1
ATOM 2935 O O . GLY B 1 88 ? 11.477 7.047 19.375 1 95.75 88 GLY B O 1
ATOM 2936 N N . PRO B 1 89 ? 13.438 5.918 19.609 1 95.88 89 PRO B N 1
ATOM 2937 C CA . PRO B 1 89 ? 13.969 6.906 20.547 1 95.88 89 PRO B CA 1
ATOM 2938 C C . PRO B 1 89 ? 14.609 8.102 19.859 1 95.88 89 PRO B C 1
ATOM 2940 O O . PRO B 1 89 ? 15.672 8.57 20.266 1 95.88 89 PRO B O 1
ATOM 2943 N N . LEU B 1 90 ? 13.984 8.531 18.828 1 96.38 90 LEU B N 1
ATOM 2944 C CA . LEU B 1 90 ? 14.516 9.648 18.047 1 96.38 90 LEU B CA 1
ATOM 2945 C C . LEU B 1 90 ? 14.078 10.984 18.656 1 96.38 90 LEU B C 1
ATOM 2947 O O . LEU B 1 90 ? 14.914 11.852 18.922 1 96.38 90 LEU B O 1
ATOM 2951 N N . LEU B 1 91 ? 12.805 11.141 18.844 1 97 91 LEU B N 1
ATOM 2952 C CA . LEU B 1 91 ? 12.242 12.375 19.375 1 97 91 LEU B CA 1
ATOM 2953 C C . LEU B 1 91 ? 12.094 12.289 20.891 1 97 91 LEU B C 1
ATOM 2955 O O . LEU B 1 91 ? 11.773 11.227 21.438 1 97 91 LEU B O 1
ATOM 2959 N N . LYS B 1 92 ? 12.289 13.375 21.562 1 96 92 LYS B N 1
ATOM 2960 C CA . LYS B 1 92 ? 12.047 13.445 23 1 96 92 LYS B CA 1
ATOM 2961 C C . LYS B 1 92 ? 10.562 13.289 23.312 1 96 92 LYS B C 1
ATOM 2963 O O . LYS B 1 92 ? 10.195 12.609 24.281 1 96 92 LYS B O 1
ATOM 2968 N N . ASN B 1 93 ? 9.781 13.93 22.578 1 94.88 93 ASN B N 1
ATOM 2969 C CA . ASN B 1 93 ? 8.328 13.805 22.641 1 94.88 93 ASN B CA 1
ATOM 2970 C C . ASN B 1 93 ? 7.766 13.148 21.375 1 94.88 93 ASN B C 1
ATOM 2972 O O . ASN B 1 93 ? 7.613 13.797 20.344 1 94.88 93 ASN B O 1
ATOM 2976 N N . ASN B 1 94 ? 7.406 11.859 21.562 1 96.12 94 ASN B N 1
ATOM 2977 C CA . ASN B 1 94 ? 6.953 11.133 20.391 1 96.12 94 ASN B CA 1
ATOM 2978 C C . ASN B 1 94 ? 5.449 10.891 20.422 1 96.12 94 ASN B C 1
ATOM 2980 O O . ASN B 1 94 ? 4.945 9.992 19.75 1 96.12 94 ASN B O 1
ATOM 2984 N N . LYS B 1 95 ? 4.734 11.633 21.281 1 96.81 95 LYS B N 1
ATOM 2985 C CA . LYS B 1 95 ? 3.275 11.555 21.328 1 96.81 95 LYS B CA 1
ATOM 2986 C C . LYS B 1 95 ? 2.643 12.625 20.453 1 96.81 95 LYS B C 1
ATOM 2988 O O . LYS B 1 95 ? 2.92 13.812 20.594 1 96.81 95 LYS B O 1
ATOM 2993 N N . PHE B 1 96 ? 1.857 12.211 19.547 1 98.38 96 PHE B N 1
ATOM 2994 C CA . PHE B 1 96 ? 1.24 13.133 18.609 1 98.38 96 PHE B CA 1
ATOM 2995 C C . PHE B 1 96 ? -0.271 12.945 18.578 1 98.38 96 PHE B C 1
ATOM 2997 O O . PHE B 1 96 ? -0.762 11.812 18.641 1 98.38 96 PHE B O 1
ATOM 3004 N N . ASP B 1 97 ? -1.005 14.023 18.453 1 98.5 97 ASP B N 1
ATOM 3005 C CA . ASP B 1 97 ? -2.455 13.992 18.297 1 98.5 97 ASP B CA 1
ATOM 3006 C C . ASP B 1 97 ? -2.848 13.703 16.859 1 98.5 97 ASP B C 1
ATOM 3008 O O . ASP B 1 97 ? -3.912 13.141 16.594 1 98.5 97 ASP B O 1
ATOM 3012 N N . LEU B 1 98 ? -1.991 14.133 15.984 1 98.81 98 LEU B N 1
ATOM 3013 C CA . LEU B 1 98 ? -2.273 14.07 14.555 1 98.81 98 LEU B CA 1
ATOM 3014 C C . LEU B 1 98 ? -0.982 13.977 13.75 1 98.81 98 LEU B C 1
ATOM 3016 O O . LEU B 1 98 ? 0.018 14.609 14.094 1 98.81 98 LEU B O 1
ATOM 3020 N N . VAL B 1 99 ? -0.968 13.156 12.75 1 98.94 99 VAL B N 1
ATOM 3021 C CA . VAL B 1 99 ? 0.132 13.109 11.789 1 98.94 99 VAL B CA 1
ATOM 3022 C C . VAL B 1 99 ? -0.335 13.656 10.438 1 98.94 99 VAL B C 1
ATOM 3024 O O . VAL B 1 99 ? -1.409 13.289 9.953 1 98.94 99 VAL B O 1
ATOM 3027 N N . VAL B 1 100 ? 0.427 14.57 9.867 1 98.94 100 VAL B N 1
ATOM 3028 C CA . VAL B 1 100 ? 0.115 15.141 8.562 1 98.94 100 VAL B CA 1
ATOM 3029 C C . VAL B 1 100 ? 1.266 14.875 7.594 1 98.94 100 VAL B C 1
ATOM 3031 O O . VAL B 1 100 ? 2.391 15.328 7.82 1 98.94 100 VAL B O 1
ATOM 3034 N N . SER B 1 101 ? 0.99 14.133 6.559 1 98.94 101 SER B N 1
ATOM 3035 C CA . SER B 1 101 ? 1.947 13.875 5.488 1 98.94 101 SER B CA 1
ATOM 3036 C C . SER B 1 101 ? 1.654 14.734 4.262 1 98.94 101 SER B C 1
ATOM 3038 O O . SER B 1 101 ? 0.587 14.625 3.658 1 98.94 101 SER B O 1
ATOM 3040 N N . GLY B 1 102 ? 2.549 15.555 3.822 1 98.38 102 GLY B N 1
ATOM 3041 C CA . GLY B 1 102 ? 2.373 16.453 2.689 1 98.38 102 GLY B CA 1
ATOM 3042 C C . GLY B 1 102 ? 3.039 17.797 2.885 1 98.38 102 GLY B C 1
ATOM 3043 O O . GLY B 1 102 ? 3.846 17.969 3.801 1 98.38 102 GLY B O 1
ATOM 3044 N N . ILE B 1 103 ? 2.906 18.688 1.987 1 98.69 103 ILE B N 1
ATOM 3045 C CA . ILE B 1 103 ? 2.021 18.688 0.828 1 98.69 103 ILE B CA 1
ATOM 3046 C C . ILE B 1 103 ? 2.723 18.016 -0.355 1 98.69 103 ILE B C 1
ATOM 3048 O O . ILE B 1 103 ? 3.781 18.469 -0.792 1 98.69 103 ILE B O 1
ATOM 3052 N N . ASN B 1 104 ? 2.158 16.969 -0.875 1 98.56 104 ASN B N 1
ATOM 3053 C CA . ASN B 1 104 ? 2.713 16.234 -2.012 1 98.56 104 ASN B CA 1
ATOM 3054 C C . ASN B 1 104 ? 2.555 17.016 -3.311 1 98.56 104 ASN B C 1
ATOM 3056 O O . ASN B 1 104 ? 1.506 17.625 -3.555 1 98.56 104 ASN B O 1
ATOM 3060 N N . ARG B 1 105 ? 3.588 16.953 -4.141 1 97.94 105 ARG B N 1
ATOM 3061 C CA . ARG B 1 105 ? 3.537 17.484 -5.5 1 97.94 105 ARG B CA 1
ATOM 3062 C C . ARG B 1 105 ? 2.861 16.5 -6.445 1 97.94 105 ARG B C 1
ATOM 3064 O O . ARG B 1 105 ? 3.484 15.531 -6.895 1 97.94 105 ARG B O 1
ATOM 3071 N N . GLY B 1 106 ? 1.591 16.75 -6.832 1 97 106 GLY B N 1
ATOM 3072 C CA . GLY B 1 106 ? 0.778 15.828 -7.617 1 97 106 GLY B CA 1
ATOM 3073 C C . GLY B 1 106 ? -0.328 15.172 -6.809 1 97 106 GLY B C 1
ATOM 3074 O O . GLY B 1 106 ? -0.181 14.961 -5.605 1 97 106 GLY B O 1
ATOM 3075 N N . ASP B 1 107 ? -1.372 14.789 -7.438 1 96.44 107 ASP B N 1
ATOM 3076 C CA . ASP B 1 107 ? -2.533 14.266 -6.73 1 96.44 107 ASP B CA 1
ATOM 3077 C C . ASP B 1 107 ? -2.303 12.82 -6.297 1 96.44 107 ASP B C 1
ATOM 3079 O O . ASP B 1 107 ? -1.441 12.125 -6.848 1 96.44 107 ASP B O 1
ATOM 3083 N N . ASN B 1 108 ? -2.984 12.398 -5.324 1 98.12 108 ASN B N 1
ATOM 3084 C CA . ASN B 1 108 ? -3.111 11.016 -4.898 1 98.12 108 ASN B CA 1
ATOM 3085 C C . ASN B 1 108 ? -4.566 10.555 -4.898 1 98.12 108 ASN B C 1
ATOM 3087 O O . ASN B 1 108 ? -5.094 10.148 -3.861 1 98.12 108 ASN B O 1
ATOM 3091 N N . CYS B 1 109 ? -5.188 10.578 -6.082 1 98.38 109 CYS B N 1
ATOM 3092 C CA . CYS B 1 109 ? -6.566 10.141 -6.27 1 98.38 109 CYS B CA 1
ATOM 3093 C C . CYS B 1 109 ? -6.621 8.734 -6.84 1 98.38 109 CYS B C 1
ATOM 3095 O O . CYS B 1 109 ? -5.66 8.266 -7.457 1 98.38 109 CYS B O 1
ATOM 3097 N N . GLY B 1 110 ? -7.754 8.102 -6.625 1 98.25 110 GLY B N 1
ATOM 3098 C CA . GLY B 1 110 ? -7.98 6.789 -7.211 1 98.25 110 GLY B CA 1
ATOM 3099 C C . GLY B 1 110 ? -6.957 5.758 -6.785 1 98.25 110 GLY B C 1
ATOM 3100 O O . GLY B 1 110 ? -6.684 5.602 -5.594 1 98.25 110 GLY B O 1
ATOM 3101 N N . LEU B 1 111 ? -6.445 5.078 -7.766 1 98.44 111 LEU B N 1
ATOM 3102 C CA . LEU B 1 111 ? -5.527 3.992 -7.441 1 98.44 111 LEU B CA 1
ATOM 3103 C C . LEU B 1 111 ? -4.125 4.531 -7.176 1 98.44 111 LEU B C 1
ATOM 3105 O O . LEU B 1 111 ? -3.248 3.795 -6.715 1 98.44 111 LEU B O 1
ATOM 3109 N N . HIS B 1 112 ? -3.877 5.867 -7.359 1 98.19 112 HIS B N 1
ATOM 3110 C CA . HIS B 1 112 ? -2.605 6.465 -6.969 1 98.19 112 HIS B CA 1
ATOM 3111 C C . HIS B 1 112 ? -2.371 6.332 -5.469 1 98.19 112 HIS B C 1
ATOM 3113 O O . HIS B 1 112 ? -1.226 6.293 -5.016 1 98.19 112 HIS B O 1
ATOM 3119 N N . ILE B 1 113 ? -3.465 6.223 -4.734 1 98.75 113 ILE B N 1
ATOM 3120 C CA . ILE B 1 113 ? -3.416 6.059 -3.285 1 98.75 113 ILE B CA 1
ATOM 3121 C C . ILE B 1 113 ? -2.553 4.848 -2.932 1 98.75 113 ILE B C 1
ATOM 3123 O O . ILE B 1 113 ? -1.802 4.879 -1.954 1 98.75 113 ILE B O 1
ATOM 3127 N N . ILE B 1 114 ? -2.602 3.791 -3.754 1 98.75 114 ILE B N 1
ATOM 3128 C CA . ILE B 1 114 ? -1.903 2.533 -3.514 1 98.75 114 ILE B CA 1
ATOM 3129 C C . ILE B 1 114 ? -0.397 2.746 -3.639 1 98.75 114 ILE B C 1
ATOM 3131 O O . ILE B 1 114 ? 0.385 2.15 -2.896 1 98.75 114 ILE B O 1
ATOM 3135 N N . TYR B 1 115 ? 0.064 3.668 -4.48 1 98.44 115 TYR B N 1
ATOM 3136 C CA . TYR B 1 115 ? 1.468 3.869 -4.824 1 98.44 115 TYR B CA 1
ATOM 3137 C C . TYR B 1 115 ? 2.084 4.969 -3.967 1 98.44 115 TYR B C 1
ATOM 3139 O O . TYR B 1 115 ? 3.309 5.109 -3.91 1 98.44 115 TYR B O 1
ATOM 3147 N N . SER B 1 116 ? 1.328 5.758 -3.312 1 98.62 116 SER B N 1
ATOM 3148 C CA . SER B 1 116 ? 1.721 7.055 -2.766 1 98.62 116 SER B CA 1
ATOM 3149 C C . SER B 1 116 ? 2.506 6.891 -1.469 1 98.62 116 SER B C 1
ATOM 3151 O O . SER B 1 116 ? 1.99 6.352 -0.488 1 98.62 116 SER B O 1
ATOM 3153 N N . GLY B 1 117 ? 3.725 7.438 -1.476 1 98.81 117 GLY B N 1
ATOM 3154 C CA . GLY B 1 117 ? 4.469 7.531 -0.229 1 98.81 117 GLY B CA 1
ATOM 3155 C C . GLY B 1 117 ? 3.842 8.484 0.769 1 98.81 117 GLY B C 1
ATOM 3156 O O . GLY B 1 117 ? 3.92 8.266 1.979 1 98.81 117 GLY B O 1
ATOM 3157 N N . THR B 1 118 ? 3.199 9.609 0.304 1 98.88 118 THR B N 1
ATOM 3158 C CA . THR B 1 118 ? 2.479 10.555 1.15 1 98.88 118 THR B CA 1
ATOM 3159 C C . THR B 1 118 ? 1.357 9.852 1.911 1 98.88 118 THR B C 1
ATOM 3161 O O . THR B 1 118 ? 1.256 9.977 3.133 1 98.88 118 THR B O 1
ATOM 3164 N N . VAL B 1 119 ? 0.576 9.07 1.193 1 98.94 119 VAL B N 1
ATOM 3165 C CA . VAL B 1 119 ? -0.505 8.312 1.817 1 98.94 119 VAL B CA 1
ATOM 3166 C C . VAL B 1 119 ? 0.077 7.223 2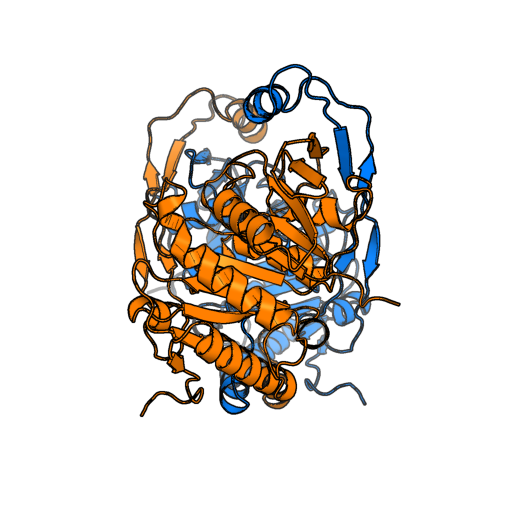.715 1 98.94 119 VAL B C 1
ATOM 3168 O O . VAL B 1 119 ? -0.463 6.941 3.787 1 98.94 119 VAL B O 1
ATOM 3171 N N . GLY B 1 120 ? 1.188 6.621 2.254 1 98.94 120 GLY B N 1
ATOM 3172 C CA . GLY B 1 120 ? 1.847 5.598 3.055 1 98.94 120 GLY B CA 1
ATOM 3173 C C . GLY B 1 120 ? 2.285 6.102 4.418 1 98.94 120 GLY B C 1
ATOM 3174 O O . GLY B 1 120 ? 2.141 5.398 5.422 1 98.94 120 GLY B O 1
ATOM 3175 N N . ALA B 1 121 ? 2.844 7.312 4.477 1 98.94 121 ALA B N 1
ATOM 3176 C CA . ALA B 1 121 ? 3.27 7.906 5.738 1 98.94 121 ALA B CA 1
ATOM 3177 C C . ALA B 1 121 ? 2.082 8.125 6.672 1 98.94 121 ALA B C 1
ATOM 3179 O O . ALA B 1 121 ? 2.137 7.754 7.848 1 98.94 121 ALA B O 1
ATOM 3180 N N . ALA B 1 122 ? 1.028 8.695 6.133 1 98.94 122 ALA B N 1
ATOM 3181 C CA . ALA B 1 122 ? -0.182 8.906 6.922 1 98.94 122 ALA B CA 1
ATOM 3182 C C . ALA B 1 122 ? -0.793 7.582 7.359 1 98.94 122 ALA B C 1
ATOM 3184 O O . ALA B 1 122 ? -1.259 7.449 8.492 1 98.94 122 ALA B O 1
ATOM 3185 N N . ARG B 1 123 ? -0.777 6.605 6.469 1 98.88 123 ARG B N 1
ATOM 3186 C CA . ARG B 1 123 ? -1.336 5.289 6.762 1 98.88 123 ARG B CA 1
ATOM 3187 C C . ARG B 1 123 ? -0.564 4.605 7.883 1 98.88 123 ARG B C 1
ATOM 3189 O O . ARG B 1 123 ? -1.149 3.893 8.703 1 98.88 123 ARG B O 1
ATOM 3196 N N . GLU B 1 124 ? 0.755 4.816 7.887 1 98.81 124 GLU B N 1
ATOM 3197 C CA . GLU B 1 124 ? 1.548 4.234 8.969 1 98.81 124 GLU B CA 1
ATOM 3198 C C . GLU B 1 124 ? 1.086 4.742 10.328 1 98.81 124 GLU B C 1
ATOM 3200 O O . GLU B 1 124 ? 0.985 3.967 11.281 1 98.81 124 GLU B O 1
ATOM 3205 N N . ALA B 1 125 ? 0.799 6.02 10.422 1 98.81 125 ALA B N 1
ATOM 3206 C CA . ALA B 1 125 ? 0.273 6.59 11.664 1 98.81 125 ALA B CA 1
ATOM 3207 C C . ALA B 1 125 ? -1.076 5.973 12.016 1 98.81 125 ALA B C 1
ATOM 3209 O O . ALA B 1 125 ? -1.303 5.578 13.164 1 98.81 125 ALA B O 1
ATOM 3210 N N . ALA B 1 126 ? -1.933 5.836 11.055 1 98.62 126 ALA B N 1
ATOM 3211 C CA . ALA B 1 126 ? -3.25 5.25 11.281 1 98.62 126 ALA B CA 1
ATOM 3212 C C . ALA B 1 126 ? -3.133 3.814 11.781 1 98.62 126 ALA B C 1
ATOM 3214 O O . ALA B 1 126 ? -3.895 3.391 12.656 1 98.62 126 ALA B O 1
ATOM 3215 N N . CYS B 1 127 ? -2.197 3.068 11.195 1 98.25 127 CYS B N 1
ATOM 3216 C CA . CYS B 1 127 ? -1.956 1.696 11.633 1 98.25 127 CYS B CA 1
ATOM 3217 C C . CYS B 1 127 ? -1.618 1.643 13.117 1 98.25 127 CYS B C 1
ATOM 3219 O O . CYS B 1 127 ? -1.826 0.618 13.766 1 98.25 127 CYS B O 1
ATOM 3221 N N . LYS B 1 128 ? -1.078 2.76 13.617 1 97.44 128 LYS B N 1
ATOM 3222 C CA . LYS B 1 128 ? -0.666 2.816 15.016 1 97.44 128 LYS B CA 1
ATOM 3223 C C . LYS B 1 128 ? -1.714 3.523 15.867 1 97.44 128 LYS B C 1
ATOM 3225 O O . LYS B 1 128 ? -1.461 3.844 17.031 1 97.44 128 LYS B O 1
ATOM 3230 N N . GLY B 1 129 ? -2.836 3.852 15.289 1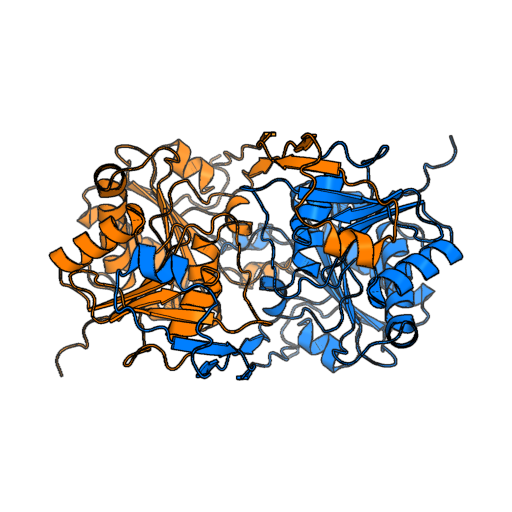 97 129 GLY B N 1
ATOM 3231 C CA . GLY B 1 129 ? -3.951 4.418 16.031 1 97 129 GLY B CA 1
ATOM 3232 C C . GLY B 1 129 ? -3.91 5.934 16.094 1 97 129 GLY B C 1
ATOM 3233 O O . GLY B 1 129 ? -4.711 6.551 16.812 1 97 129 GLY B O 1
ATOM 3234 N N . VAL B 1 130 ? -2.973 6.559 15.453 1 98.44 130 VAL B N 1
ATOM 3235 C CA . VAL B 1 130 ? -2.906 8.016 15.422 1 98.44 130 VAL B CA 1
ATOM 3236 C C . VAL B 1 130 ? -3.635 8.539 14.18 1 98.44 130 VAL B C 1
ATOM 3238 O O . VAL B 1 130 ? -3.279 8.195 13.055 1 98.44 130 VAL B O 1
ATOM 3241 N N . PRO B 1 131 ? -4.691 9.375 14.375 1 98.62 131 PRO B N 1
ATOM 3242 C CA . PRO B 1 131 ? -5.336 9.961 13.195 1 98.62 131 PRO B CA 1
ATOM 3243 C C . PRO B 1 131 ? -4.355 10.719 12.305 1 98.62 13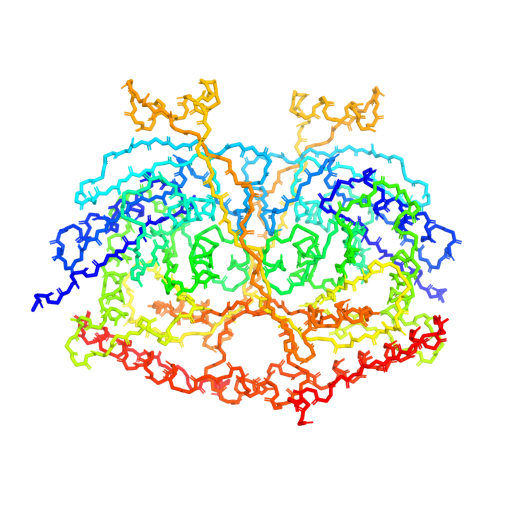1 PRO B C 1
ATOM 3245 O O . PRO B 1 131 ? -3.396 11.312 12.797 1 98.62 131 PRO B O 1
ATOM 3248 N N . SER B 1 132 ? -4.641 10.672 11.008 1 98.88 132 SER B N 1
ATOM 3249 C CA . SER B 1 132 ? -3.643 11.25 10.117 1 98.88 132 SER B CA 1
ATOM 3250 C C . SER B 1 132 ? -4.293 11.859 8.875 1 98.88 132 SER B C 1
ATOM 3252 O O . SER B 1 132 ? -5.469 11.617 8.602 1 98.88 132 SER B O 1
ATOM 3254 N N . ILE B 1 133 ? -3.562 12.75 8.195 1 98.94 133 ILE B N 1
ATOM 3255 C CA . ILE B 1 133 ? -3.963 13.422 6.969 1 98.94 133 ILE B CA 1
ATOM 3256 C C . ILE B 1 133 ? -2.867 13.273 5.918 1 98.94 133 ILE B C 1
ATOM 3258 O O . ILE B 1 133 ? -1.684 13.453 6.215 1 98.94 133 ILE B O 1
ATOM 3262 N N . ALA B 1 134 ? -3.205 12.805 4.797 1 98.94 134 ALA B N 1
ATOM 3263 C CA . ALA B 1 134 ? -2.367 12.938 3.605 1 98.94 134 ALA B CA 1
ATOM 3264 C C . ALA B 1 134 ? -2.832 14.094 2.732 1 98.94 134 ALA B C 1
ATOM 3266 O O . ALA B 1 134 ? -3.984 14.125 2.291 1 98.94 134 ALA B O 1
ATOM 3267 N N . LEU B 1 135 ? -1.985 15.055 2.512 1 98.94 135 LEU B N 1
ATOM 3268 C CA . LEU B 1 135 ? -2.318 16.297 1.815 1 98.94 135 LEU B CA 1
ATOM 3269 C C . LEU B 1 135 ? -1.533 16.406 0.514 1 98.94 135 LEU B C 1
ATOM 3271 O O . LEU B 1 135 ? -0.303 16.328 0.516 1 98.94 135 LEU B O 1
ATOM 3275 N N . SER B 1 136 ? -2.242 16.609 -0.637 1 98.88 136 SER B N 1
ATOM 3276 C CA . SER B 1 136 ? -1.616 16.688 -1.953 1 98.88 136 SER B CA 1
ATOM 3277 C C . SER B 1 136 ? -2.135 17.875 -2.748 1 98.88 136 SER B C 1
ATOM 3279 O O . SER B 1 136 ? -3.295 18.266 -2.605 1 98.88 136 SER B O 1
ATOM 3281 N N . LEU B 1 137 ? -1.253 18.469 -3.525 1 98.75 137 LEU B N 1
ATOM 3282 C CA . LEU B 1 137 ? -1.599 19.484 -4.52 1 98.75 137 LEU B CA 1
ATOM 3283 C C . LEU B 1 137 ? -1.624 18.875 -5.918 1 98.75 137 LEU B C 1
ATOM 3285 O O . LEU B 1 137 ? -0.639 18.281 -6.363 1 98.75 137 LEU B O 1
ATOM 3289 N N . ASP B 1 138 ? -2.76 19 -6.605 1 97.62 138 ASP B N 1
ATOM 3290 C CA . ASP B 1 138 ? -2.889 18.484 -7.961 1 97.62 138 ASP B CA 1
ATOM 3291 C C . ASP B 1 138 ? -2.143 19.375 -8.961 1 97.62 138 ASP B C 1
ATOM 3293 O O . ASP B 1 138 ? -2.756 19.969 -9.852 1 97.62 138 ASP B O 1
ATOM 3297 N N . ASN B 1 139 ? -0.875 19.453 -8.773 1 94.75 139 ASN B N 1
ATOM 3298 C CA . ASN B 1 139 ? 0.038 20.188 -9.641 1 94.75 139 ASN B CA 1
ATOM 3299 C C . ASN B 1 139 ? 1.443 19.594 -9.609 1 94.75 139 ASN B C 1
ATOM 3301 O O . ASN B 1 139 ? 2.273 20 -8.789 1 94.75 139 ASN B O 1
ATOM 3305 N N . HIS B 1 140 ? 1.83 18.781 -10.562 1 92 140 HIS B N 1
ATOM 3306 C CA . HIS B 1 140 ? 3.109 18.078 -10.617 1 92 140 HIS B CA 1
ATOM 3307 C C . HIS B 1 140 ? 4.242 19.031 -10.977 1 92 140 HIS B C 1
ATOM 3309 O O . HIS B 1 140 ? 5.418 18.703 -10.797 1 92 140 HIS B O 1
ATOM 3315 N N . SER B 1 141 ? 3.898 20.219 -11.406 1 91.81 141 SER B N 1
ATOM 3316 C CA . SER B 1 141 ? 4.926 21.156 -11.867 1 91.81 141 SER B CA 1
ATOM 3317 C C . SER B 1 141 ? 5.285 22.156 -10.781 1 91.81 141 SER B C 1
ATOM 3319 O O . SER B 1 141 ? 6.195 22.969 -10.961 1 91.81 141 SER B O 1
ATOM 3321 N N . ALA B 1 142 ? 4.613 22.094 -9.68 1 91.25 142 ALA B N 1
ATOM 3322 C CA . ALA B 1 142 ? 4.895 23.047 -8.602 1 91.25 142 ALA B CA 1
ATOM 3323 C C . ALA B 1 142 ? 6.297 22.828 -8.039 1 91.25 142 ALA B C 1
ATOM 3325 O O . ALA B 1 142 ? 6.66 21.719 -7.645 1 91.25 142 ALA B O 1
ATOM 3326 N N . ARG B 1 143 ? 7.086 23.953 -8 1 91.19 143 ARG B N 1
ATOM 3327 C CA . ARG B 1 143 ? 8.477 23.812 -7.57 1 91.19 143 ARG B CA 1
ATOM 3328 C C . ARG B 1 143 ? 8.82 24.844 -6.504 1 91.19 143 ARG B C 1
ATOM 3330 O O . ARG B 1 143 ? 9.844 24.734 -5.824 1 91.19 143 ARG B O 1
ATOM 3337 N N . SER B 1 144 ? 7.984 25.859 -6.352 1 93 144 SER B N 1
ATOM 3338 C CA . SER B 1 144 ? 8.242 26.922 -5.383 1 93 144 SER B CA 1
ATOM 3339 C C . SER B 1 144 ? 7.273 26.844 -4.207 1 93 144 SER B C 1
ATOM 3341 O O . SER B 1 144 ? 6.188 26.266 -4.332 1 93 144 SER B O 1
ATOM 3343 N N . ILE B 1 145 ? 7.684 27.406 -3.191 1 93.5 145 ILE B N 1
ATOM 3344 C CA . ILE B 1 145 ? 6.852 27.469 -1.993 1 93.5 145 ILE B CA 1
ATOM 3345 C C . ILE B 1 145 ? 5.516 28.125 -2.324 1 93.5 145 ILE B C 1
ATOM 3347 O O . ILE B 1 145 ? 4.469 27.703 -1.826 1 93.5 145 ILE B O 1
ATOM 3351 N N . GLU B 1 146 ? 5.523 29.141 -3.203 1 93.31 146 GLU B N 1
ATOM 3352 C CA . GLU B 1 146 ? 4.328 29.891 -3.586 1 93.31 146 GLU B CA 1
ATOM 3353 C C . GLU B 1 146 ? 3.311 28.984 -4.277 1 93.31 146 GLU B C 1
ATOM 3355 O O . GLU B 1 146 ? 2.102 29.172 -4.133 1 93.31 146 GLU B O 1
ATOM 3360 N N . GLY B 1 147 ? 3.867 28.016 -4.895 1 93.94 147 GLY B N 1
ATOM 3361 C CA . GLY B 1 147 ? 2.99 27.094 -5.609 1 93.94 147 GLY B CA 1
ATOM 3362 C C . GLY B 1 147 ? 2.15 26.234 -4.684 1 93.94 147 GLY B C 1
ATOM 3363 O O . GLY B 1 147 ? 1.157 25.641 -5.109 1 93.94 147 GLY B O 1
ATOM 3364 N N . PHE B 1 148 ? 2.52 26.25 -3.371 1 97.75 148 PHE B N 1
ATOM 3365 C CA . PHE B 1 148 ? 1.846 25.375 -2.418 1 97.75 148 PHE B CA 1
ATOM 3366 C C . PHE B 1 148 ? 1.013 26.188 -1.435 1 97.75 148 PHE B C 1
ATOM 3368 O O . PHE B 1 148 ? 0.377 25.625 -0.54 1 97.75 148 PHE B O 1
ATOM 3375 N N . ALA B 1 149 ? 0.99 27.484 -1.543 1 96.31 149 ALA B N 1
ATOM 3376 C CA . ALA B 1 149 ? 0.382 28.375 -0.557 1 96.31 149 ALA B CA 1
ATOM 3377 C C . ALA B 1 149 ? -1.099 28.062 -0.371 1 96.31 149 ALA B C 1
ATOM 3379 O O . ALA B 1 149 ? -1.586 27.984 0.76 1 96.31 149 ALA B O 1
ATOM 3380 N N . GLN B 1 150 ? -1.777 27.922 -1.461 1 96.44 150 GLN B N 1
ATOM 3381 C CA . GLN B 1 150 ? -3.207 27.641 -1.389 1 96.44 150 GLN B CA 1
ATOM 3382 C C . GLN B 1 150 ? -3.473 26.297 -0.702 1 96.44 150 GLN B C 1
ATOM 3384 O O . GLN B 1 150 ? -4.367 26.203 0.142 1 96.44 150 GLN B O 1
ATOM 3389 N N . ALA B 1 151 ? -2.723 25.297 -1.117 1 98.31 151 ALA B N 1
ATOM 3390 C CA . ALA B 1 151 ? -2.875 23.969 -0.508 1 98.31 151 ALA B CA 1
ATOM 3391 C C . ALA B 1 151 ? -2.564 24.016 0.986 1 98.31 151 ALA B C 1
ATOM 3393 O O . ALA B 1 151 ? -3.246 23.375 1.788 1 98.31 151 ALA B O 1
ATOM 3394 N N . ALA B 1 152 ? -1.553 24.797 1.387 1 98.62 152 ALA B N 1
ATOM 3395 C CA . ALA B 1 152 ? -1.203 24.953 2.797 1 98.62 152 ALA B CA 1
ATOM 3396 C C . ALA B 1 152 ? -2.338 25.609 3.574 1 98.62 152 ALA B C 1
ATOM 3398 O O . ALA B 1 152 ? -2.684 25.172 4.672 1 98.62 152 ALA B O 1
ATOM 3399 N N . ARG B 1 153 ? -2.92 26.609 3.01 1 98.31 153 ARG B N 1
ATOM 3400 C CA . ARG B 1 153 ? -4.008 27.328 3.67 1 98.31 153 ARG B CA 1
ATOM 3401 C C . ARG B 1 153 ? -5.188 26.406 3.941 1 98.31 153 ARG B C 1
ATOM 3403 O O . ARG B 1 153 ? -5.699 26.359 5.062 1 98.31 153 ARG B O 1
ATOM 3410 N N . HIS B 1 154 ? -5.617 25.703 2.936 1 98.56 154 HIS B N 1
ATOM 3411 C CA . HIS B 1 154 ? -6.738 24.797 3.117 1 98.56 154 HIS B CA 1
ATOM 3412 C C . HIS B 1 154 ? -6.359 23.625 4.027 1 98.56 154 HIS B C 1
ATOM 3414 O O . HIS B 1 154 ? -7.191 23.141 4.797 1 98.56 154 HIS B O 1
ATOM 3420 N N . GLY B 1 155 ? -5.109 23.141 3.889 1 98.75 155 GLY B N 1
ATOM 3421 C CA . GLY B 1 155 ? -4.625 22.109 4.801 1 98.75 155 GLY B CA 1
ATOM 3422 C C . GLY B 1 155 ? -4.738 22.516 6.262 1 98.75 155 GLY B C 1
ATOM 3423 O O . GLY B 1 155 ? -5.215 21.734 7.09 1 98.75 155 GLY B O 1
ATOM 3424 N N . VAL B 1 156 ? -4.309 23.703 6.547 1 98.81 156 VAL B N 1
ATOM 3425 C CA . VAL B 1 156 ? -4.312 24.203 7.922 1 98.81 156 VAL B CA 1
ATOM 3426 C C . VAL B 1 156 ? -5.75 24.328 8.422 1 98.81 156 VAL B C 1
ATOM 3428 O O . VAL B 1 156 ? -6.047 24 9.57 1 98.81 156 VAL B O 1
ATOM 3431 N N . VAL B 1 157 ? -6.676 24.797 7.582 1 98.62 157 VAL B N 1
ATOM 3432 C CA . VAL B 1 157 ? -8.086 24.891 7.953 1 98.62 157 VAL B CA 1
ATOM 3433 C C . VAL B 1 157 ? -8.617 23.5 8.305 1 98.62 157 VAL B C 1
ATOM 3435 O O . VAL B 1 157 ? -9.305 23.328 9.312 1 98.62 157 VAL B O 1
ATOM 3438 N N . LEU B 1 158 ? -8.305 22.547 7.535 1 98.75 158 LEU B N 1
ATOM 3439 C CA . LEU B 1 158 ? -8.781 21.188 7.758 1 98.75 158 LEU B CA 1
ATOM 3440 C C . LEU B 1 158 ? -8.133 20.562 8.992 1 98.75 158 LEU B C 1
ATOM 3442 O O . LEU B 1 158 ? -8.773 19.812 9.727 1 98.75 158 LEU B O 1
ATOM 3446 N N . ILE B 1 159 ? -6.828 20.875 9.227 1 98.88 159 ILE B N 1
ATOM 3447 C CA . ILE B 1 159 ? -6.16 20.438 10.445 1 98.88 159 ILE B CA 1
ATOM 3448 C C . ILE B 1 159 ? -6.895 21 11.664 1 98.88 159 ILE B C 1
ATOM 3450 O O . ILE B 1 159 ? -7.184 20.266 12.609 1 98.88 159 ILE B O 1
ATOM 3454 N N . LYS B 1 160 ? -7.227 22.266 11.609 1 98.69 160 LYS B N 1
ATOM 3455 C CA . LYS B 1 160 ? -7.973 22.891 12.703 1 98.69 160 LYS B CA 1
ATOM 3456 C C . LYS B 1 160 ? -9.328 22.203 12.891 1 98.69 160 LYS B C 1
ATOM 3458 O O . LYS B 1 160 ? -9.773 22 14.023 1 98.69 160 LYS B O 1
ATOM 3463 N N . ALA B 1 161 ? -9.953 21.891 11.805 1 98.44 161 ALA B N 1
ATOM 3464 C CA . ALA B 1 161 ? -11.242 21.203 11.875 1 98.44 161 ALA B CA 1
ATOM 3465 C C . ALA B 1 161 ? -11.102 19.844 12.562 1 98.44 161 ALA B C 1
ATOM 3467 O O . ALA B 1 161 ? -11.898 19.5 13.438 1 98.44 161 ALA B O 1
ATOM 3468 N N . VAL B 1 162 ? -10.109 19.062 12.219 1 98.5 162 VAL B N 1
ATOM 3469 C CA . VAL B 1 162 ? -9.875 17.734 12.773 1 98.5 162 VAL B CA 1
ATOM 3470 C C . VAL B 1 162 ? -9.562 17.859 14.266 1 98.5 162 VAL B C 1
ATOM 3472 O O . VAL B 1 162 ? -10.016 17.031 15.07 1 98.5 162 VAL B O 1
ATOM 3475 N N . LEU B 1 163 ? -8.859 18.922 14.586 1 98.25 163 LEU B N 1
ATOM 3476 C CA . LEU B 1 163 ? -8.445 19.141 15.969 1 98.25 163 LEU B CA 1
ATOM 3477 C C . LEU B 1 163 ? -9.594 19.703 16.797 1 98.25 163 LEU B C 1
ATOM 3479 O O . LEU B 1 163 ? -9.516 19.734 18.031 1 98.25 163 LEU B O 1
ATOM 3483 N N . GLY B 1 164 ? -10.68 20.109 16.172 1 97.31 164 GLY B N 1
ATOM 3484 C CA . GLY B 1 164 ? -11.805 20.703 16.891 1 97.31 164 GLY B CA 1
ATOM 3485 C C . GLY B 1 164 ? -11.562 22.141 17.297 1 97.31 164 GLY B C 1
ATOM 3486 O O . GLY B 1 164 ? -12.039 22.578 18.344 1 97.31 164 GLY B O 1
ATOM 3487 N N . LEU B 1 165 ? -10.789 22.844 16.484 1 97.12 165 LEU B N 1
ATOM 3488 C CA . LEU B 1 165 ? -10.383 24.188 16.875 1 97.12 165 LEU B CA 1
ATOM 3489 C C . LEU B 1 165 ? -11.203 25.25 16.156 1 97.12 165 LEU B C 1
ATOM 3491 O O . LEU B 1 165 ? -11.047 26.453 16.406 1 97.12 165 LEU B O 1
ATOM 3495 N N . LEU B 1 166 ? -12.008 24.859 15.195 1 96.56 166 LEU B N 1
ATOM 3496 C CA . LEU B 1 166 ? -12.906 25.812 14.531 1 96.56 166 LEU B CA 1
ATOM 3497 C C . LEU B 1 166 ? -14.148 26.047 15.375 1 96.56 166 LEU B C 1
ATOM 3499 O O . LEU B 1 166 ? -14.57 25.188 16.141 1 96.56 166 LEU B O 1
ATOM 3503 N N . PRO B 1 167 ? -14.758 27.141 15.25 1 92.25 167 PRO B N 1
ATOM 3504 C CA . PRO B 1 167 ? -15.953 27.422 16.047 1 92.25 167 PRO B CA 1
ATOM 3505 C C . PRO B 1 167 ? -17.062 26.391 15.852 1 92.25 167 PRO B C 1
ATOM 3507 O O . PRO B 1 167 ? -17.391 26.062 14.711 1 92.25 167 PRO B O 1
ATOM 3510 N N . GLY B 1 168 ? -17.562 25.828 16.953 1 88.31 168 GLY B N 1
ATOM 3511 C CA . GLY B 1 168 ? -18.703 24.922 16.938 1 88.31 168 GLY B CA 1
ATOM 3512 C C . GLY B 1 168 ? -18.328 23.531 16.438 1 88.31 168 GLY B C 1
ATOM 3513 O O . GLY B 1 168 ? -19.203 22.734 16.094 1 88.31 168 GLY B O 1
ATOM 3514 N N . SER B 1 169 ? -17.047 23.328 16.406 1 88.81 169 SER B N 1
ATOM 3515 C CA . SER B 1 169 ? -16.625 22.047 15.867 1 88.81 169 SER B CA 1
ATOM 3516 C C . SER B 1 169 ? -16.172 21.094 16.969 1 88.81 169 SER B C 1
ATOM 3518 O O . SER B 1 169 ? -15.664 21.547 18 1 88.81 169 SER B O 1
ATOM 3520 N N . ALA B 1 170 ? -16.438 19.844 16.812 1 94.06 170 ALA B N 1
ATOM 3521 C CA . ALA B 1 170 ? -15.93 18.797 17.703 1 94.06 170 ALA B CA 1
ATOM 3522 C C . ALA B 1 170 ? -14.664 18.156 17.125 1 94.06 170 ALA B C 1
ATOM 3524 O O . ALA B 1 170 ? -14.492 18.094 15.898 1 94.06 170 ALA B O 1
ATOM 3525 N N . SER B 1 171 ? -13.797 17.734 18.078 1 97.06 171 SER B N 1
ATOM 3526 C CA . SER B 1 171 ? -12.57 17.062 17.641 1 97.06 171 SER B CA 1
ATOM 3527 C C . SER B 1 171 ? -12.883 15.742 16.938 1 97.06 171 SER B C 1
ATOM 3529 O O . SER B 1 171 ? -13.758 14.992 17.359 1 97.06 171 SER B O 1
ATOM 3531 N N . LEU B 1 172 ? -12.195 15.508 15.906 1 97.69 172 LEU B N 1
ATOM 3532 C CA . LEU B 1 172 ? -12.359 14.258 15.164 1 97.69 172 LEU B CA 1
ATOM 3533 C C . LEU B 1 172 ? -11.258 13.258 15.539 1 97.69 172 LEU B C 1
ATOM 3535 O O . LEU B 1 172 ? -11.172 12.18 14.945 1 97.69 172 LEU B O 1
ATOM 3539 N N . LEU B 1 173 ? -10.43 13.539 16.484 1 97.62 173 LEU B N 1
ATOM 3540 C CA . LEU B 1 173 ? -9.266 12.711 16.797 1 97.62 173 LEU B CA 1
ATOM 3541 C C . LEU B 1 173 ? -9.688 11.305 17.203 1 97.62 173 LEU B C 1
ATOM 3543 O O . LEU B 1 173 ? -9.133 10.32 16.719 1 97.62 173 LEU B O 1
ATOM 3547 N N . GLU B 1 174 ? -10.703 11.195 18.016 1 96.38 174 GLU B N 1
ATOM 3548 C CA . GLU B 1 174 ? -11.156 9.875 18.453 1 96.38 174 GLU B CA 1
ATOM 3549 C C . GLU B 1 174 ? -11.867 9.133 17.328 1 96.38 174 GLU B C 1
ATOM 3551 O O . GLU B 1 174 ? -11.516 7.996 17.016 1 96.38 174 GLU B O 1
ATOM 3556 N N . PRO B 1 175 ? -12.773 9.773 16.625 1 96.06 175 PRO B N 1
ATOM 3557 C CA . PRO B 1 175 ? -13.469 9.078 15.539 1 96.06 175 PRO B CA 1
ATOM 3558 C C . PRO B 1 175 ? -12.539 8.664 14.406 1 96.06 175 PRO B C 1
ATOM 3560 O O . PRO B 1 175 ? -12.805 7.68 13.711 1 96.06 175 PRO B O 1
ATOM 3563 N N . LEU B 1 176 ? -11.445 9.344 14.25 1 97.44 176 LEU B N 1
ATOM 3564 C CA . LEU B 1 176 ? -10.562 9.094 13.117 1 97.44 176 LEU B CA 1
ATOM 3565 C C . LEU B 1 176 ? -9.453 8.125 13.5 1 97.44 176 LEU B C 1
ATOM 3567 O O . LEU B 1 176 ? -8.578 7.82 12.688 1 97.44 176 LEU B O 1
ATOM 3571 N N . SER B 1 177 ? -9.516 7.637 14.781 1 96.5 177 SER B N 1
ATOM 3572 C CA . SER B 1 177 ? -8.508 6.652 15.164 1 96.5 177 SER B CA 1
ATOM 3573 C C . SER B 1 177 ? -8.539 5.441 14.234 1 96.5 177 SER B C 1
ATOM 3575 O O . SER B 1 177 ? -9.602 4.848 14.016 1 96.5 177 SER B O 1
ATOM 3577 N N . GLY B 1 178 ? -7.383 5.121 13.602 1 95.5 178 GLY B N 1
ATOM 3578 C CA . GLY B 1 178 ? -7.305 3.996 12.688 1 95.5 178 GLY B CA 1
ATOM 3579 C C . GLY B 1 178 ? -7.695 4.355 11.266 1 95.5 178 GLY B C 1
ATOM 3580 O O . GLY B 1 178 ? -7.836 3.475 10.414 1 95.5 178 GLY B O 1
ATOM 3581 N N . HIS B 1 179 ? -7.887 5.684 11.023 1 97.69 179 HIS B N 1
ATOM 3582 C CA . HIS B 1 179 ? -8.234 6.18 9.695 1 97.69 179 HIS B CA 1
ATOM 3583 C C . HIS B 1 179 ? -7.332 7.34 9.289 1 97.69 179 HIS B C 1
ATOM 3585 O O . HIS B 1 179 ? -6.609 7.891 10.125 1 97.69 179 HIS B O 1
ATOM 3591 N N . LEU B 1 180 ? -7.328 7.617 8.07 1 98.62 180 LEU B N 1
ATOM 3592 C CA . LEU B 1 180 ? -6.672 8.812 7.555 1 98.62 180 LEU B CA 1
ATOM 3593 C C . LEU B 1 180 ? -7.566 9.539 6.559 1 98.62 180 LEU B C 1
ATOM 3595 O O . LEU B 1 180 ? -8.422 8.922 5.918 1 98.62 180 LEU B O 1
ATOM 3599 N N . LEU B 1 181 ? -7.43 10.852 6.523 1 98.88 181 LEU B N 1
ATOM 3600 C CA . LEU B 1 181 ? -8.07 11.664 5.496 1 98.88 181 LEU B CA 1
ATOM 3601 C C . LEU B 1 181 ? -7.109 11.938 4.344 1 98.88 181 LEU B C 1
ATOM 3603 O O . LEU B 1 181 ? -6.035 12.508 4.551 1 98.88 181 LEU B O 1
ATOM 3607 N N . ASN B 1 182 ? -7.441 11.445 3.199 1 98.94 182 ASN B N 1
ATOM 3608 C CA . ASN B 1 182 ? -6.703 11.781 1.983 1 98.94 182 ASN B CA 1
ATOM 3609 C C . ASN B 1 182 ? -7.277 13.016 1.3 1 98.94 182 ASN B C 1
ATOM 3611 O O . ASN B 1 182 ? -8.414 13 0.826 1 98.94 182 ASN B O 1
ATOM 3615 N N . ILE B 1 183 ? -6.469 14.07 1.253 1 98.94 183 ILE B N 1
ATOM 3616 C CA . ILE B 1 183 ? -6.941 15.367 0.781 1 98.94 183 ILE B CA 1
ATOM 3617 C C . ILE B 1 183 ? -6.176 15.766 -0.478 1 98.94 183 ILE B C 1
ATOM 3619 O O . ILE B 1 183 ? -4.945 15.75 -0.494 1 98.94 183 ILE B O 1
ATOM 3623 N N . ASN B 1 184 ? -6.879 16.094 -1.519 1 98.88 184 ASN B N 1
ATOM 3624 C CA . ASN B 1 184 ? -6.301 16.609 -2.754 1 98.88 184 ASN B CA 1
ATOM 3625 C C . ASN B 1 184 ? -6.828 18 -3.084 1 98.88 184 ASN B C 1
ATOM 3627 O O . ASN B 1 184 ? -8.039 18.203 -3.199 1 98.88 184 ASN B O 1
ATOM 3631 N N . VAL B 1 185 ? -5.945 18.938 -3.191 1 98.88 185 VAL B N 1
ATOM 3632 C CA . VAL B 1 185 ? -6.266 20.312 -3.512 1 98.88 185 VAL B CA 1
ATOM 3633 C C . VAL B 1 185 ? -6.008 20.578 -4.996 1 98.88 185 VAL B C 1
ATOM 3635 O O . VAL B 1 185 ? -4.902 20.344 -5.488 1 98.88 185 VAL B O 1
ATOM 3638 N N . PRO B 1 186 ? -7.031 21.016 -5.715 1 98.19 186 PRO B N 1
ATOM 3639 C CA . PRO B 1 186 ? -6.797 21.328 -7.125 1 98.19 186 PRO B CA 1
ATOM 3640 C C . PRO B 1 186 ? -5.871 22.531 -7.316 1 98.19 186 PRO B C 1
ATOM 3642 O O . PRO B 1 186 ? -5.762 23.375 -6.426 1 98.19 186 PRO B O 1
ATOM 3645 N N . GLU B 1 187 ? -5.215 22.5 -8.438 1 94.31 187 GLU B N 1
ATOM 3646 C CA . GLU B 1 187 ? -4.434 23.688 -8.797 1 94.31 187 GLU B CA 1
ATOM 3647 C C . GLU B 1 187 ? -5.336 24.891 -9.016 1 94.31 187 GLU B C 1
ATOM 3649 O O . GLU B 1 187 ? -6.414 24.781 -9.602 1 94.31 187 GLU B O 1
ATOM 3654 N N . GLY B 1 188 ? -4.98 26 -8.523 1 91.94 188 GLY B N 1
ATOM 3655 C CA . GLY B 1 188 ? -5.77 27.219 -8.68 1 91.94 188 GLY B CA 1
ATOM 3656 C C . GLY B 1 188 ? -6.824 27.375 -7.602 1 91.94 188 GLY B C 1
ATOM 3657 O O . GLY B 1 188 ? -6.742 26.75 -6.543 1 91.94 188 GLY B O 1
ATOM 3658 N N . GLU B 1 189 ? -7.77 28.234 -7.809 1 94.44 189 GLU B N 1
ATOM 3659 C CA . GLU B 1 189 ? -8.797 28.516 -6.812 1 94.44 189 GLU B CA 1
ATOM 3660 C C . GLU B 1 189 ? -9.766 27.344 -6.668 1 94.44 189 GLU B C 1
ATOM 3662 O O . GLU B 1 189 ? -10.32 26.859 -7.656 1 94.44 189 GLU B O 1
ATOM 3667 N N . ALA B 1 190 ? -9.961 26.922 -5.473 1 97.19 190 ALA B N 1
ATOM 3668 C CA . ALA B 1 190 ? -10.867 25.812 -5.195 1 97.19 190 ALA B CA 1
ATOM 3669 C C . ALA B 1 190 ? -12.289 26.297 -4.965 1 97.19 190 ALA B C 1
ATOM 3671 O O . ALA B 1 190 ? -12.5 27.375 -4.383 1 97.19 190 ALA B O 1
ATOM 3672 N N . ARG B 1 191 ? -13.281 25.531 -5.32 1 97.31 191 ARG B N 1
ATOM 3673 C CA . ARG B 1 191 ? -14.695 25.812 -5.078 1 97.31 191 ARG B CA 1
ATOM 3674 C C . ARG B 1 191 ? -15.039 25.641 -3.604 1 97.31 191 ARG B C 1
ATOM 3676 O O . ARG B 1 191 ? -15.883 26.359 -3.064 1 97.31 191 ARG B O 1
ATOM 3683 N N . GLY B 1 192 ? -14.422 24.703 -3.016 1 98.38 192 GLY B N 1
ATOM 3684 C CA . GLY B 1 192 ? -14.703 24.297 -1.649 1 98.38 192 GLY B CA 1
ATOM 3685 C C . GLY B 1 192 ? -14.305 22.859 -1.36 1 98.38 192 GLY B C 1
ATOM 3686 O O . GLY B 1 192 ? -13.414 22.312 -2.021 1 98.38 192 GLY B O 1
ATOM 3687 N N . TYR B 1 193 ? -14.875 22.375 -0.271 1 98.5 193 TYR B N 1
ATOM 3688 C CA . TYR B 1 193 ? -14.547 21.016 0.167 1 98.5 193 TYR B CA 1
ATOM 3689 C C . TYR B 1 193 ? -15.594 20.016 -0.313 1 98.5 193 TYR B C 1
ATOM 3691 O O . TYR B 1 193 ? -16.781 20.328 -0.352 1 98.5 193 TYR B O 1
ATOM 3699 N N . CYS B 1 194 ? -15.141 18.891 -0.722 1 97.88 194 CYS B N 1
ATOM 3700 C CA . CYS B 1 194 ? -16.016 17.781 -1.126 1 97.88 194 CYS B CA 1
ATOM 3701 C C . CYS B 1 194 ? -15.672 16.516 -0.368 1 97.88 194 CYS B C 1
ATOM 3703 O O . CYS B 1 194 ? -14.531 16.031 -0.43 1 97.88 194 CYS B O 1
ATOM 3705 N N . LEU B 1 195 ? -16.656 16.016 0.44 1 97.38 195 LEU B N 1
ATOM 3706 C CA . LEU B 1 195 ? -16.5 14.68 0.983 1 97.38 195 LEU B CA 1
ATOM 3707 C C . LEU B 1 195 ? -16.609 13.625 -0.117 1 97.38 195 LEU B C 1
ATOM 3709 O O . LEU B 1 195 ? -17.703 13.391 -0.635 1 97.38 195 LEU B O 1
ATOM 3713 N N . ALA B 1 196 ? -15.484 13.008 -0.467 1 97 196 ALA B N 1
ATOM 3714 C CA . ALA B 1 196 ? -15.414 12.148 -1.648 1 97 196 ALA B CA 1
ATOM 3715 C C . ALA B 1 196 ? -15.148 10.703 -1.259 1 97 196 ALA B C 1
ATOM 3717 O O . ALA B 1 196 ? -14.938 10.398 -0.083 1 97 196 ALA B O 1
ATOM 3718 N N . HIS B 1 197 ? -15.375 9.82 -2.219 1 96.38 197 HIS B N 1
ATOM 3719 C CA . HIS B 1 197 ? -14.93 8.438 -2.09 1 96.38 197 HIS B CA 1
ATOM 3720 C C . HIS B 1 197 ? -13.812 8.117 -3.082 1 96.38 197 HIS B C 1
ATOM 3722 O O . HIS B 1 197 ? -13.57 8.891 -4.016 1 96.38 197 HIS B O 1
ATOM 3728 N N . GLN B 1 198 ? -13.109 7.098 -2.869 1 97.62 198 GLN B N 1
ATOM 3729 C CA . GLN B 1 198 ? -11.969 6.727 -3.697 1 97.62 198 GLN B CA 1
ATOM 3730 C C . GLN B 1 198 ? -12.422 6.25 -5.074 1 97.62 198 GLN B C 1
ATOM 3732 O O . GLN B 1 198 ? -13.273 5.363 -5.18 1 97.62 198 GLN B O 1
ATOM 3737 N N . GLY B 1 199 ? -11.875 6.852 -6.137 1 96.94 199 GLY B N 1
ATOM 3738 C CA . GLY B 1 199 ? -12.102 6.371 -7.492 1 96.94 199 GLY B CA 1
ATOM 3739 C C . GLY B 1 199 ? -11.094 5.32 -7.93 1 96.94 199 GLY B C 1
ATOM 3740 O O . GLY B 1 199 ? -10.461 4.676 -7.094 1 96.94 199 GLY B O 1
ATOM 3741 N N . ARG B 1 200 ? -11.023 5.133 -9.32 1 96.69 200 ARG B N 1
ATOM 3742 C CA . ARG B 1 200 ? -10.141 4.102 -9.859 1 96.69 200 ARG B CA 1
ATOM 3743 C C . ARG B 1 200 ? -9.195 4.684 -10.906 1 96.69 200 ARG B C 1
ATOM 3745 O O . ARG B 1 200 ? -8.578 3.939 -11.664 1 96.69 200 ARG B O 1
ATOM 3752 N N . GLN B 1 201 ? -9.164 6.012 -10.938 1 96.69 201 GLN B N 1
ATOM 3753 C CA . GLN B 1 201 ? -8.219 6.621 -11.867 1 96.69 201 GLN B CA 1
ATOM 3754 C C . GLN B 1 201 ? -6.789 6.164 -11.578 1 96.69 201 GLN B C 1
ATOM 3756 O O . GLN B 1 201 ? -6.43 5.922 -10.43 1 96.69 201 GLN B O 1
ATOM 3761 N N . CYS B 1 202 ? -6.043 6 -12.656 1 95.81 202 CYS B N 1
ATOM 3762 C CA . CYS B 1 202 ? -4.66 5.578 -12.461 1 95.81 202 CYS B CA 1
ATOM 3763 C C . CYS B 1 202 ? -3.848 5.785 -13.734 1 95.81 202 CYS B C 1
ATOM 3765 O O . CYS B 1 202 ? -4.367 5.617 -14.844 1 95.81 202 CYS B O 1
ATOM 3767 N N . LEU B 1 203 ? -2.609 6.145 -13.562 1 94.69 203 LEU B N 1
ATOM 3768 C CA . LEU B 1 203 ? -1.656 6.137 -14.664 1 94.69 203 LEU B CA 1
ATOM 3769 C C . LEU B 1 203 ? -1.216 4.715 -14.992 1 94.69 203 LEU B C 1
ATOM 3771 O O . LEU B 1 203 ? -0.822 3.959 -14.102 1 94.69 203 LEU B O 1
ATOM 3775 N N . LEU B 1 204 ? -1.34 4.324 -16.219 1 95.12 204 LEU B N 1
ATOM 3776 C CA . LEU B 1 204 ? -0.844 3.025 -16.672 1 95.12 204 LEU B CA 1
ATOM 3777 C C . LEU B 1 204 ? 0.624 3.113 -17.062 1 95.12 204 LEU B C 1
ATOM 3779 O O . LEU B 1 204 ? 1.051 4.109 -17.656 1 95.12 204 LEU B O 1
ATOM 3783 N N . PRO B 1 205 ? 1.386 2.055 -16.797 1 95.12 205 PRO B N 1
ATOM 3784 C CA . PRO B 1 205 ? 2.811 2.111 -17.141 1 95.12 205 PRO B CA 1
ATOM 3785 C C . PRO B 1 205 ? 3.07 1.934 -18.625 1 95.12 205 PRO B C 1
ATOM 3787 O O . PRO B 1 205 ? 2.244 1.353 -19.344 1 95.12 205 PRO B O 1
ATOM 3790 N N . LEU B 1 206 ? 4.109 2.51 -19.062 1 95.38 206 LEU B N 1
ATOM 3791 C CA . LEU B 1 206 ? 4.727 2.271 -20.359 1 95.38 206 LEU B CA 1
ATOM 3792 C C . LEU B 1 206 ? 6.242 2.166 -20.234 1 95.38 206 LEU B C 1
ATOM 3794 O O . LEU B 1 206 ? 6.898 3.113 -19.797 1 95.38 206 LEU B O 1
ATOM 3798 N N . PHE B 1 207 ? 6.707 0.993 -20.562 1 96.06 207 PHE B N 1
ATOM 3799 C CA . PHE B 1 207 ? 8.148 0.783 -20.469 1 96.06 207 PHE B CA 1
ATOM 3800 C C . PHE B 1 207 ? 8.805 0.877 -21.828 1 96.06 207 PHE B C 1
ATOM 3802 O O . PHE B 1 207 ? 8.281 0.357 -22.812 1 96.06 207 PHE B O 1
ATOM 3809 N N . THR B 1 208 ? 9.914 1.573 -21.859 1 94.94 208 THR B N 1
ATOM 3810 C CA . THR B 1 208 ? 10.773 1.602 -23.031 1 94.94 208 THR B CA 1
ATOM 3811 C C . THR B 1 208 ? 12.148 1.014 -22.719 1 94.94 208 THR B C 1
ATOM 3813 O O . THR B 1 208 ? 12.68 1.223 -21.625 1 94.94 208 THR B O 1
ATOM 3816 N N . GLU B 1 209 ? 12.633 0.214 -23.625 1 93.69 209 GLU B N 1
ATOM 3817 C CA . GLU B 1 209 ? 13.953 -0.368 -23.406 1 93.69 209 GLU B CA 1
ATOM 3818 C C . GLU B 1 209 ? 15.055 0.666 -23.609 1 93.69 209 GLU B C 1
ATOM 3820 O O . GLU B 1 209 ? 15.008 1.439 -24.578 1 93.69 209 GLU B O 1
ATOM 3825 N N . ALA B 1 210 ? 15.789 0.698 -22.594 1 86 210 ALA B N 1
ATOM 3826 C CA . ALA B 1 210 ? 16.953 1.59 -22.656 1 86 210 ALA B CA 1
ATOM 3827 C C . ALA B 1 210 ? 18.234 0.803 -22.875 1 86 210 ALA B C 1
ATOM 3829 O O . ALA B 1 210 ? 18.234 -0.429 -22.812 1 86 210 ALA B O 1
ATOM 3830 N N . GLY B 1 211 ? 19.375 1.396 -23.422 1 72.75 211 GLY B N 1
ATOM 3831 C CA . GLY B 1 211 ? 20.656 0.714 -23.531 1 72.75 211 GLY B CA 1
ATOM 3832 C C . GLY B 1 211 ? 21.219 0.279 -22.203 1 72.75 211 GLY B C 1
ATOM 3833 O O . GLY B 1 211 ? 20.922 0.881 -21.172 1 72.75 211 GLY B O 1
ATOM 3834 N N . PRO B 1 212 ? 21.688 -1.054 -22.203 1 61.56 212 PRO B N 1
ATOM 3835 C CA . PRO B 1 212 ? 22.203 -1.547 -20.922 1 61.56 212 PRO B CA 1
ATOM 3836 C C . PRO B 1 212 ? 23.172 -0.562 -20.266 1 61.56 212 PRO B C 1
ATOM 3838 O O . PRO B 1 212 ? 23.906 0.14 -20.953 1 61.56 212 PRO B O 1
ATOM 3841 N N . ARG B 1 213 ? 22.797 -0.124 -19.188 1 61.06 213 ARG B N 1
ATOM 3842 C CA . ARG B 1 213 ? 23.812 0.593 -18.422 1 61.06 213 ARG B CA 1
ATOM 3843 C C . ARG B 1 213 ? 24.656 -0.37 -17.594 1 61.06 213 ARG B C 1
ATOM 3845 O O . ARG B 1 213 ? 24.109 -1.206 -16.875 1 61.06 213 ARG B O 1
ATOM 3852 N N . GLU B 1 214 ? 25.859 -0.735 -18.078 1 57.47 214 GLU B N 1
ATOM 3853 C CA . GLU B 1 214 ? 26.797 -1.777 -17.672 1 57.47 214 GLU B CA 1
ATOM 3854 C C . GLU B 1 214 ? 26.859 -1.887 -16.141 1 57.47 214 GLU B C 1
ATOM 3856 O O . GLU B 1 214 ? 27.016 -2.982 -15.602 1 57.47 214 GLU B O 1
ATOM 3861 N N . ASP B 1 215 ? 26.906 -0.844 -15.391 1 57.81 215 ASP B N 1
ATOM 3862 C CA . ASP B 1 215 ? 27.469 -1.02 -14.055 1 57.81 215 ASP B CA 1
ATOM 3863 C C . ASP B 1 215 ? 26.391 -1.256 -13.016 1 57.81 215 ASP B C 1
ATOM 3865 O O . ASP B 1 215 ? 26.656 -1.789 -11.938 1 57.81 215 ASP B O 1
ATOM 3869 N N . VAL B 1 216 ? 25.188 -1.026 -13.406 1 63.41 216 VAL B N 1
ATOM 3870 C CA . VAL B 1 216 ? 24.281 -1.098 -12.266 1 63.41 216 VAL B CA 1
ATOM 3871 C C . VAL B 1 216 ? 23.672 -2.498 -12.172 1 63.41 216 VAL B C 1
ATOM 3873 O O . VAL B 1 216 ? 23.281 -3.078 -13.188 1 63.41 216 VAL B O 1
ATOM 3876 N N . ASP B 1 217 ? 23.828 -3.266 -11.164 1 72.56 217 ASP B N 1
ATOM 3877 C CA . ASP B 1 217 ? 23.188 -4.512 -10.766 1 72.56 217 ASP B CA 1
ATOM 3878 C C . ASP B 1 217 ? 23.906 -5.719 -11.367 1 72.56 217 ASP B C 1
ATOM 3880 O O . ASP B 1 217 ? 23.391 -6.84 -11.32 1 72.56 217 ASP B O 1
ATOM 3884 N N . LEU B 1 218 ? 25.109 -5.484 -12.062 1 75.94 218 LEU B N 1
ATOM 3885 C CA . LEU B 1 218 ? 25.859 -6.574 -12.672 1 75.94 218 LEU B CA 1
ATOM 3886 C C . LEU B 1 218 ? 26.25 -7.617 -11.633 1 75.94 218 LEU B C 1
ATOM 3888 O O . LEU B 1 218 ? 26.172 -8.82 -11.898 1 75.94 218 LEU B O 1
ATOM 3892 N N . ALA B 1 219 ? 26.641 -7.113 -10.477 1 79.25 219 ALA B N 1
ATOM 3893 C CA . ALA B 1 219 ? 27.031 -8.047 -9.422 1 79.25 219 ALA B CA 1
ATOM 3894 C C . ALA B 1 219 ? 25.891 -8.969 -9.047 1 79.25 219 ALA B C 1
ATOM 3896 O O . ALA B 1 219 ? 26.078 -10.18 -8.883 1 79.25 219 ALA B O 1
ATOM 3897 N N . GLU B 1 220 ? 24.812 -8.43 -8.914 1 80.5 220 GLU B N 1
ATOM 3898 C CA . GLU B 1 220 ? 23.641 -9.219 -8.586 1 80.5 220 GLU B CA 1
ATOM 3899 C C . GLU B 1 220 ? 23.281 -10.188 -9.711 1 80.5 220 GLU B C 1
ATOM 3901 O O . GLU B 1 220 ? 22.953 -11.352 -9.461 1 80.5 220 GLU B O 1
ATOM 3906 N N . ALA B 1 221 ? 23.375 -9.719 -10.883 1 83.69 221 ALA B N 1
ATOM 3907 C CA . ALA B 1 221 ? 23.078 -10.555 -12.039 1 83.69 221 ALA B CA 1
ATOM 3908 C C . ALA B 1 221 ? 24.047 -11.734 -12.133 1 83.69 221 ALA B C 1
ATOM 3910 O O . ALA B 1 221 ? 23.625 -12.859 -12.422 1 83.69 221 ALA B O 1
ATOM 3911 N N . LEU B 1 222 ? 25.281 -11.414 -11.898 1 82.44 222 LEU B N 1
ATOM 3912 C CA . LEU B 1 222 ? 26.297 -12.461 -11.938 1 82.44 222 LEU B CA 1
ATOM 3913 C C . LEU B 1 222 ? 26.047 -13.508 -10.859 1 82.44 222 LEU B C 1
ATOM 3915 O O . LEU B 1 222 ? 26.234 -14.703 -11.102 1 82.44 222 LEU B O 1
ATOM 3919 N N . ALA B 1 223 ? 25.609 -13.016 -9.766 1 84.62 223 ALA B N 1
ATOM 3920 C CA . ALA B 1 223 ? 25.375 -13.914 -8.641 1 84.62 223 ALA B CA 1
ATOM 3921 C C . ALA B 1 223 ? 24.188 -14.836 -8.922 1 84.62 223 ALA B C 1
ATOM 3923 O O . ALA B 1 223 ? 24.188 -16 -8.523 1 84.62 223 ALA B O 1
ATOM 3924 N N . VAL B 1 224 ? 23.281 -14.375 -9.641 1 85.19 224 VAL B N 1
ATOM 3925 C CA . VAL B 1 224 ? 22.031 -15.094 -9.828 1 85.19 224 VAL B CA 1
ATOM 3926 C C . VAL B 1 224 ? 22.094 -15.93 -11.102 1 85.19 224 VAL B C 1
ATOM 3928 O O . VAL B 1 224 ? 21.719 -17.109 -11.109 1 85.19 224 VAL B O 1
ATOM 3931 N N . ALA B 1 225 ? 22.609 -15.359 -12.188 1 86.56 225 ALA B N 1
ATOM 3932 C CA . ALA B 1 225 ? 22.5 -15.992 -13.5 1 86.56 225 ALA B CA 1
ATOM 3933 C C . ALA B 1 225 ? 23.859 -16.5 -13.969 1 86.56 225 ALA B C 1
ATOM 3935 O O . ALA B 1 225 ? 23.938 -17.312 -14.898 1 86.56 225 ALA B O 1
ATOM 3936 N N . GLY B 1 226 ? 24.875 -16.094 -13.336 1 84.81 226 GLY B N 1
ATOM 3937 C CA . GLY B 1 226 ? 26.203 -16.578 -13.695 1 84.81 226 GLY B CA 1
ATOM 3938 C C . GLY B 1 226 ? 26.875 -15.727 -14.766 1 84.81 226 GLY B C 1
ATOM 3939 O O . GLY B 1 226 ? 26.328 -14.703 -15.18 1 84.81 226 GLY B O 1
ATOM 3940 N N . PRO B 1 227 ? 28.094 -16.141 -15.133 1 85.19 227 PRO B N 1
ATOM 3941 C CA . PRO B 1 227 ? 28.859 -15.398 -16.141 1 85.19 227 PRO B CA 1
ATOM 3942 C C . PRO B 1 227 ? 28.172 -15.359 -17.5 1 85.19 227 PRO B C 1
ATOM 3944 O O . PRO B 1 227 ? 27.484 -16.312 -17.875 1 85.19 227 PRO B O 1
ATOM 3947 N N . GLY B 1 228 ? 28.328 -14.305 -18.234 1 85.19 228 GLY B N 1
ATOM 3948 C CA . GLY B 1 228 ? 27.766 -14.18 -19.578 1 85.19 228 GLY B CA 1
ATOM 3949 C C . GLY B 1 228 ? 26.359 -13.633 -19.578 1 85.19 228 GLY B C 1
ATOM 3950 O O . GLY B 1 228 ? 25.719 -13.531 -20.625 1 85.19 228 GLY B O 1
ATOM 3951 N N . VAL B 1 229 ? 25.906 -13.344 -18.375 1 86.19 229 VAL B N 1
ATOM 3952 C CA . VAL B 1 229 ? 24.547 -12.812 -18.266 1 86.19 229 VAL B CA 1
ATOM 3953 C C . VAL B 1 229 ? 24.453 -11.508 -19.047 1 86.19 229 VAL B C 1
ATOM 3955 O O . VAL B 1 229 ? 25.375 -10.695 -19.047 1 86.19 229 VAL B O 1
ATOM 3958 N N . VAL B 1 230 ? 23.375 -11.352 -19.781 1 85.81 230 VAL B N 1
ATOM 3959 C CA . VAL B 1 230 ? 23.094 -10.125 -20.516 1 85.81 230 VAL B CA 1
ATOM 3960 C C . VAL B 1 230 ? 21.969 -9.359 -19.812 1 85.81 230 VAL B C 1
ATOM 3962 O O . VAL B 1 230 ? 20.891 -9.898 -19.594 1 85.81 230 VAL B O 1
ATOM 3965 N N . LEU B 1 231 ? 22.312 -8.156 -19.516 1 90.44 231 LEU B N 1
ATOM 3966 C CA . LEU B 1 231 ? 21.344 -7.309 -18.844 1 90.44 231 LEU B CA 1
ATOM 3967 C C . LEU B 1 231 ? 20.578 -6.449 -19.844 1 90.44 231 LEU B C 1
ATOM 3969 O O . LEU B 1 231 ? 21.172 -5.941 -20.812 1 90.44 231 LEU B O 1
ATOM 3973 N N . ARG B 1 232 ? 19.312 -6.418 -19.656 1 92.44 232 ARG B N 1
ATOM 3974 C CA . ARG B 1 232 ? 18.453 -5.453 -20.344 1 92.44 232 ARG B CA 1
ATOM 3975 C C . ARG B 1 232 ? 18 -4.359 -19.375 1 92.44 232 ARG B C 1
ATOM 3977 O O . ARG B 1 232 ? 17.906 -4.586 -18.172 1 92.44 232 ARG B O 1
ATOM 3984 N N . ALA B 1 233 ? 17.766 -3.123 -19.844 1 93.81 233 ALA B N 1
ATOM 3985 C CA . ALA B 1 233 ? 17.328 -2.002 -19.016 1 93.81 233 ALA B CA 1
ATOM 3986 C C . ALA B 1 233 ? 16.062 -1.37 -19.578 1 93.81 233 ALA B C 1
ATOM 3988 O O . ALA B 1 233 ? 15.922 -1.211 -20.797 1 93.81 233 ALA B O 1
ATOM 3989 N N . PHE B 1 234 ? 15.148 -1.027 -18.672 1 94.88 234 PHE B N 1
ATOM 3990 C CA . PHE B 1 234 ? 13.852 -0.486 -19.078 1 94.88 234 PHE B CA 1
ATOM 3991 C C . PHE B 1 234 ? 13.508 0.756 -18.266 1 94.88 234 PHE B C 1
ATOM 3993 O O . PHE B 1 234 ? 13.656 0.766 -17.047 1 94.88 234 PHE B O 1
ATOM 4000 N N . ASN B 1 235 ? 13.039 1.834 -18.938 1 93.75 235 ASN B N 1
ATOM 4001 C CA . ASN B 1 235 ? 12.523 3.033 -18.281 1 93.75 235 ASN B CA 1
ATOM 4002 C C . ASN B 1 235 ? 11 3.035 -18.234 1 93.75 235 ASN B C 1
ATOM 4004 O O . ASN B 1 235 ? 10.336 2.711 -19.219 1 93.75 235 ASN B O 1
ATOM 4008 N N . ASN B 1 236 ? 10.484 3.283 -17.078 1 93.88 236 ASN B N 1
ATOM 4009 C CA . ASN B 1 236 ? 9.062 3.584 -16.984 1 93.88 236 ASN B CA 1
ATOM 4010 C C . ASN B 1 236 ? 8.766 5.031 -17.375 1 93.88 236 ASN B C 1
ATOM 4012 O O . ASN B 1 236 ? 9.055 5.953 -16.594 1 93.88 236 ASN B O 1
ATOM 4016 N N . VAL B 1 237 ? 8.117 5.258 -18.453 1 92.19 237 VAL B N 1
ATOM 4017 C CA . VAL B 1 237 ? 7.945 6.617 -18.953 1 92.19 237 VAL B CA 1
ATOM 4018 C C . VAL B 1 237 ? 6.492 7.051 -18.781 1 92.19 237 VAL B C 1
ATOM 4020 O O . VAL B 1 237 ? 6.109 8.148 -19.172 1 92.19 237 VAL B O 1
ATOM 4023 N N . GLY B 1 238 ? 5.688 6.254 -18.125 1 91.5 238 GLY B N 1
ATOM 4024 C CA . GLY B 1 238 ? 4.281 6.594 -17.938 1 91.5 238 GLY B CA 1
ATOM 4025 C C . GLY B 1 238 ? 3.477 6.488 -19.219 1 91.5 238 GLY B C 1
ATOM 4026 O O . GLY B 1 238 ? 3.869 7.035 -20.25 1 91.5 238 GLY B O 1
ATOM 4027 N N . GLY B 1 239 ? 2.4 5.707 -19.141 1 93.81 239 GLY B N 1
ATOM 4028 C CA . GLY B 1 239 ? 1.573 5.5 -20.328 1 93.81 239 GLY B CA 1
ATOM 4029 C C . GLY B 1 239 ? 0.242 6.223 -20.25 1 93.81 239 GLY B C 1
ATOM 4030 O O . GLY B 1 239 ? 0.191 7.41 -19.922 1 93.81 239 GLY B O 1
ATOM 4031 N N . ASP B 1 240 ? -0.761 5.461 -20.594 1 93.88 240 ASP B N 1
ATOM 4032 C CA . ASP B 1 240 ? -2.107 6.023 -20.641 1 93.88 240 ASP B CA 1
ATOM 4033 C C . ASP B 1 240 ? -2.643 6.305 -19.234 1 93.88 240 ASP B C 1
ATOM 4035 O O . ASP B 1 240 ? -2.172 5.719 -18.266 1 93.88 240 ASP B O 1
ATOM 4039 N N . PHE B 1 241 ? -3.531 7.262 -19.25 1 94.56 241 PHE B N 1
ATOM 4040 C CA . PHE B 1 241 ? -4.215 7.625 -18.016 1 94.56 241 PHE B CA 1
ATOM 4041 C C . PHE B 1 241 ? -5.648 7.109 -18.031 1 94.56 241 PHE B C 1
ATOM 4043 O O . PHE B 1 241 ? -6.461 7.531 -18.844 1 94.56 241 PHE B O 1
ATOM 4050 N N . ARG B 1 242 ? -5.891 6.086 -17.172 1 94.94 242 ARG B N 1
ATOM 4051 C CA . ARG B 1 242 ? -7.258 5.613 -16.984 1 94.94 242 ARG B CA 1
ATOM 4052 C C . ARG B 1 242 ? -8.055 6.57 -16.094 1 94.94 242 ARG B C 1
ATOM 4054 O O . ARG B 1 242 ? -7.797 6.672 -14.898 1 94.94 242 ARG B O 1
ATOM 4061 N N . ARG B 1 243 ? -9.031 7.191 -16.625 1 94.94 243 ARG B N 1
ATOM 4062 C CA . ARG B 1 243 ? -9.836 8.164 -15.898 1 94.94 243 ARG B CA 1
ATOM 4063 C C . ARG B 1 243 ? -11.016 7.488 -15.211 1 94.94 243 ARG B C 1
ATOM 4065 O O . ARG B 1 243 ? -11.461 6.418 -15.633 1 94.94 243 ARG B O 1
ATOM 4072 N N . ASP B 1 244 ? -11.414 7.98 -14.117 1 94.5 244 ASP B N 1
ATOM 4073 C CA . ASP B 1 244 ? -12.641 7.664 -13.398 1 94.5 244 ASP B CA 1
ATOM 4074 C C . ASP B 1 244 ? -13.336 8.938 -12.914 1 94.5 244 ASP B C 1
ATOM 4076 O O . ASP B 1 244 ? -12.953 9.516 -11.898 1 94.5 244 ASP B O 1
ATOM 4080 N N . GLU B 1 245 ? -14.328 9.305 -13.609 1 89.19 245 GLU B N 1
ATOM 4081 C CA . GLU B 1 245 ? -14.992 10.562 -13.281 1 89.19 245 GLU B CA 1
ATOM 4082 C C . GLU B 1 245 ? -16.406 10.32 -12.773 1 89.19 245 GLU B C 1
ATOM 4084 O O . GLU B 1 245 ? -17.297 11.164 -12.961 1 89.19 245 GLU B O 1
ATOM 4089 N N . GLU B 1 246 ? -16.562 9.148 -12.305 1 93.62 246 GLU B N 1
ATOM 4090 C CA . GLU B 1 246 ? -17.844 8.938 -11.633 1 93.62 246 GLU B CA 1
ATOM 4091 C C . GLU B 1 246 ? -18.062 9.969 -10.539 1 93.62 246 GLU B C 1
ATOM 4093 O O . GLU B 1 246 ? -17.156 10.266 -9.758 1 93.62 246 GLU B O 1
ATOM 4098 N N . GLU B 1 247 ? -19.266 10.516 -10.492 1 94.56 247 GLU B N 1
ATOM 4099 C CA . GLU B 1 247 ? -19.562 11.578 -9.531 1 94.56 247 GLU B CA 1
ATOM 4100 C C . GLU B 1 247 ? -19.312 11.109 -8.102 1 94.56 247 GLU B C 1
ATOM 4102 O O . GLU B 1 247 ? -19.734 10.016 -7.719 1 94.56 247 GLU B O 1
ATOM 4107 N N . GLY B 1 248 ? -18.609 11.914 -7.344 1 94.94 248 GLY B N 1
ATOM 4108 C CA . GLY B 1 248 ? -18.359 11.617 -5.941 1 94.94 248 GLY B CA 1
ATOM 4109 C C . GLY B 1 248 ? -16.969 11.07 -5.672 1 94.94 248 GLY B C 1
ATOM 4110 O O . GLY B 1 248 ? -16.531 11.039 -4.523 1 94.94 248 GLY B O 1
ATOM 4111 N N . THR B 1 249 ? -16.328 10.633 -6.758 1 96.88 249 THR B N 1
ATOM 4112 C CA . THR B 1 249 ? -14.961 10.148 -6.57 1 96.88 249 THR B CA 1
ATOM 4113 C C . THR B 1 249 ? -14.008 11.312 -6.316 1 96.88 249 THR B C 1
ATOM 4115 O O . THR B 1 249 ? -14.328 12.469 -6.625 1 96.88 249 THR B O 1
ATOM 4118 N N . ASP B 1 250 ? -12.945 11.031 -5.73 1 97.94 250 ASP B N 1
ATOM 4119 C CA . ASP B 1 250 ? -11.922 12.039 -5.473 1 97.94 250 ASP B CA 1
ATOM 4120 C C . ASP B 1 250 ? -11.438 12.672 -6.773 1 97.94 250 ASP B C 1
ATOM 4122 O O . ASP B 1 250 ? -11.289 13.898 -6.859 1 97.94 250 ASP B O 1
ATOM 4126 N N . SER B 1 251 ? -11.227 11.852 -7.828 1 97.25 251 SER B N 1
ATOM 4127 C CA . SER B 1 251 ? -10.773 12.383 -9.109 1 97.25 251 SER B CA 1
ATOM 4128 C C . SER B 1 251 ? -11.828 13.289 -9.734 1 97.25 251 SER B C 1
ATOM 4130 O O . SER B 1 251 ? -11.5 14.32 -10.32 1 97.25 251 SER B O 1
ATOM 4132 N N . TRP B 1 252 ? -13.07 12.852 -9.633 1 97.38 252 TRP B N 1
ATOM 4133 C CA . TRP B 1 252 ? -14.18 13.68 -10.102 1 97.38 252 TRP B CA 1
ATOM 4134 C C . TRP B 1 252 ? -14.188 15.031 -9.398 1 97.38 252 TRP B C 1
ATOM 4136 O O . TRP B 1 252 ? -14.312 16.078 -10.047 1 97.38 252 TRP B O 1
ATOM 4146 N N . ALA B 1 253 ? -14.055 15.07 -8.055 1 97.94 253 ALA B N 1
ATOM 4147 C CA . ALA B 1 253 ? -14.07 16.297 -7.254 1 97.94 253 ALA B CA 1
ATOM 4148 C C . ALA B 1 253 ? -12.938 17.234 -7.66 1 97.94 253 ALA B C 1
ATOM 4150 O O . ALA B 1 253 ? -13.172 18.406 -7.961 1 97.94 253 ALA B O 1
ATOM 4151 N N . VAL B 1 254 ? -11.766 16.734 -7.742 1 97.81 254 VAL B N 1
ATOM 4152 C CA . VAL B 1 254 ? -10.586 17.547 -8.016 1 97.81 254 VAL B CA 1
ATOM 4153 C C . VAL B 1 254 ? -10.672 18.125 -9.43 1 97.81 254 VAL B C 1
ATOM 4155 O O . VAL B 1 254 ? -10.328 19.281 -9.648 1 97.81 254 VAL B O 1
ATOM 4158 N N . SER B 1 255 ? -11.195 17.312 -10.406 1 96.44 255 SER B N 1
ATOM 4159 C CA . SER B 1 255 ? -11.32 17.766 -11.789 1 96.44 255 SER B CA 1
ATOM 4160 C C . SER B 1 255 ? -12.328 18.906 -11.906 1 96.44 255 SER B C 1
ATOM 4162 O O . SER B 1 255 ? -12.312 19.656 -12.883 1 96.44 255 SER B O 1
ATOM 4164 N N . ARG B 1 256 ? -13.148 19.047 -10.883 1 96.44 256 ARG B N 1
ATOM 4165 C CA . ARG B 1 256 ? -14.164 20.094 -10.883 1 96.44 256 ARG B CA 1
ATOM 4166 C C . ARG B 1 256 ? -13.82 21.188 -9.867 1 96.44 256 ARG B C 1
ATOM 4168 O O . ARG B 1 256 ? -14.695 21.938 -9.438 1 96.44 256 ARG B O 1
ATOM 4175 N N . ARG B 1 257 ? -12.578 21.156 -9.375 1 97.69 257 ARG B N 1
ATOM 4176 C CA . ARG B 1 257 ? -11.953 22.203 -8.57 1 97.69 257 ARG B CA 1
ATOM 4177 C C . ARG B 1 257 ? -12.469 22.156 -7.129 1 97.69 257 ARG B C 1
ATOM 4179 O O . ARG B 1 257 ? -12.477 23.172 -6.434 1 97.69 257 ARG B O 1
ATOM 4186 N N . TRP B 1 258 ? -13 21.047 -6.789 1 98.25 258 TRP B N 1
ATOM 4187 C CA . TRP B 1 258 ? -13.25 20.797 -5.371 1 98.25 258 TRP B CA 1
ATOM 4188 C C . TRP B 1 258 ? -12 20.266 -4.684 1 98.25 258 TRP B C 1
ATOM 4190 O O . TRP B 1 258 ? -11.234 19.5 -5.285 1 98.25 258 TRP B O 1
ATOM 4200 N N . ILE B 1 259 ? -11.812 20.594 -3.449 1 98.81 259 ILE B N 1
ATOM 4201 C CA . ILE B 1 259 ? -10.867 19.891 -2.592 1 98.81 259 ILE B CA 1
ATOM 4202 C C . ILE B 1 259 ? -11.477 18.578 -2.117 1 98.81 259 ILE B C 1
ATOM 4204 O O . ILE B 1 259 ? -12.469 18.578 -1.378 1 98.81 259 ILE B O 1
ATOM 4208 N N . SER B 1 260 ? -10.945 17.5 -2.607 1 98.69 260 SER B N 1
ATOM 4209 C CA . SER B 1 260 ? -11.484 16.203 -2.205 1 98.69 260 SER B CA 1
ATOM 4210 C C . SER B 1 260 ? -11 15.82 -0.814 1 98.69 260 SER B C 1
ATOM 4212 O O . SER B 1 260 ? -9.82 15.977 -0.495 1 98.69 260 SER B O 1
ATOM 4214 N N . VAL B 1 261 ? -11.852 15.406 0.069 1 98.75 261 VAL B N 1
ATOM 4215 C CA . VAL B 1 261 ? -11.57 14.82 1.375 1 98.75 261 VAL B CA 1
ATOM 4216 C C . VAL B 1 261 ? -12.109 13.391 1.423 1 98.75 261 VAL B C 1
ATOM 4218 O O . VAL B 1 261 ? -13.32 13.18 1.519 1 98.75 261 VAL B O 1
ATOM 4221 N N . THR B 1 262 ? -11.227 12.43 1.351 1 98.31 262 THR B N 1
ATOM 4222 C CA . THR B 1 262 ? -11.609 11.031 1.27 1 98.31 262 THR B CA 1
ATOM 4223 C C . THR B 1 262 ? -11.164 10.273 2.521 1 98.31 262 THR B C 1
ATOM 4225 O O . THR B 1 262 ? -9.969 10.055 2.729 1 98.31 262 THR B O 1
ATOM 4228 N N . PRO B 1 263 ? -12.117 9.859 3.377 1 98.19 263 PRO B N 1
ATOM 4229 C CA . PRO B 1 263 ? -11.719 9.016 4.508 1 98.19 263 PRO B CA 1
ATOM 4230 C C . PRO B 1 263 ? -11.297 7.609 4.078 1 98.19 263 PRO B C 1
ATOM 4232 O O . PRO B 1 263 ? -12.039 6.934 3.354 1 98.19 263 PRO B O 1
ATOM 4235 N N . LEU B 1 264 ? -10.133 7.254 4.445 1 98.38 264 LEU B N 1
ATOM 4236 C CA . LEU B 1 264 ? -9.594 5.93 4.141 1 98.38 264 LEU B CA 1
ATOM 4237 C C . LEU B 1 264 ? -9.469 5.094 5.41 1 98.38 264 LEU B C 1
ATOM 4239 O O . LEU B 1 264 ? -9.141 5.617 6.477 1 98.38 264 LEU B O 1
ATOM 4243 N N . GLY B 1 265 ? -9.789 3.832 5.301 1 97.12 265 GLY B N 1
ATOM 4244 C CA . GLY B 1 265 ? -9.508 2.867 6.348 1 97.12 265 GLY B CA 1
ATOM 4245 C C . GLY B 1 265 ? -8.297 2.004 6.059 1 97.12 265 GLY B C 1
ATOM 4246 O O . GLY B 1 265 ? -7.484 2.338 5.188 1 97.12 265 GLY B O 1
ATOM 4247 N N . LEU B 1 266 ? -8.156 0.941 6.82 1 97.81 266 LEU B N 1
ATOM 4248 C CA . LEU B 1 266 ? -6.965 0.107 6.734 1 97.81 266 LEU B CA 1
ATOM 4249 C C . LEU B 1 266 ? -7.289 -1.237 6.09 1 97.81 266 LEU B C 1
ATOM 4251 O O . LEU B 1 266 ? -6.391 -2.049 5.852 1 97.81 266 LEU B O 1
ATOM 4255 N N . LEU B 1 267 ? -8.547 -1.475 5.824 1 96.56 267 LEU B N 1
ATOM 4256 C CA . LEU B 1 267 ? -8.977 -2.758 5.281 1 96.56 267 LEU B CA 1
ATOM 4257 C C . LEU B 1 267 ? -9.305 -2.637 3.795 1 96.56 267 LEU B C 1
ATOM 4259 O O . LEU B 1 267 ? -9.773 -1.594 3.342 1 96.56 267 LEU B O 1
ATOM 4263 N N . SER B 1 268 ? -9.023 -3.697 3.074 1 96.88 268 SER B N 1
ATOM 4264 C CA . SER B 1 268 ? -9.297 -3.678 1.642 1 96.88 268 SER B CA 1
ATOM 4265 C C . SER B 1 268 ? -10.016 -4.953 1.199 1 96.88 268 SER B C 1
ATOM 4267 O O . SER B 1 268 ? -10.188 -5.188 0.002 1 96.88 268 SER B O 1
ATOM 4269 N N . ASP B 1 269 ? -10.406 -5.832 2.125 1 97.06 269 ASP B N 1
ATOM 4270 C CA . ASP B 1 269 ? -11.094 -7.074 1.771 1 97.06 269 ASP B CA 1
ATOM 4271 C C . ASP B 1 269 ? -12.516 -6.801 1.292 1 97.06 269 ASP B C 1
ATOM 4273 O O . ASP B 1 269 ? -13.102 -5.77 1.633 1 97.06 269 ASP B O 1
ATOM 4277 N N . LEU B 1 270 ? -13.016 -7.73 0.542 1 95.25 270 LEU B N 1
ATOM 4278 C CA . LEU B 1 270 ? -14.43 -7.734 0.191 1 95.25 270 LEU B CA 1
ATOM 4279 C C . LEU B 1 270 ? -15.281 -8.234 1.357 1 95.25 270 LEU B C 1
ATOM 4281 O O . LEU B 1 270 ? -14.961 -9.25 1.973 1 95.25 270 LEU B O 1
ATOM 4285 N N . PRO B 1 271 ? -16.344 -7.477 1.639 1 93 271 PRO B N 1
ATOM 4286 C CA . PRO B 1 271 ? -17.219 -7.992 2.689 1 93 271 PRO B CA 1
ATOM 4287 C C . PRO B 1 271 ? -17.891 -9.305 2.305 1 93 271 PRO B C 1
ATOM 4289 O O . PRO B 1 271 ? -18.344 -9.469 1.163 1 93 271 PRO B O 1
ATOM 4292 N N . GLY B 1 272 ? -17.938 -10.242 3.236 1 91 272 GLY B N 1
ATOM 4293 C CA . GLY B 1 272 ? -18.406 -11.594 2.963 1 91 272 GLY B CA 1
ATOM 4294 C C . GLY B 1 272 ? -19.922 -11.711 2.926 1 91 272 GLY B C 1
ATOM 4295 O O . GLY B 1 272 ? -20.453 -12.766 2.576 1 91 272 GLY B O 1
ATOM 4296 N N . SER B 1 273 ? -20.594 -10.633 3.357 1 88.88 273 SER B N 1
ATOM 4297 C CA . SER B 1 273 ? -22.062 -10.586 3.361 1 88.88 273 SER B CA 1
ATOM 4298 C C . SER B 1 273 ? -22.562 -9.148 3.312 1 88.88 273 SER B C 1
ATOM 4300 O O . SER B 1 273 ? -21.781 -8.203 3.51 1 88.88 273 SER B O 1
ATOM 4302 N N . ALA B 1 274 ? -23.797 -9.016 3.061 1 86.25 274 ALA B N 1
ATOM 4303 C CA . ALA B 1 274 ? -24.422 -7.691 3.076 1 86.25 274 ALA B CA 1
ATOM 4304 C C . ALA B 1 274 ? -24.297 -7.051 4.453 1 86.25 274 ALA B C 1
ATOM 4306 O O . ALA B 1 274 ? -24.078 -5.84 4.566 1 86.25 274 ALA B O 1
ATOM 4307 N N . ALA B 1 275 ? -24.5 -7.883 5.414 1 88.19 275 ALA B N 1
ATOM 4308 C CA . ALA B 1 275 ? -24.391 -7.383 6.781 1 88.19 275 ALA B CA 1
ATOM 4309 C C . ALA B 1 275 ? -22.969 -6.918 7.09 1 88.19 275 ALA B C 1
ATOM 4311 O O . ALA B 1 275 ? -22.781 -5.867 7.703 1 88.19 275 ALA B O 1
ATOM 4312 N N . ALA B 1 276 ? -22 -7.691 6.66 1 90.44 276 ALA B N 1
ATOM 4313 C CA . ALA B 1 276 ? -20.609 -7.312 6.844 1 90.44 276 ALA B CA 1
ATOM 4314 C C . ALA B 1 276 ? -20.281 -6.027 6.086 1 90.44 276 ALA B C 1
ATOM 4316 O O . ALA B 1 276 ? -19.516 -5.188 6.57 1 90.44 276 ALA B O 1
ATOM 4317 N N . ALA B 1 277 ? -20.891 -5.895 4.922 1 91.31 277 ALA B N 1
ATOM 4318 C CA . ALA B 1 277 ? -20.719 -4.676 4.133 1 91.31 277 ALA B CA 1
ATOM 4319 C C . ALA B 1 277 ? -21.281 -3.463 4.859 1 91.31 277 ALA B C 1
ATOM 4321 O O . ALA B 1 277 ? -20.625 -2.436 4.988 1 91.31 277 ALA B O 1
ATOM 4322 N N . ALA B 1 278 ? -22.453 -3.596 5.348 1 88.88 278 ALA B N 1
ATOM 4323 C CA . ALA B 1 278 ? -23.109 -2.508 6.055 1 88.88 278 ALA B CA 1
ATOM 4324 C C . ALA B 1 278 ? -22.328 -2.09 7.289 1 88.88 278 ALA B C 1
ATOM 4326 O O . ALA B 1 278 ? -22.297 -0.91 7.652 1 88.88 278 ALA B O 1
ATOM 4327 N N . ALA B 1 279 ? -21.656 -3.031 7.828 1 89.06 279 ALA B N 1
ATOM 4328 C CA . ALA B 1 279 ? -20.906 -2.783 9.055 1 89.06 279 ALA B CA 1
ATOM 4329 C C . ALA B 1 279 ? -19.656 -1.94 8.781 1 89.06 279 ALA B C 1
ATOM 4331 O O . ALA B 1 279 ? -19.062 -1.389 9.703 1 89.06 279 ALA B O 1
ATOM 4332 N N . ARG B 1 280 ? -19.312 -1.758 7.535 1 91.56 280 ARG B N 1
ATOM 4333 C CA . ARG B 1 280 ? -18.156 -0.96 7.168 1 91.56 280 ARG B CA 1
ATOM 4334 C C . ARG B 1 280 ? -18.5 0.526 7.141 1 91.56 280 ARG B C 1
ATOM 4336 O O . ARG B 1 280 ? -17.594 1.371 7.07 1 91.56 280 ARG B O 1
ATOM 4343 N N . CYS B 1 281 ? -19.766 0.812 7.18 1 91.38 281 CYS B N 1
ATOM 4344 C CA . CYS B 1 281 ? -20.203 2.199 7.27 1 91.38 281 CYS B CA 1
ATOM 4345 C C . CYS B 1 281 ? -20.266 2.658 8.719 1 91.38 281 CYS B C 1
ATOM 4347 O O . CYS B 1 281 ? -20.75 1.922 9.586 1 91.38 281 CYS B O 1
ATOM 4349 N N . ASP B 1 282 ? -19.703 3.83 9.055 1 91.12 282 ASP B N 1
ATOM 4350 C CA . ASP B 1 282 ? -19.781 4.461 10.367 1 91.12 282 ASP B CA 1
ATOM 4351 C C . ASP B 1 282 ? -20.547 5.777 10.297 1 91.12 282 ASP B C 1
ATOM 4353 O O . ASP B 1 282 ? -19.969 6.84 10.094 1 91.12 282 ASP B O 1
ATOM 4357 N N . PRO B 1 283 ? -21.797 5.668 10.562 1 90.62 283 PRO B N 1
ATOM 4358 C CA . PRO B 1 283 ? -22.625 6.863 10.406 1 90.62 283 PRO B CA 1
ATOM 4359 C C . PRO B 1 283 ? -22.203 7.996 11.344 1 90.62 283 PRO B C 1
ATOM 4361 O O . PRO B 1 283 ? -22.328 9.172 10.992 1 90.62 283 PRO B O 1
ATOM 4364 N N . ARG B 1 284 ? -21.781 7.633 12.453 1 92.25 284 ARG B N 1
ATOM 4365 C CA . ARG B 1 284 ? -21.344 8.656 13.391 1 92.25 284 ARG B CA 1
ATOM 4366 C C . ARG B 1 284 ? -20.109 9.391 12.859 1 92.25 284 ARG B C 1
ATOM 4368 O O . ARG B 1 284 ? -20.078 10.617 12.836 1 92.25 284 ARG B O 1
ATOM 4375 N N . LEU B 1 285 ? -19.141 8.641 12.461 1 93.44 285 LEU B N 1
ATOM 4376 C CA . LEU B 1 285 ? -17.938 9.242 11.891 1 93.44 285 LEU B CA 1
ATOM 4377 C C . LEU B 1 285 ? -18.281 10.109 10.68 1 93.44 285 LEU B C 1
ATOM 4379 O O . LEU B 1 285 ? -17.766 11.219 10.539 1 93.44 285 LEU B O 1
ATOM 4383 N N . LEU B 1 286 ? -19.156 9.617 9.859 1 92.69 286 LEU B N 1
ATOM 4384 C CA . LEU B 1 286 ? -19.531 10.352 8.648 1 92.69 286 LEU B CA 1
ATOM 4385 C C . LEU B 1 286 ? -20.25 11.648 9 1 92.69 286 LEU B C 1
ATOM 4387 O O . LEU B 1 286 ? -20.016 12.68 8.375 1 92.69 286 LEU B O 1
ATOM 4391 N N . GLY B 1 287 ? -21.109 11.539 9.977 1 93.19 287 GLY B N 1
ATOM 4392 C CA . GLY B 1 287 ? -21.797 12.742 10.43 1 93.19 287 GLY B CA 1
ATOM 4393 C C . GLY B 1 287 ? -20.844 13.789 10.992 1 93.19 287 GLY B C 1
ATOM 4394 O O . GLY B 1 287 ? -20.984 14.977 10.688 1 93.19 287 GLY B O 1
ATOM 4395 N N . GLU B 1 288 ? -19.922 13.352 11.734 1 95.31 288 GLU B N 1
ATOM 4396 C CA . GLU B 1 288 ? -18.953 14.258 12.336 1 95.31 288 GLU B CA 1
ATOM 4397 C C . GLU B 1 288 ? -18.031 14.859 11.273 1 95.31 288 GLU B C 1
ATOM 4399 O O . GLU B 1 288 ? -17.656 16.031 11.359 1 95.31 288 GLU B O 1
ATOM 4404 N N . LEU B 1 289 ? -17.688 14.078 10.289 1 95.44 289 LEU B N 1
ATOM 4405 C CA . LEU B 1 289 ? -16.875 14.57 9.188 1 95.44 289 LEU B CA 1
ATOM 4406 C C . LEU B 1 289 ? -17.609 15.641 8.391 1 95.44 289 LEU B C 1
ATOM 4408 O O . LEU B 1 289 ? -17.031 16.672 8.039 1 95.44 289 LEU B O 1
ATOM 4412 N N . ARG B 1 290 ? -18.859 15.414 8.156 1 94.44 290 ARG B N 1
ATOM 4413 C CA . ARG B 1 290 ? -19.672 16.391 7.438 1 94.44 290 ARG B CA 1
ATOM 4414 C C . ARG B 1 290 ? -19.75 17.703 8.203 1 94.44 290 ARG B C 1
ATOM 4416 O O . ARG B 1 290 ? -19.609 18.781 7.609 1 94.44 290 ARG B O 1
ATOM 4423 N N . ALA B 1 291 ? -19.953 17.578 9.461 1 95.5 291 ALA B N 1
ATOM 4424 C CA . ALA B 1 291 ? -20.031 18.766 10.297 1 95.5 291 ALA B CA 1
ATOM 4425 C C . ALA B 1 291 ? -18.703 19.531 10.281 1 95.5 291 ALA B C 1
ATOM 4427 O O . ALA B 1 291 ? -18.672 20.75 10.156 1 95.5 291 ALA B O 1
ATOM 4428 N N . ALA B 1 292 ? -17.641 18.781 10.414 1 96.88 292 ALA B N 1
ATOM 4429 C CA . ALA B 1 292 ? -16.312 19.391 10.422 1 96.88 292 ALA B CA 1
ATOM 4430 C C . ALA B 1 292 ? -16.031 20.094 9.094 1 96.88 292 ALA B C 1
ATOM 4432 O O . ALA B 1 292 ? -15.461 21.188 9.078 1 96.88 292 ALA B O 1
ATOM 4433 N N . LEU B 1 293 ? -16.406 19.5 7.984 1 96.81 293 LEU B N 1
ATOM 4434 C CA . LEU B 1 293 ? -16.156 20.078 6.672 1 96.81 293 LEU B CA 1
ATOM 4435 C C . LEU B 1 293 ? -17.016 21.328 6.445 1 96.81 293 LEU B C 1
ATOM 4437 O O . LEU B 1 293 ? -16.562 22.281 5.82 1 96.81 293 LEU B O 1
ATOM 4441 N N . THR B 1 294 ? -18.219 21.266 6.918 1 95.88 294 THR B N 1
ATOM 4442 C CA . THR B 1 294 ? -19.078 22.438 6.844 1 95.88 294 THR B CA 1
ATOM 4443 C C . THR B 1 294 ? -18.469 23.594 7.621 1 95.88 294 THR B C 1
ATOM 4445 O O . THR B 1 294 ? -18.453 24.734 7.137 1 95.88 294 THR B O 1
ATOM 4448 N N . GLY B 1 295 ? -18.016 23.25 8.844 1 96.81 295 GLY B N 1
ATOM 4449 C CA . GLY B 1 295 ? -17.328 24.266 9.625 1 96.81 295 GLY B CA 1
ATOM 4450 C C . GLY B 1 295 ? -16.094 24.812 8.938 1 96.81 295 GLY B C 1
ATOM 4451 O O . GLY B 1 295 ? -15.844 26.016 8.961 1 96.81 295 GLY B O 1
ATOM 4452 N N . ALA B 1 296 ? -15.297 23.969 8.344 1 97.94 296 ALA B N 1
ATOM 4453 C CA . ALA B 1 296 ? -14.102 24.375 7.609 1 97.94 296 ALA B CA 1
ATOM 4454 C C . ALA B 1 296 ? -14.461 25.281 6.438 1 97.94 296 ALA B C 1
ATOM 4456 O O . ALA B 1 296 ? -13.781 26.281 6.184 1 97.94 296 ALA B O 1
ATOM 4457 N N . ALA B 1 297 ? -15.531 24.906 5.734 1 97.62 297 ALA B N 1
ATOM 4458 C CA . ALA B 1 297 ? -15.977 25.688 4.59 1 97.62 297 ALA B CA 1
ATOM 4459 C C . ALA B 1 297 ? -16.375 27.109 5.023 1 97.62 297 ALA B C 1
ATOM 4461 O O . ALA B 1 297 ? -16.031 28.078 4.359 1 97.62 297 ALA B O 1
ATOM 4462 N N . ARG B 1 298 ? -17.047 27.188 6.09 1 96.94 298 ARG B N 1
ATOM 4463 C CA . ARG B 1 298 ? -17.438 28.484 6.625 1 96.94 298 ARG B CA 1
ATOM 4464 C C . ARG B 1 298 ? -16.203 29.312 6.992 1 96.94 298 ARG B C 1
ATOM 4466 O O . ARG B 1 298 ? -16.125 30.5 6.656 1 96.94 298 ARG B O 1
ATOM 4473 N N . ALA B 1 299 ? -15.32 28.672 7.656 1 97 299 ALA B N 1
ATOM 4474 C CA . ALA B 1 299 ? -14.109 29.359 8.102 1 97 299 ALA B CA 1
ATOM 4475 C C . ALA B 1 299 ? -13.289 29.844 6.906 1 97 299 ALA B C 1
ATOM 4477 O O . ALA B 1 299 ? -12.68 30.922 6.965 1 97 299 ALA B O 1
ATOM 4478 N N . ALA B 1 300 ? -13.258 29.047 5.844 1 96.88 300 ALA B N 1
ATOM 4479 C CA . ALA B 1 300 ? -12.438 29.359 4.68 1 96.88 300 ALA B CA 1
ATOM 4480 C C . ALA B 1 300 ? -13.211 30.219 3.682 1 96.88 300 ALA B C 1
ATOM 4482 O O . ALA B 1 300 ? -12.633 30.719 2.711 1 96.88 300 ALA B O 1
ATOM 4483 N N . GLY B 1 301 ? -14.5 30.422 3.887 1 96.5 301 GLY B N 1
ATOM 4484 C CA . GLY B 1 301 ? -15.336 31.203 2.986 1 96.5 301 GLY B CA 1
ATOM 4485 C C . GLY B 1 301 ? -15.578 30.516 1.653 1 96.5 301 GLY B C 1
ATOM 4486 O O . GLY B 1 301 ? -15.578 31.172 0.606 1 96.5 301 GLY B O 1
ATOM 4487 N N . VAL B 1 302 ? -15.664 29.172 1.682 1 97.38 302 VAL B N 1
ATOM 4488 C CA . VAL B 1 302 ? -15.875 28.422 0.454 1 97.38 302 VAL B CA 1
ATOM 4489 C C . VAL B 1 302 ? -17.094 27.5 0.615 1 97.38 302 VAL B C 1
ATOM 4491 O O . VAL B 1 302 ? -17.75 27.5 1.66 1 97.38 302 VAL B O 1
ATOM 4494 N N . GLU B 1 303 ? -17.422 26.734 -0.449 1 97.06 303 GLU B N 1
ATOM 4495 C CA . GLU B 1 303 ? -18.578 25.844 -0.437 1 97.06 303 GLU B CA 1
ATOM 4496 C C . GLU B 1 303 ? -18.219 24.484 0.152 1 97.06 303 GLU B C 1
ATOM 4498 O O . GLU B 1 303 ? -17.047 24.156 0.331 1 97.06 303 GLU B O 1
ATOM 4503 N N . CYS B 1 304 ? -19.234 23.734 0.553 1 96.31 304 CYS B N 1
ATOM 4504 C CA . CYS B 1 304 ? -19.094 22.359 1.02 1 96.31 304 CYS B CA 1
ATOM 4505 C C . CYS B 1 304 ? -20.078 21.453 0.304 1 96.31 304 CYS B C 1
ATOM 4507 O O . CYS B 1 304 ? -21.281 21.734 0.254 1 96.31 304 CYS B O 1
ATOM 4509 N N . LEU B 1 305 ? -19.547 20.422 -0.302 1 93.62 305 LEU B N 1
ATOM 4510 C CA . LEU B 1 305 ? -20.359 19.453 -1.036 1 93.62 305 LEU B CA 1
ATOM 4511 C C . LEU B 1 305 ? -20.234 18.062 -0.427 1 93.62 305 LEU B C 1
ATOM 4513 O O . LEU B 1 305 ? -19.125 17.547 -0.288 1 93.62 305 LEU B O 1
ATOM 4517 N N . VAL B 1 306 ? -21.391 17.5 -0.04 1 83.44 306 VAL B N 1
ATOM 4518 C CA . VAL B 1 306 ? -21.453 16.109 0.416 1 83.44 306 VAL B CA 1
ATOM 4519 C C . VAL B 1 306 ? -22.359 15.305 -0.505 1 83.44 306 VAL B C 1
ATOM 4521 O O . VAL B 1 306 ? -23.578 15.328 -0.352 1 83.44 306 VAL B O 1
ATOM 4524 N N . PRO B 1 307 ? -21.703 14.695 -1.51 1 72.88 307 PRO B N 1
ATOM 4525 C CA . PRO B 1 307 ? -22.578 13.984 -2.443 1 72.88 307 PRO B CA 1
ATOM 4526 C C . PRO B 1 307 ? -23.375 12.867 -1.77 1 72.88 307 PRO B C 1
ATOM 4528 O O . PRO B 1 307 ? -22.906 12.266 -0.797 1 72.88 307 PRO B O 1
ATOM 4531 N N . ASP B 1 308 ? -24.719 12.82 -1.896 1 60.59 308 ASP B N 1
ATOM 4532 C CA . ASP B 1 308 ? -25.609 11.82 -1.315 1 60.59 308 ASP B CA 1
ATOM 4533 C C . ASP B 1 308 ? -25.25 10.414 -1.781 1 60.59 308 ASP B C 1
ATOM 4535 O O . ASP B 1 308 ? -25.938 9.453 -1.463 1 60.59 308 ASP B O 1
ATOM 4539 N N . GLY B 1 309 ? -23.922 10.117 -1.789 1 51.53 309 GLY B N 1
ATOM 4540 C CA . GLY B 1 309 ? -23.5 8.75 -2.035 1 51.53 309 GLY B CA 1
ATOM 4541 C C . GLY B 1 309 ? -24.156 8.125 -3.25 1 51.53 309 GLY B C 1
ATOM 4542 O O . GLY B 1 309 ? -23.797 7.023 -3.664 1 51.53 309 GLY B O 1
ATOM 4543 N N . ARG B 1 310 ? -25.625 8.305 -3.689 1 37.69 310 ARG B N 1
ATOM 4544 C CA . ARG B 1 310 ? -26.297 7.754 -4.867 1 37.69 310 ARG B CA 1
ATOM 4545 C C . ARG B 1 310 ? -25.75 8.391 -6.145 1 37.69 310 ARG B C 1
ATOM 4547 O O . ARG B 1 310 ? -25.203 9.492 -6.109 1 37.69 310 ARG B O 1
ATOM 4554 N N . ALA B 1 311 ? -25.5 7.555 -7.328 1 33.47 311 ALA B N 1
ATOM 4555 C CA . ALA B 1 311 ? -25.391 8.094 -8.68 1 33.47 311 ALA B CA 1
ATOM 4556 C C . ALA B 1 311 ? -26.281 9.32 -8.859 1 33.47 311 ALA B C 1
ATOM 4558 O O . ALA B 1 311 ? -27.453 9.305 -8.469 1 33.47 311 ALA B O 1
ATOM 4559 N N . LEU B 1 312 ? -25.672 10.5 -8.805 1 27.33 312 LEU B N 1
ATOM 4560 C CA . LEU B 1 312 ? -26.578 11.555 -9.258 1 27.33 312 LEU B CA 1
ATOM 4561 C C . LEU B 1 312 ? -27.516 11.023 -10.336 1 27.33 312 LEU B C 1
ATOM 4563 O O . LEU B 1 312 ? -27.078 10.484 -11.344 1 27.33 312 LEU B O 1
ATOM 4567 N N . MET B 1 313 ? -28.75 10.648 -9.984 1 20.58 313 MET B N 1
ATOM 4568 C CA . MET B 1 313 ? -29.641 10.539 -11.141 1 20.58 313 MET B CA 1
ATOM 4569 C C . MET B 1 313 ? -29.562 11.797 -11.992 1 20.58 313 MET B C 1
ATOM 4571 O O . MET B 1 313 ? -29.516 12.906 -11.469 1 20.58 313 MET B O 1
#

Foldseek 3Di:
DPDPFAEEEEEEQQACPALWNLLLLVVCQVVVRHAYEYWYAHHHHFQCFQDWDDDDDKDKDFDDRPRHPTYIHINIALLHRLCCLQPNPPDPDSDGLEYEYDQAQAACAACSCRRGSLNSNQLSCLVVFHEYERHYERHNPDGHNVQNNVSSVLVVLLVCLCCQNFPPADHVSNVRGQKYKYKYAYGDAAQAAEAAEGHHKDWDWDKDKDPDPPPPCVVVCCVPVNPPDDDTDIDTPIDDIDDDLQPRGCRVQRVVRHIYIYMDHDDDDDQPDPVSVVVVDDPVSVVSVQVSRCSSCVVVVHDYHYPPPDRPD/DPDPFAEEEEEEQQACPALWNLLLLVVCQVVVRHAYEYWYAHHHHFQCFQDWDDDDDKDKDWDDRPRHPTYIHINIALLHRLCCLQPNPPDPDSDGLEYEYDQAQAACAACSCRRGSLNSNQLSCLVVFHEYERHYERHNPDRHNVQNNVSSVLVVLLVCLCCQNFPPADHVSNVRGQKYKYKYAYGDAAQAAEAAEGHHKDWDWDKDKDPDPPPPCVVVCCVPVNPPDDDTDIDTPIDDIDDDLQPRGCRVQRVVRHIYIYMDHDDDDDQPDPVSVVVVDDPVSVVSVQVSRCSSCVVVVHDYHYPPPDRPD

Radius of gyration: 23.8 Å; Cα contacts (8 Å, |Δi|>4): 1691; chains: 2; bounding box: 60×66×65 Å

Secondary structure (DSSP, 8-state):
------EEEEE-SS-TTSHHHHHHHHHHHHH-SSEEEEEEESS--TT-TT---SSSPEEEEE---TT-S-EEEEES-HHHHHHHHHHSTT-S----SEEEEEEEES---TTHHHH-HHHHHHHHHHHTT--EEEEEEE-TT--SGGGGHHHHHHHHHHHHHHHT-STT----TTTTTT-EEEEEEESS---EEEE-B----EEPP-EEEE---TTTTHHHHHHHH-TT---EEEEE----EE----TTBHHHHHHTTEEEEEEE-S--BPPSSHHHHHTT--HHHHHHHHHHHHHHHHHHT-EEE---SS---/------EEEEE-SS-TTSHHHHHHHHHHHHH-SSEEEEEEESS--TT-TT---SSSPEEEEE---TT-S-EEEEES-HHHHHHHHHHSTT-S----SEEEEEEEES---TTHHHH-HHHHHHHHHHHTT--EEEEEEE-TT--SGGGGHHHHHHHHHHHHHHHT-STT----TTTTTT-EEEEEEESS---EEEE-B----EEPP-EEEE---SSTTHHHHHHHH-TT---EEEEE----EE----TTBHHHHHHTTEEEEEEE-S--BPPSSHHHHHTT--HHHHHHHHHHHHHHHHHHT-EEE---SS---

Solvent-accessible surface area (backbone atoms only — not comparable to full-atom values): 30035 Å² total; per-residue (Å²): 124,77,78,78,66,49,31,33,37,38,26,19,14,58,9,60,80,27,36,29,31,46,33,39,44,49,49,47,43,71,66,59,74,50,48,34,31,36,32,8,7,61,45,69,36,71,34,31,4,39,16,43,70,76,84,58,64,38,36,35,32,66,48,89,52,78,72,43,78,44,34,36,27,19,63,53,36,21,20,34,20,41,49,36,40,58,49,23,87,72,44,93,74,47,74,55,61,33,33,38,10,22,39,33,72,24,58,58,39,22,48,34,43,60,28,25,7,27,43,15,22,12,46,48,37,9,77,71,50,29,17,19,29,18,36,20,29,45,38,72,78,57,77,46,43,74,67,28,46,67,49,30,54,54,48,50,43,48,50,33,22,41,65,27,68,42,84,95,38,64,58,36,45,74,72,29,43,41,19,29,36,44,32,31,27,32,65,71,83,58,57,24,43,24,55,23,35,68,33,67,19,37,78,36,73,28,44,43,81,44,76,59,62,76,77,69,62,44,69,58,43,38,72,71,52,30,86,86,63,60,66,43,22,31,35,58,70,60,48,57,72,46,80,34,66,54,75,46,12,25,44,29,31,30,77,69,24,18,23,13,39,23,48,29,48,82,58,32,47,49,38,83,32,57,68,47,12,36,64,56,28,50,68,67,50,52,50,50,51,51,52,30,46,46,45,32,14,61,75,70,72,42,41,63,44,70,61,79,61,61,75,76,123,123,78,78,78,67,50,30,32,37,36,25,19,17,58,8,59,80,25,36,29,31,45,32,39,43,48,50,46,42,72,66,58,75,50,46,34,31,36,32,8,7,61,46,70,37,69,34,32,5,38,16,43,70,74,84,56,62,38,38,34,31,68,48,90,50,79,71,41,79,43,32,35,29,19,64,52,37,23,20,34,18,42,49,38,40,58,52,23,88,73,45,93,75,45,73,54,60,34,34,37,10,21,39,33,70,25,58,59,39,23,47,34,44,60,29,25,7,27,43,15,22,12,46,48,37,10,76,70,50,28,16,18,29,18,37,20,28,45,38,72,78,55,76,46,43,76,68,28,45,66,49,31,54,54,48,50,44,49,51,34,21,40,65,26,68,40,84,96,38,62,57,36,48,73,72,29,44,41,18,28,37,43,32,30,27,31,66,70,82,59,57,24,42,23,56,23,33,70,33,66,19,36,78,36,74,29,46,44,80,44,76,59,61,76,76,69,60,43,69,58,43,38,72,72,54,30,86,88,64,62,63,42,21,31,35,58,69,59,46,57,72,46,80,34,65,54,84,45,13,26,44,27,30,28,77,69,24,18,24,14,39,24,49,30,49,83,58,34,48,46,38,84,30,57,68,45,11,36,64,58,29,50,68,66,52,52,52,52,48,51,52,27,45,47,45,34,13,59,74,70,73,41,40,64,43,69,62,81,63,61,76,80,124

pLDDT: mean 93.27, std 11.15, range [20.58, 98.94]

Nearest PDB structures (foldseek):
  1ilv-assembly2_B  TM=8.790E-01  e=9.784E-26  Thermotoga maritima
  4zg5-assembly1_G  TM=8.472E-01  e=4.127E-20  Brucella abortus S19
  3ty2-assembly1_B  TM=8.561E-01  e=1.392E-19  Coxiella burnetii
  5kst-assembly1_B  TM=7.839E-01  e=3.654E-20  Xylella fastidiosa 9a5c
  5kst-assembly1_C  TM=7.461E-01  e=1.019E-20  Xylella fastidiosa 9a5c

InterPro domains:
  IPR002828 Survival protein SurE-like phosphatase/nucleotidase [PF01975] (8-201)
  IPR002828 Survival protein SurE-like phosphatase/nucleotidase [TIGR00087] (7-264)
  IPR030048 Survival protein SurE [MF_00060] (6-288)
  IPR030048 Survival protein SurE [PTHR30457] (4-272)
  IPR036523 SurE-like phosphatase/nucleotidase superfamily [G3DSA:3.40.1210.10] (7-271)
  IPR036523 SurE-like phosphatase/nucleotidase superfamily [SSF64167] (7-266)

Organism: Auxenochlorella protothecoides (NCBI:txid3075)